Protein AF-A0A835FZR9-F1 (afdb_monomer)

Mean predicted aligned error: 12.21 Å

Structure (mmCIF, N/CA/C/O backbone):
data_AF-A0A835FZR9-F1
#
_entry.id   AF-A0A835FZR9-F1
#
loop_
_atom_site.group_PDB
_atom_site.id
_atom_site.type_symbol
_atom_site.label_atom_id
_atom_site.label_alt_id
_atom_site.label_comp_id
_atom_site.label_asym_id
_atom_site.label_entity_id
_atom_site.label_seq_id
_atom_site.pdbx_PDB_ins_code
_atom_site.Cartn_x
_atom_site.Cartn_y
_atom_site.Cartn_z
_atom_site.occupancy
_atom_site.B_iso_or_equiv
_atom_site.auth_seq_id
_atom_site.auth_comp_id
_atom_site.auth_asym_id
_atom_site.auth_atom_id
_atom_site.pdbx_PDB_model_num
ATOM 1 N N . GLU A 1 1 ? -40.455 -9.863 50.971 1.00 43.28 1 GLU A N 1
ATOM 2 C CA . GLU A 1 1 ? -39.171 -9.291 50.513 1.00 43.28 1 GLU A CA 1
ATOM 3 C C . GLU A 1 1 ? -38.476 -8.637 51.700 1.00 43.28 1 GLU A C 1
ATOM 5 O O . GLU A 1 1 ? -39.155 -7.994 52.492 1.00 43.28 1 GLU A O 1
ATOM 10 N N . LYS A 1 2 ? -37.173 -8.867 51.909 1.00 41.56 2 LYS A N 1
ATOM 11 C CA . LYS A 1 2 ? -36.420 -8.178 52.970 1.00 41.56 2 LYS A CA 1
ATOM 12 C C . LYS A 1 2 ? -35.818 -6.900 52.378 1.00 41.56 2 LYS A C 1
ATOM 14 O O . LYS A 1 2 ? -34.985 -6.995 51.486 1.00 41.56 2 LYS A O 1
ATOM 19 N N . ASN A 1 3 ? -36.228 -5.738 52.888 1.00 50.19 3 ASN A N 1
ATOM 20 C CA . ASN A 1 3 ? -35.616 -4.441 52.587 1.00 50.19 3 ASN A CA 1
ATOM 21 C C . ASN A 1 3 ? -34.215 -4.380 53.209 1.00 50.19 3 ASN A C 1
ATOM 23 O O . ASN A 1 3 ? -34.061 -3.998 54.367 1.00 50.19 3 ASN A O 1
ATOM 27 N N . ILE A 1 4 ? -33.205 -4.806 52.452 1.00 60.81 4 ILE A N 1
ATOM 28 C CA . ILE A 1 4 ? -31.798 -4.667 52.829 1.00 60.81 4 ILE A CA 1
ATOM 29 C C . ILE A 1 4 ? -31.284 -3.354 52.232 1.00 60.81 4 ILE A C 1
ATOM 31 O O . ILE A 1 4 ? -31.225 -3.201 51.016 1.00 60.81 4 ILE A O 1
ATOM 35 N N . THR A 1 5 ? -30.921 -2.407 53.093 1.00 52.09 5 THR A N 1
ATOM 36 C CA . THR A 1 5 ? -30.259 -1.143 52.737 1.00 52.09 5 THR A CA 1
ATOM 37 C C . THR A 1 5 ? -28.752 -1.254 52.986 1.00 52.09 5 THR A C 1
ATOM 39 O O . THR A 1 5 ? -28.348 -1.879 53.964 1.00 52.09 5 THR A O 1
ATOM 42 N N . GLY A 1 6 ? -27.918 -0.637 52.141 1.00 56.38 6 GLY A N 1
ATOM 43 C CA . GLY A 1 6 ? -26.455 -0.602 52.320 1.00 56.38 6 GLY A CA 1
ATOM 44 C C . GLY A 1 6 ? -25.643 -1.577 51.456 1.00 56.38 6 GLY A C 1
ATOM 45 O O . GLY A 1 6 ? -24.446 -1.725 51.684 1.00 56.38 6 GLY A O 1
ATOM 46 N N . ILE A 1 7 ? -26.260 -2.227 50.463 1.00 64.19 7 ILE A N 1
ATOM 47 C CA . ILE A 1 7 ? -25.536 -2.947 49.405 1.00 64.19 7 ILE A CA 1
ATOM 48 C C . ILE A 1 7 ? -25.274 -1.957 48.268 1.00 64.19 7 ILE A C 1
ATOM 50 O O . ILE A 1 7 ? -26.217 -1.432 47.679 1.00 64.19 7 ILE A O 1
ATOM 54 N N . TYR A 1 8 ? -24.001 -1.713 47.966 1.00 59.12 8 TYR A N 1
ATOM 55 C CA . TYR A 1 8 ? -23.572 -0.868 46.856 1.00 59.12 8 TYR A CA 1
ATOM 56 C C . TYR A 1 8 ? -22.859 -1.731 45.817 1.00 59.12 8 TYR A C 1
ATOM 58 O O . TYR A 1 8 ? -22.013 -2.551 46.169 1.00 59.12 8 TYR A O 1
ATOM 66 N N . PHE A 1 9 ? -23.191 -1.534 44.544 1.00 67.69 9 PHE A N 1
ATOM 67 C CA . PHE A 1 9 ? -22.476 -2.138 43.426 1.00 67.69 9 PHE A CA 1
ATOM 68 C C . PHE A 1 9 ? -21.541 -1.088 42.835 1.00 67.69 9 PHE A C 1
ATOM 70 O O . PHE A 1 9 ? -21.977 0.019 42.518 1.00 67.69 9 PHE A O 1
ATOM 77 N N . LYS A 1 10 ? -20.258 -1.429 42.702 1.00 68.62 10 LYS A N 1
ATOM 78 C CA . LYS A 1 10 ? -19.328 -0.668 41.871 1.00 68.62 10 LYS A CA 1
ATOM 79 C C . LYS A 1 10 ? -19.337 -1.322 40.496 1.00 68.62 10 LYS A C 1
ATOM 81 O O . LYS A 1 10 ? -18.949 -2.478 40.365 1.00 68.62 10 LYS A O 1
ATOM 86 N N . GLU A 1 11 ? -19.841 -0.604 39.506 1.00 69.12 11 GLU A N 1
ATOM 87 C CA . GLU A 1 11 ? -19.817 -1.057 38.121 1.00 69.12 11 GLU A CA 1
ATOM 88 C C . GLU A 1 11 ? -18.418 -0.808 37.547 1.00 69.12 11 GLU A C 1
ATOM 90 O O . GLU A 1 11 ? -17.897 0.305 37.635 1.00 69.12 11 GLU A O 1
ATOM 95 N N . GLU A 1 12 ? -17.795 -1.843 36.988 1.00 68.62 12 GLU A N 1
ATOM 96 C CA . GLU A 1 12 ? -16.515 -1.735 36.289 1.00 68.62 12 GLU A CA 1
ATOM 97 C C . GLU A 1 12 ? -16.727 -2.109 34.825 1.00 68.62 12 GLU A C 1
ATOM 99 O O . GLU A 1 12 ? -17.191 -3.204 34.505 1.00 68.62 12 GLU A O 1
ATOM 104 N N . LYS A 1 13 ? -16.412 -1.176 33.923 1.00 74.00 13 LYS A N 1
ATOM 105 C CA . LYS A 1 13 ? -16.543 -1.384 32.481 1.00 74.00 13 LYS A CA 1
ATOM 106 C C . LYS A 1 13 ? -15.252 -1.985 31.930 1.00 74.00 13 LYS A C 1
ATOM 108 O O . LYS A 1 13 ? -14.198 -1.341 31.955 1.00 74.00 13 LYS A O 1
ATOM 113 N N . LYS A 1 14 ? -15.346 -3.204 31.396 1.00 79.50 14 LYS A N 1
ATOM 114 C CA . LYS A 1 14 ? -14.266 -3.866 30.653 1.00 79.50 14 LYS A CA 1
ATOM 115 C C . LYS A 1 14 ? -14.599 -3.866 29.159 1.00 79.50 14 LYS A C 1
ATOM 117 O O . LYS A 1 14 ? -15.700 -4.260 28.778 1.00 79.50 14 LYS A O 1
ATOM 122 N N . ARG A 1 15 ? -13.647 -3.439 28.325 1.00 88.69 15 ARG A N 1
ATOM 123 C CA . ARG A 1 15 ? -13.689 -3.653 26.874 1.00 88.69 15 ARG A CA 1
ATOM 124 C C . ARG A 1 15 ? -13.313 -5.111 26.604 1.00 88.69 15 ARG A C 1
ATOM 126 O O . ARG A 1 15 ? -12.278 -5.560 27.091 1.00 88.69 15 ARG A O 1
ATOM 133 N N . ASN A 1 16 ? -14.177 -5.840 25.904 1.00 87.81 16 ASN A N 1
ATOM 134 C CA . ASN A 1 16 ? -13.970 -7.253 25.591 1.00 87.81 16 ASN A CA 1
ATOM 135 C C . ASN A 1 16 ? -13.741 -7.411 24.092 1.00 87.81 16 ASN A C 1
ATOM 137 O O . ASN A 1 16 ? -14.541 -6.904 23.304 1.00 87.81 16 ASN A O 1
ATOM 141 N N . TYR A 1 17 ? -12.713 -8.169 23.723 1.00 90.62 17 TYR A N 1
ATOM 142 C CA . TYR A 1 17 ? -12.450 -8.555 22.339 1.00 90.62 17 TYR A CA 1
ATOM 143 C C . TYR A 1 17 ? -12.762 -10.044 22.207 1.00 90.62 17 TYR A C 1
ATOM 145 O O . TYR A 1 17 ? -12.132 -10.884 22.844 1.00 90.62 17 TYR A O 1
ATOM 153 N N . LEU A 1 18 ? -13.796 -10.381 21.433 1.00 84.25 18 LEU A N 1
ATOM 154 C CA . LEU A 1 18 ? -14.337 -11.748 21.385 1.00 84.25 18 LEU A CA 1
ATOM 155 C C . LEU A 1 18 ? -13.437 -12.736 20.628 1.00 84.25 18 LEU A C 1
ATOM 157 O O . LEU A 1 18 ? -13.655 -13.944 20.704 1.00 84.25 18 LEU A O 1
ATOM 161 N N . THR A 1 19 ? -12.445 -12.229 19.901 1.00 76.31 19 THR A N 1
ATOM 162 C CA . THR A 1 19 ? -11.561 -12.990 19.021 1.00 76.31 19 THR A CA 1
ATOM 163 C C . THR A 1 19 ? -10.111 -12.829 19.473 1.00 76.31 19 THR A C 1
ATOM 165 O O . THR A 1 19 ? -9.617 -11.707 19.591 1.00 76.31 19 THR A O 1
ATOM 168 N N . SER A 1 20 ? -9.429 -13.948 19.721 1.00 70.31 20 SER A N 1
ATOM 169 C CA . SER A 1 20 ? -7.976 -13.988 19.932 1.00 70.31 20 SER A CA 1
ATOM 170 C C . SER A 1 20 ? -7.240 -13.785 18.601 1.00 70.31 20 SER A C 1
ATOM 172 O O . SER A 1 20 ? -7.685 -14.331 17.594 1.00 70.31 20 SER A O 1
ATOM 174 N N . ASN A 1 21 ? -6.148 -13.015 18.613 1.00 75.88 21 ASN A N 1
ATOM 175 C CA . ASN A 1 21 ? -5.275 -12.656 17.484 1.00 75.88 21 ASN A CA 1
ATOM 176 C C . ASN A 1 21 ? -6.026 -12.375 16.169 1.00 75.88 21 ASN A C 1
ATOM 178 O O . ASN A 1 21 ? -5.980 -13.163 15.228 1.00 75.88 21 ASN A O 1
ATOM 182 N N . PHE A 1 22 ? -6.742 -11.251 16.116 1.00 92.00 22 PHE A N 1
ATOM 183 C CA . PHE A 1 22 ? -7.552 -10.854 14.966 1.00 92.00 22 PHE A CA 1
ATOM 184 C C . PHE A 1 22 ? -7.350 -9.367 14.693 1.00 92.00 22 PHE A C 1
ATOM 186 O O . PHE A 1 22 ? -7.788 -8.538 15.490 1.00 92.00 22 PHE A O 1
ATOM 193 N N . ALA A 1 23 ? -6.693 -9.030 13.581 1.00 95.00 23 ALA A N 1
ATOM 194 C CA . ALA A 1 23 ? -6.508 -7.660 13.105 1.00 95.00 23 ALA A CA 1
ATOM 195 C C . ALA A 1 23 ? -6.010 -6.698 14.208 1.00 95.00 23 ALA A C 1
ATOM 197 O O . ALA A 1 23 ? -6.459 -5.557 14.303 1.00 95.00 23 ALA A O 1
ATOM 198 N N . SER A 1 24 ? -5.103 -7.160 15.076 1.00 94.88 24 SER A N 1
ATOM 199 C CA . SER A 1 24 ? -4.824 -6.513 16.367 1.00 94.88 24 SER A CA 1
ATOM 200 C C . SER A 1 24 ? -4.348 -5.065 16.253 1.00 94.88 24 SER A C 1
ATOM 202 O O . SER A 1 24 ? -4.807 -4.214 17.006 1.00 94.88 24 SER A O 1
ATOM 204 N N . TYR A 1 25 ? -3.485 -4.758 15.282 1.00 94.44 25 TYR A N 1
ATOM 205 C CA . TYR A 1 25 ? -3.019 -3.386 15.025 1.00 94.44 25 TYR A CA 1
ATOM 206 C C . TYR A 1 25 ? -4.066 -2.510 14.338 1.00 94.44 25 TYR A C 1
ATOM 208 O O . TYR A 1 25 ? -4.068 -1.295 14.511 1.00 94.44 25 TYR A O 1
ATOM 216 N N . PHE A 1 26 ? -4.954 -3.125 13.557 1.00 95.69 26 PHE A N 1
ATOM 217 C CA . PHE A 1 26 ? -6.036 -2.423 12.882 1.00 95.69 26 PHE A CA 1
ATOM 218 C C . PHE A 1 26 ? -7.129 -2.028 13.877 1.00 95.69 26 PHE A C 1
ATOM 220 O O . PHE A 1 26 ? -7.520 -0.868 13.921 1.00 95.69 26 PHE A O 1
ATOM 227 N N . ILE A 1 27 ? -7.592 -2.963 14.712 1.00 95.75 27 ILE A N 1
ATOM 228 C CA . ILE A 1 27 ? -8.600 -2.687 15.745 1.00 95.75 27 ILE A CA 1
ATOM 229 C C . ILE A 1 27 ? -7.986 -1.839 16.861 1.00 95.75 27 ILE A C 1
ATOM 231 O O . ILE A 1 27 ? -8.560 -0.830 17.259 1.00 95.75 27 ILE A O 1
ATOM 235 N N . GLY A 1 28 ? -6.806 -2.236 17.334 1.00 94.06 28 GLY A N 1
ATOM 236 C CA . GLY A 1 28 ? -6.168 -1.666 18.507 1.00 94.06 28 GLY A CA 1
ATOM 237 C C . GLY A 1 28 ? -6.854 -2.053 19.812 1.00 94.06 28 GLY A C 1
ATOM 238 O O . GLY A 1 28 ? -7.712 -2.935 19.860 1.00 94.06 28 GLY A O 1
ATOM 239 N N . PHE A 1 29 ? -6.431 -1.424 20.907 1.00 92.94 29 PHE A N 1
ATOM 240 C CA . PHE A 1 29 ? -6.982 -1.702 22.228 1.00 92.94 29 PHE A CA 1
ATOM 241 C C . PHE A 1 29 ? -7.213 -0.431 23.040 1.00 92.94 29 PHE A C 1
ATOM 243 O O . PHE A 1 29 ? -6.655 0.623 22.747 1.00 92.94 29 PHE A O 1
ATOM 250 N N . THR A 1 30 ? -7.993 -0.552 24.115 1.00 92.81 30 THR A N 1
ATOM 251 C CA . THR A 1 30 ? -8.257 0.536 25.064 1.00 92.81 30 THR A CA 1
ATOM 252 C C . THR A 1 30 ? -7.506 0.345 26.381 1.00 92.81 30 THR A C 1
ATOM 254 O O . THR A 1 30 ? -7.235 -0.782 26.813 1.00 92.81 30 THR A O 1
ATOM 257 N N . GLN A 1 31 ? -7.209 1.434 27.081 1.00 89.69 31 GLN A N 1
ATOM 258 C CA . GLN A 1 31 ? -6.696 1.442 28.449 1.00 89.69 31 GLN A CA 1
ATOM 259 C C . GLN A 1 31 ? -7.510 2.409 29.314 1.00 89.69 31 GLN A C 1
ATOM 261 O O . GLN A 1 31 ? -8.075 3.372 28.810 1.00 89.69 31 GLN A O 1
ATOM 266 N N . GLN A 1 32 ? -7.610 2.135 30.618 1.00 87.56 32 GLN A N 1
ATOM 267 C CA . GLN A 1 32 ? -8.251 3.080 31.531 1.00 87.56 32 GLN A CA 1
ATOM 268 C C . GLN A 1 32 ? -7.321 4.259 31.823 1.00 87.56 32 GLN A C 1
ATOM 270 O O . GLN A 1 32 ? -6.154 4.048 32.153 1.00 87.56 32 GLN A O 1
ATOM 275 N N . ASP A 1 33 ? -7.856 5.474 31.733 1.00 82.50 33 ASP A N 1
ATOM 276 C CA . ASP A 1 33 ? -7.204 6.685 32.225 1.00 82.50 33 ASP A CA 1
ATOM 277 C C . ASP A 1 33 ? -7.231 6.761 33.768 1.00 82.50 33 ASP A C 1
ATOM 279 O O . ASP A 1 33 ? -7.890 5.965 34.446 1.00 82.50 33 ASP A O 1
ATOM 283 N N . ASP A 1 34 ? -6.560 7.764 34.343 1.00 80.75 34 ASP A N 1
ATOM 284 C CA . ASP A 1 34 ? -6.524 8.004 35.799 1.00 80.75 34 ASP A CA 1
ATOM 285 C C . ASP A 1 34 ? -7.914 8.230 36.428 1.00 80.75 34 ASP A C 1
ATOM 287 O O . ASP A 1 34 ? -8.080 8.166 37.649 1.00 80.75 34 ASP A O 1
ATOM 291 N N . LYS A 1 35 ? -8.926 8.528 35.606 1.00 78.94 35 LYS A N 1
ATOM 292 C CA . LYS A 1 35 ? -10.318 8.754 36.012 1.00 78.94 35 LYS A CA 1
ATOM 293 C C . LYS A 1 35 ? -11.183 7.500 35.822 1.00 78.94 35 LYS A C 1
ATOM 295 O O . LYS A 1 35 ? -12.368 7.540 36.153 1.00 78.94 35 LYS A O 1
ATOM 300 N N . GLY A 1 36 ? -10.609 6.401 35.329 1.00 78.25 36 GLY A N 1
ATOM 301 C CA . GLY A 1 36 ? -11.282 5.131 35.071 1.00 78.25 36 GLY A CA 1
ATOM 302 C C . GLY A 1 36 ? -12.069 5.071 33.756 1.00 78.25 36 GLY A C 1
ATOM 303 O O . GLY A 1 36 ? -12.825 4.117 33.564 1.00 78.25 36 GLY A O 1
ATOM 304 N N . ASN A 1 37 ? -11.930 6.050 32.854 1.00 82.69 37 ASN A N 1
ATOM 305 C CA . ASN A 1 37 ? -12.548 5.992 31.524 1.00 82.69 37 ASN A CA 1
ATOM 306 C C . ASN A 1 37 ? -11.685 5.153 30.583 1.00 82.69 37 ASN A C 1
ATOM 308 O O . ASN A 1 37 ? -10.465 5.275 30.597 1.00 82.69 37 ASN A O 1
ATOM 312 N N . GLN A 1 38 ? -12.312 4.335 29.739 1.00 88.00 38 GLN A N 1
ATOM 313 C CA . GLN A 1 38 ? -11.613 3.647 28.652 1.00 88.00 38 GLN A CA 1
ATOM 314 C C . GLN A 1 38 ? -11.219 4.670 27.580 1.00 88.00 38 GLN A C 1
ATOM 316 O O . GLN A 1 38 ? -12.067 5.450 27.157 1.00 88.00 38 GLN A O 1
ATOM 321 N N . GLN A 1 39 ? -9.959 4.645 27.162 1.00 91.88 39 GLN A N 1
ATOM 322 C CA . GLN A 1 39 ? -9.404 5.448 26.076 1.00 91.88 39 GLN A CA 1
ATOM 323 C C . GLN A 1 39 ? -8.719 4.517 25.082 1.00 91.88 39 GLN A C 1
ATOM 325 O O . GLN A 1 39 ? -7.990 3.612 25.499 1.00 91.88 39 GLN A O 1
ATOM 330 N N . GLY A 1 40 ? -8.955 4.714 23.791 1.00 93.62 40 GLY A N 1
ATOM 331 C CA . GLY A 1 40 ? -8.228 4.033 22.729 1.00 93.62 40 GLY A CA 1
ATOM 332 C C . GLY A 1 40 ? -6.739 4.362 22.748 1.00 93.62 40 GLY A C 1
ATOM 333 O O . GLY A 1 40 ? -6.354 5.497 23.011 1.00 93.62 40 GLY A O 1
ATOM 334 N N . VAL A 1 41 ? -5.907 3.350 22.510 1.00 92.44 41 VAL A N 1
ATOM 335 C CA . VAL A 1 41 ? -4.438 3.463 22.535 1.00 92.44 41 VAL A CA 1
ATOM 336 C C . VAL A 1 41 ? -3.834 3.373 21.139 1.00 92.44 41 VAL A C 1
ATOM 338 O O . VAL A 1 41 ? -2.794 3.969 20.899 1.00 92.44 41 VAL A O 1
ATOM 341 N N . MET A 1 42 ? -4.458 2.615 20.235 1.00 92.69 42 MET A N 1
ATOM 342 C CA . MET A 1 42 ? -4.040 2.522 18.836 1.00 92.69 42 MET A CA 1
ATOM 343 C C . MET A 1 42 ? -5.207 2.090 17.942 1.00 92.69 42 MET A C 1
ATOM 345 O O . MET A 1 42 ? -6.269 1.720 18.451 1.00 92.69 42 MET A O 1
ATOM 349 N N . GLY A 1 43 ? -4.985 2.066 16.626 1.00 94.88 43 GLY A N 1
ATOM 350 C CA . GLY A 1 43 ? -5.926 1.513 15.649 1.00 94.88 43 GLY A CA 1
ATOM 351 C C . GLY A 1 43 ? -7.268 2.247 15.631 1.00 94.88 43 GLY A C 1
ATOM 352 O O . GLY A 1 43 ? -7.339 3.442 15.915 1.00 94.88 43 GLY A O 1
ATOM 353 N N . ILE A 1 44 ? -8.342 1.525 15.304 1.00 96.56 44 ILE A N 1
ATOM 354 C CA . ILE A 1 44 ? -9.717 2.046 15.322 1.00 96.56 44 ILE A CA 1
ATOM 355 C C . ILE A 1 44 ? -10.095 2.590 16.705 1.00 96.56 44 ILE A C 1
ATOM 357 O O . ILE A 1 44 ? -10.738 3.634 16.781 1.00 96.56 44 ILE A O 1
ATOM 361 N N . GLU A 1 45 ? -9.700 1.910 17.788 1.00 95.94 45 GLU A N 1
ATOM 362 C CA . GLU A 1 45 ? -10.030 2.349 19.150 1.00 95.94 45 GLU A CA 1
ATOM 363 C C . GLU A 1 45 ? -9.495 3.761 19.434 1.00 95.94 45 GLU A C 1
ATOM 365 O O . GLU A 1 45 ? -10.204 4.562 20.035 1.00 95.94 45 GLU A O 1
ATOM 370 N N . GLU A 1 46 ? -8.270 4.087 19.002 1.00 96.06 46 GLU A N 1
ATOM 371 C CA . GLU A 1 46 ? -7.706 5.440 19.139 1.00 96.06 46 GLU A CA 1
ATOM 372 C C . GLU A 1 46 ? -8.317 6.415 18.133 1.00 96.06 46 GLU A C 1
ATOM 374 O O . GLU A 1 46 ? -8.801 7.480 18.518 1.00 96.06 46 GLU A O 1
ATOM 379 N N . ALA A 1 47 ? -8.313 6.051 16.851 1.00 96.50 47 ALA A N 1
ATOM 380 C CA . ALA A 1 47 ? -8.696 6.955 15.775 1.00 96.50 47 ALA A CA 1
ATOM 381 C C . ALA A 1 47 ? -10.156 7.425 15.870 1.00 96.50 47 ALA A C 1
ATOM 383 O O . ALA A 1 47 ? -10.462 8.560 15.512 1.00 96.50 47 ALA A O 1
ATOM 384 N N . PHE A 1 48 ? -11.039 6.575 16.399 1.00 96.31 48 PHE A N 1
ATOM 385 C CA . PHE A 1 48 ? -12.465 6.855 16.556 1.00 96.31 48 PHE A CA 1
ATOM 386 C C . PHE A 1 48 ? -12.888 6.951 18.028 1.00 96.31 48 PHE A C 1
ATOM 388 O O . PHE A 1 48 ? -14.060 6.766 18.360 1.00 96.31 48 PHE A O 1
ATOM 395 N N . ASN A 1 49 ? -11.954 7.239 18.939 1.00 95.56 49 ASN A N 1
ATOM 396 C CA . ASN A 1 49 ? -12.235 7.300 20.374 1.00 95.56 49 ASN A CA 1
ATOM 397 C C . ASN A 1 49 ? -13.363 8.292 20.719 1.00 95.56 49 ASN A C 1
ATOM 399 O O . ASN A 1 49 ? -14.193 8.013 21.586 1.00 95.56 49 ASN A O 1
ATOM 403 N N . ASP A 1 50 ? -13.427 9.433 20.029 1.00 93.19 50 ASP A N 1
ATOM 404 C CA . ASP A 1 50 ? -14.466 10.449 20.244 1.00 93.19 50 ASP A CA 1
ATOM 405 C C . ASP A 1 50 ? -15.864 9.946 19.852 1.00 93.19 50 ASP A C 1
ATOM 407 O O . ASP A 1 50 ? -16.837 10.215 20.562 1.00 93.19 50 ASP A O 1
ATOM 411 N N . ASP A 1 51 ? -15.958 9.155 18.782 1.00 93.69 51 ASP A N 1
ATOM 412 C CA . ASP A 1 51 ? -17.214 8.553 18.334 1.00 93.69 51 ASP A CA 1
ATOM 413 C C . ASP A 1 51 ? -17.617 7.391 19.258 1.00 93.69 51 ASP A C 1
ATOM 415 O O . ASP A 1 51 ? -18.766 7.295 19.690 1.00 93.69 51 ASP A O 1
ATOM 419 N N . LEU A 1 52 ? -16.657 6.542 19.645 1.00 95.00 52 LEU A N 1
ATOM 420 C CA . LEU A 1 52 ? -16.874 5.339 20.460 1.00 95.00 52 LEU A CA 1
ATOM 421 C C . LEU A 1 52 ? -17.166 5.630 21.944 1.00 95.00 52 LEU A C 1
ATOM 423 O O . LEU A 1 52 ? -17.872 4.862 22.605 1.00 95.00 52 LEU A O 1
ATOM 427 N N . SER A 1 53 ? -16.611 6.706 22.507 1.00 91.12 53 SER A N 1
ATOM 428 C CA . SER A 1 53 ? -16.677 6.987 23.952 1.00 91.12 53 SER A CA 1
ATOM 429 C C . SER A 1 53 ? -18.008 7.598 24.407 1.00 91.12 53 SER A C 1
ATOM 431 O O . SER A 1 53 ? -18.407 7.430 25.567 1.00 91.12 53 SER A O 1
ATOM 433 N N . GLY A 1 54 ? -18.728 8.272 23.506 1.00 89.12 54 GLY A N 1
ATOM 434 C CA . GLY A 1 54 ? -19.973 8.966 23.823 1.00 89.12 54 GLY A CA 1
ATOM 435 C C . GLY A 1 54 ? -19.776 10.137 24.793 1.00 89.12 54 GLY A C 1
ATOM 436 O O . GLY A 1 54 ? -18.720 10.760 24.875 1.00 89.12 54 GLY A O 1
ATOM 437 N N . LYS A 1 55 ? -20.824 10.488 25.549 1.00 88.06 55 LYS A N 1
ATOM 438 C CA . LYS A 1 55 ? -20.779 11.587 26.531 1.00 88.06 55 LYS A CA 1
ATOM 439 C C . LYS A 1 55 ? -21.200 11.105 27.906 1.00 88.06 55 LYS A C 1
ATOM 441 O O . LYS A 1 55 ? -22.333 10.667 28.110 1.00 88.06 55 LYS A O 1
ATOM 446 N N . ASN A 1 56 ? -20.305 11.263 28.877 1.00 85.50 56 ASN A N 1
ATOM 447 C CA . ASN A 1 56 ? -20.588 10.936 30.268 1.00 85.50 56 ASN A CA 1
ATOM 448 C C . ASN A 1 56 ? -21.767 11.757 30.813 1.00 85.50 56 ASN A C 1
ATOM 450 O O . ASN A 1 56 ? -21.847 12.975 30.647 1.00 85.50 56 ASN A O 1
ATOM 454 N N . GLY A 1 57 ? -22.669 11.068 31.510 1.00 83.88 57 GLY A N 1
ATOM 455 C CA . GLY A 1 57 ? -23.703 11.701 32.318 1.00 83.88 57 GLY A CA 1
ATOM 456 C C . GLY A 1 57 ? -23.129 12.248 33.623 1.00 83.88 57 GLY A C 1
ATOM 457 O O . GLY A 1 57 ? -21.982 11.989 33.985 1.00 83.88 57 GLY A O 1
ATOM 458 N N . SER A 1 58 ? -23.938 12.982 34.375 1.00 83.19 58 SER A N 1
ATOM 459 C CA . SER A 1 58 ? -23.578 13.420 35.721 1.00 83.19 58 SER A CA 1
ATOM 460 C C . SER A 1 58 ? -24.775 13.315 36.648 1.00 83.19 58 SER A C 1
ATOM 462 O O . SER A 1 58 ? -25.914 13.518 36.238 1.00 83.19 58 SER A O 1
ATOM 464 N N . ARG A 1 59 ? -24.527 12.992 37.916 1.00 81.50 59 ARG A N 1
ATOM 465 C CA . ARG A 1 59 ? -25.547 13.013 38.961 1.00 81.50 59 ARG A CA 1
ATOM 466 C C . ARG A 1 59 ? -24.947 13.670 40.189 1.00 81.50 59 ARG A C 1
ATOM 468 O O . ARG A 1 59 ? -23.976 13.169 40.743 1.00 81.50 59 ARG A O 1
ATOM 475 N N . SER A 1 60 ? -25.501 14.803 40.594 1.00 82.31 60 SER A N 1
ATOM 476 C CA . SER A 1 60 ? -25.109 15.502 41.818 1.00 82.31 60 SER A CA 1
ATOM 477 C C . SER A 1 60 ? -26.308 15.641 42.742 1.00 82.31 60 SER A C 1
ATOM 479 O O . SER A 1 60 ? -27.447 15.731 42.288 1.00 82.31 60 SER A O 1
ATOM 481 N N . TYR A 1 61 ? -26.058 15.605 44.044 1.00 80.75 61 TYR A N 1
ATOM 482 C CA . TYR A 1 61 ? -27.076 15.739 45.075 1.00 80.75 61 TYR A CA 1
ATOM 483 C C . TYR A 1 61 ? -26.463 16.372 46.324 1.00 80.75 61 TYR A C 1
ATOM 485 O O . TYR A 1 61 ? -25.278 16.196 46.604 1.00 80.75 61 TYR A O 1
ATOM 493 N N . GLU A 1 62 ? -27.263 17.127 47.070 1.00 78.88 62 GLU A N 1
ATOM 494 C CA . GLU A 1 62 ? -26.856 17.667 48.368 1.00 78.88 62 GLU A CA 1
ATOM 495 C C . GLU A 1 62 ? -27.082 16.601 49.444 1.00 78.88 62 GLU A C 1
ATOM 497 O O . GLU A 1 62 ? -28.074 15.873 49.408 1.00 78.88 62 GLU A O 1
ATOM 502 N N . ILE A 1 63 ? -26.177 16.519 50.416 1.00 77.31 63 ILE A N 1
ATOM 503 C CA . ILE A 1 63 ? -26.300 15.639 51.584 1.00 77.31 63 ILE A CA 1
ATOM 504 C C . ILE A 1 63 ? -26.615 16.479 52.825 1.00 77.31 63 ILE A C 1
ATOM 506 O O . ILE A 1 63 ? -25.981 17.503 53.069 1.00 77.31 63 ILE A O 1
ATOM 510 N N . ASN A 1 64 ? -27.630 16.069 53.589 1.00 64.25 64 ASN A N 1
ATOM 511 C CA . ASN A 1 64 ? -28.207 16.859 54.683 1.00 64.25 64 ASN A CA 1
ATOM 512 C C . ASN A 1 64 ? -27.378 16.835 55.980 1.00 64.25 64 ASN A C 1
ATOM 514 O O . ASN A 1 64 ? -27.558 17.711 56.824 1.00 64.25 64 ASN A O 1
ATOM 518 N N . SER A 1 65 ? -26.511 15.840 56.193 1.00 61.69 65 SER A N 1
ATOM 519 C CA . SER A 1 65 ? -25.697 15.734 57.415 1.00 61.69 65 SER A CA 1
ATOM 520 C C . SER A 1 65 ? -24.561 14.713 57.282 1.00 61.69 65 SER A C 1
ATOM 522 O O . SER A 1 65 ? -24.497 13.971 56.301 1.00 61.69 65 SER A O 1
ATOM 524 N N . SER A 1 66 ? -23.711 14.624 58.314 1.00 61.25 66 SER A N 1
ATOM 525 C CA . SER A 1 66 ? -22.614 13.654 58.495 1.00 61.25 66 SER A CA 1
ATOM 526 C C . SER A 1 66 ? -23.007 12.176 58.318 1.00 61.25 66 SER A C 1
ATOM 528 O O . SER A 1 66 ? -22.127 11.322 58.269 1.00 61.25 66 SER A O 1
ATOM 530 N N . LEU A 1 67 ? -24.310 11.872 58.258 1.00 59.25 67 LEU A N 1
ATOM 531 C CA . LEU A 1 67 ? -24.886 10.535 58.079 1.00 59.25 67 LEU A CA 1
ATOM 532 C C . LEU A 1 67 ? -25.126 10.152 56.603 1.00 59.25 67 LEU A C 1
ATOM 534 O O . LEU A 1 67 ? -25.434 8.997 56.331 1.00 59.25 67 LEU A O 1
ATOM 538 N N . GLY A 1 68 ? -24.953 11.079 55.650 1.00 64.69 68 GLY A N 1
ATOM 539 C CA . GLY A 1 68 ? -24.977 10.779 54.209 1.00 64.69 68 GLY A CA 1
ATOM 540 C C . GLY A 1 68 ? -26.352 10.799 53.524 1.00 64.69 68 GLY A C 1
ATOM 541 O O . GLY A 1 68 ? -26.433 10.468 52.343 1.00 64.69 68 GLY A O 1
ATOM 542 N N . ASP A 1 69 ? -27.421 11.213 54.212 1.00 74.00 69 ASP A N 1
ATOM 543 C CA . ASP A 1 69 ? -28.770 11.261 53.627 1.00 74.00 69 ASP A CA 1
ATOM 544 C C . ASP A 1 69 ? -28.900 12.333 52.534 1.00 74.00 69 ASP A C 1
ATOM 546 O O . ASP A 1 69 ? -28.586 13.509 52.749 1.00 74.00 69 ASP A O 1
ATOM 550 N N . ILE A 1 70 ? -29.428 11.936 51.372 1.00 73.81 70 ILE A N 1
ATOM 551 C CA . ILE A 1 70 ? -29.675 12.822 50.226 1.00 73.81 70 ILE A CA 1
ATOM 552 C C . ILE A 1 70 ? -30.806 13.806 50.550 1.00 73.81 70 ILE A C 1
ATOM 554 O O . ILE A 1 70 ? -31.911 13.407 50.920 1.00 73.81 70 ILE A O 1
ATOM 558 N N . LYS A 1 71 ? -30.566 15.106 50.351 1.00 76.69 71 LYS A N 1
ATOM 559 C CA . LYS A 1 71 ? -31.574 16.156 50.502 1.00 76.69 71 LYS A CA 1
ATOM 560 C C . LYS A 1 71 ? -32.659 16.008 49.428 1.00 76.69 71 LYS A C 1
ATOM 562 O O . LYS A 1 71 ? -32.338 16.076 48.234 1.00 76.69 71 LYS A O 1
ATOM 567 N N . PRO A 1 72 ? -33.940 15.861 49.808 1.00 73.00 72 PRO A N 1
ATOM 568 C CA . PRO A 1 72 ? -35.034 15.759 48.849 1.00 73.00 72 PRO A CA 1
ATOM 569 C C . PRO A 1 72 ? -35.058 16.952 47.881 1.00 73.00 72 PRO A C 1
ATOM 571 O O . PRO A 1 72 ? -34.958 18.102 48.303 1.00 73.00 72 PRO A O 1
ATOM 574 N N . GLY A 1 73 ? -35.167 16.675 46.578 1.00 75.94 73 GLY A N 1
ATOM 575 C CA . GLY A 1 73 ? -35.210 17.697 45.522 1.00 75.94 73 GLY A CA 1
ATOM 576 C C . GLY A 1 73 ? -33.857 18.294 45.109 1.00 75.94 73 GLY A C 1
ATOM 577 O O . GLY A 1 73 ? -33.830 19.143 44.225 1.00 75.94 73 GLY A O 1
ATOM 578 N N . SER A 1 74 ? -32.739 17.856 45.700 1.00 79.50 74 SER A N 1
ATOM 579 C CA . SER A 1 74 ? -31.391 18.348 45.351 1.00 79.50 74 SER A CA 1
ATOM 580 C C . SER A 1 74 ? -30.724 17.613 44.183 1.00 79.50 74 SER A C 1
ATOM 582 O O . SER A 1 74 ? -29.658 18.026 43.730 1.00 79.50 74 SER A O 1
ATOM 584 N N . VAL A 1 75 ? -31.332 16.524 43.700 1.00 8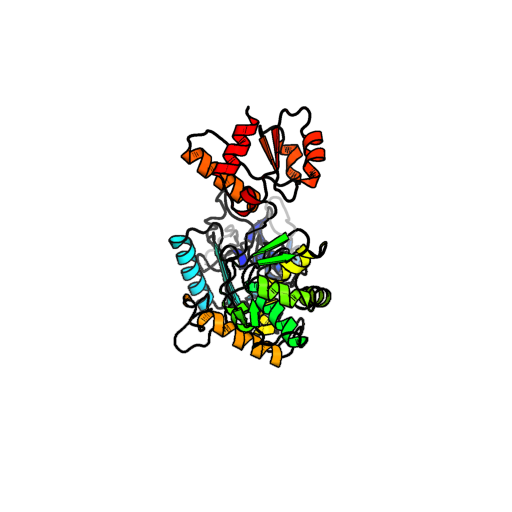1.19 75 VAL A N 1
ATOM 585 C CA . VAL A 1 75 ? -30.763 15.697 42.633 1.00 81.19 75 VAL A CA 1
ATOM 586 C C . VAL A 1 75 ? -30.783 16.474 41.319 1.00 81.19 75 VAL A C 1
ATOM 588 O O . VAL A 1 75 ? -31.848 16.785 40.788 1.00 81.19 75 VAL A O 1
ATOM 591 N N . LYS A 1 76 ? -29.599 16.754 40.779 1.00 83.62 76 LYS A N 1
ATOM 592 C CA . LYS A 1 76 ? -29.397 17.226 39.408 1.00 83.62 76 LYS A CA 1
ATOM 593 C C . LYS A 1 76 ? -28.764 16.105 38.609 1.00 83.62 76 LYS A C 1
ATOM 595 O O . LYS A 1 76 ? -27.740 15.563 39.021 1.00 83.62 76 LYS A O 1
ATOM 600 N N . GLU A 1 77 ? -29.368 15.774 37.478 1.00 88.06 77 GLU A N 1
ATOM 601 C CA . GLU A 1 77 ? -28.946 14.643 36.664 1.00 88.06 77 GLU A CA 1
ATOM 602 C C . GLU A 1 77 ? -28.898 15.020 35.183 1.00 88.06 77 GLU A C 1
ATOM 604 O O . GLU A 1 77 ? -29.866 15.544 34.633 1.00 88.06 77 GLU A O 1
ATOM 609 N N . THR A 1 78 ? -27.770 14.722 34.550 1.00 88.31 78 THR A N 1
ATOM 610 C CA . THR A 1 78 ? -27.571 14.736 33.104 1.00 88.31 78 THR A CA 1
ATOM 611 C C . THR A 1 78 ? -27.399 13.290 32.666 1.00 88.31 78 THR A C 1
ATOM 613 O O . THR A 1 78 ? -26.497 12.604 33.147 1.00 88.31 78 THR A O 1
ATOM 616 N N . LYS A 1 79 ? -28.262 12.810 31.768 1.00 87.56 79 LYS A N 1
ATOM 617 C CA . LYS A 1 79 ? -28.173 11.434 31.270 1.00 87.56 79 LYS A CA 1
ATOM 618 C C . LYS A 1 79 ? -26.919 11.252 30.403 1.00 87.56 79 LYS A C 1
ATOM 620 O O . LYS A 1 79 ? -26.597 12.170 29.647 1.00 87.56 79 LYS A O 1
ATOM 625 N N . PRO A 1 80 ? -26.234 10.099 30.492 1.00 88.12 80 PRO A N 1
ATOM 626 C CA . PRO A 1 80 ? -25.175 9.767 29.549 1.00 88.12 80 PRO A CA 1
ATOM 627 C C . PRO A 1 80 ? -25.743 9.589 28.136 1.00 88.12 80 PRO A C 1
ATOM 629 O O . PRO A 1 80 ? -26.905 9.214 27.969 1.00 88.12 80 PRO A O 1
ATOM 632 N N . VAL A 1 81 ? -24.904 9.841 27.137 1.00 90.81 81 VAL A N 1
ATOM 633 C CA . VAL A 1 81 ? -25.152 9.519 25.728 1.00 90.81 81 VAL A CA 1
ATOM 634 C C . VAL A 1 81 ? -24.152 8.438 25.343 1.00 90.81 81 VAL A C 1
ATOM 636 O O . VAL A 1 81 ? -22.958 8.608 25.584 1.00 90.81 81 VAL A O 1
ATOM 639 N N . ASN A 1 82 ? -24.634 7.326 24.795 1.00 91.56 82 ASN A N 1
ATOM 640 C CA . ASN A 1 82 ? -23.756 6.251 24.335 1.00 91.56 82 ASN A CA 1
ATOM 641 C C . ASN A 1 82 ? -22.917 6.724 23.138 1.00 91.56 82 ASN A C 1
ATOM 643 O O . ASN A 1 82 ? -23.325 7.646 22.431 1.00 91.56 82 ASN A O 1
ATOM 647 N N . GLY A 1 83 ? -21.757 6.100 22.936 1.00 93.38 83 GLY A N 1
ATOM 648 C CA . GLY A 1 83 ? -20.996 6.263 21.701 1.00 93.38 83 GLY A CA 1
ATOM 649 C C . GLY A 1 83 ? -21.717 5.655 20.500 1.00 93.38 83 GLY A C 1
ATOM 650 O O . GLY A 1 83 ? -22.763 5.012 20.645 1.00 93.38 83 GLY A O 1
ATOM 651 N N . GLU A 1 84 ? -21.156 5.886 19.324 1.00 96.06 84 GLU A N 1
ATOM 652 C CA . GLU A 1 84 ? -21.589 5.267 18.078 1.00 96.06 84 GLU A CA 1
ATOM 653 C C . GLU A 1 84 ? -21.048 3.839 17.961 1.00 96.06 84 GLU A C 1
ATOM 655 O O . GLU A 1 84 ? -19.948 3.527 18.425 1.00 96.06 84 GLU A O 1
ATOM 660 N N . ASP A 1 85 ? -21.814 2.973 17.303 1.00 97.31 85 ASP A N 1
ATOM 661 C CA . ASP A 1 85 ? -21.313 1.680 16.858 1.00 97.31 85 ASP A CA 1
ATOM 662 C C . ASP A 1 85 ? -20.623 1.850 15.504 1.00 97.31 85 ASP A C 1
ATOM 664 O O . ASP A 1 85 ? -21.200 2.388 14.554 1.00 97.31 85 ASP A O 1
ATOM 668 N N . ILE A 1 86 ? -19.402 1.334 15.398 1.00 97.25 86 ILE A N 1
ATOM 669 C CA . ILE A 1 86 ? -18.607 1.366 14.173 1.00 97.25 86 ILE A CA 1
ATOM 670 C C . ILE A 1 86 ? -18.584 -0.023 13.549 1.00 97.25 86 ILE A C 1
ATOM 672 O O . ILE A 1 86 ? -18.139 -0.992 14.165 1.00 97.25 86 ILE A O 1
ATOM 676 N N . TYR A 1 87 ? -19.032 -0.110 12.300 1.00 97.81 87 TYR A N 1
ATOM 677 C CA . TYR A 1 87 ? -18.939 -1.316 11.491 1.00 97.81 87 TYR A CA 1
ATOM 678 C C . TYR A 1 87 ? -17.767 -1.147 10.539 1.00 97.81 87 TYR A C 1
ATOM 680 O O . TYR A 1 87 ? -17.776 -0.271 9.672 1.00 97.81 87 TYR A O 1
ATOM 688 N N . THR A 1 88 ? -16.746 -1.983 10.697 1.00 97.75 88 THR A N 1
ATOM 689 C CA . THR A 1 88 ? -15.588 -1.961 9.804 1.00 97.75 88 THR A CA 1
ATOM 690 C C . THR A 1 88 ? -15.927 -2.623 8.466 1.00 97.75 88 THR A C 1
ATOM 692 O O . THR A 1 88 ? -17.017 -3.171 8.273 1.00 97.75 88 THR A O 1
ATOM 695 N N . THR A 1 89 ? -15.011 -2.547 7.509 1.00 98.38 89 THR A N 1
ATOM 696 C CA . THR A 1 89 ? -15.103 -3.263 6.229 1.00 98.38 89 THR A CA 1
ATOM 697 C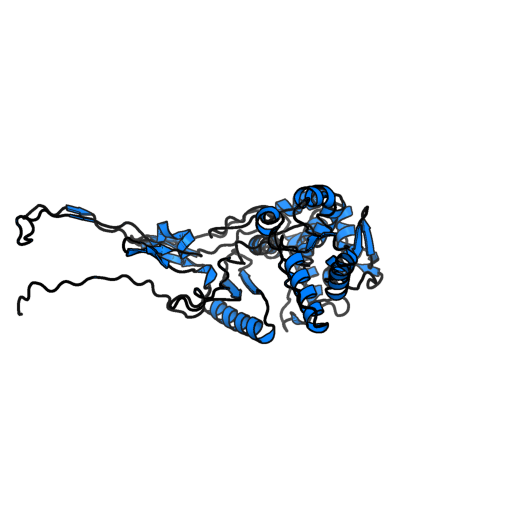 C . THR A 1 89 ? -14.568 -4.694 6.293 1.00 98.38 89 THR A C 1
ATOM 699 O O . THR A 1 89 ? -14.673 -5.415 5.302 1.00 98.38 89 THR A O 1
ATOM 702 N N . LEU A 1 90 ? -13.989 -5.112 7.428 1.00 97.94 90 LEU A N 1
ATOM 703 C CA . LEU A 1 90 ? -13.383 -6.434 7.562 1.00 97.94 90 LEU A CA 1
ATOM 704 C C . LEU A 1 90 ? -14.434 -7.538 7.413 1.00 97.94 90 LEU A C 1
ATOM 706 O O . LEU A 1 90 ? -15.436 -7.563 8.130 1.00 97.94 90 LEU A O 1
ATOM 710 N N . ASP A 1 91 ? -14.153 -8.508 6.549 1.00 97.88 91 ASP A N 1
ATOM 711 C CA . ASP A 1 91 ? -14.864 -9.779 6.532 1.00 97.88 91 ASP A CA 1
ATOM 712 C C . ASP A 1 91 ? -14.190 -10.717 7.534 1.00 97.88 91 ASP A C 1
ATOM 714 O O . ASP A 1 91 ? -13.017 -11.070 7.396 1.00 97.88 91 ASP A O 1
ATOM 718 N N . SER A 1 92 ? -14.927 -11.136 8.563 1.00 95.19 92 SER A N 1
ATOM 719 C CA . SER A 1 92 ? -14.345 -11.947 9.633 1.00 95.19 92 SER A CA 1
ATOM 720 C C . SER A 1 92 ? -13.798 -13.289 9.144 1.00 95.19 92 SER A C 1
ATOM 722 O O . SER A 1 92 ? -12.779 -13.735 9.664 1.00 95.19 92 SER A O 1
ATOM 724 N N . ASN A 1 93 ? -14.414 -13.926 8.143 1.00 95.56 93 ASN A N 1
ATOM 725 C CA . ASN A 1 93 ? -13.933 -15.212 7.633 1.00 95.56 93 ASN A CA 1
ATOM 726 C C . ASN A 1 93 ? -12.619 -15.039 6.866 1.00 95.56 93 ASN A C 1
ATOM 728 O O . ASN A 1 93 ? -11.679 -15.805 7.079 1.00 95.56 93 ASN A O 1
ATOM 732 N N . LEU A 1 94 ? -12.544 -14.020 6.002 1.00 97.56 94 LEU A N 1
ATOM 733 C CA . LEU A 1 94 ? -11.317 -13.704 5.267 1.00 97.56 94 LEU A CA 1
ATOM 734 C C . LEU A 1 94 ? -10.198 -13.272 6.214 1.00 97.56 94 LEU A C 1
ATOM 736 O O . LEU A 1 94 ? -9.060 -13.701 6.039 1.00 97.56 94 LEU A O 1
ATOM 740 N N . GLN A 1 95 ? -10.518 -12.483 7.240 1.00 97.38 95 GLN A N 1
ATOM 741 C CA . GLN A 1 95 ? -9.545 -12.062 8.240 1.00 97.38 95 GLN A CA 1
ATOM 742 C C . GLN A 1 95 ? -8.993 -13.250 9.032 1.00 97.38 95 GLN A C 1
ATOM 744 O O . GLN A 1 95 ? -7.778 -13.370 9.144 1.00 97.38 95 GLN A O 1
ATOM 749 N N . PHE A 1 96 ? -9.837 -14.155 9.542 1.00 95.06 96 PHE A N 1
ATOM 750 C CA . PHE A 1 96 ? -9.349 -15.346 10.251 1.00 95.06 96 PHE A CA 1
ATOM 751 C C . PHE A 1 96 ? -8.431 -16.198 9.379 1.00 95.06 96 PHE A C 1
ATOM 753 O O . PHE A 1 96 ? -7.386 -16.655 9.842 1.00 95.06 96 PHE A O 1
ATOM 760 N N . TYR A 1 97 ? -8.797 -16.378 8.109 1.00 95.62 97 TYR A N 1
ATOM 761 C CA . TYR A 1 97 ? -7.961 -17.119 7.176 1.00 95.62 97 TYR A CA 1
ATOM 762 C C . TYR A 1 97 ? -6.625 -16.409 6.915 1.00 95.62 97 TYR A C 1
ATOM 764 O O . TYR A 1 97 ? -5.577 -17.052 6.884 1.00 95.62 97 TYR A O 1
ATOM 772 N N . LEU A 1 98 ? -6.633 -15.077 6.797 1.00 96.69 98 LEU A N 1
ATOM 773 C CA . LEU A 1 98 ? -5.413 -14.288 6.657 1.00 96.69 98 LEU A CA 1
ATOM 774 C C . LEU A 1 98 ? -4.491 -14.429 7.876 1.00 96.69 98 LEU A C 1
ATOM 776 O O . LEU A 1 98 ? -3.284 -14.575 7.699 1.00 96.69 98 LEU A O 1
ATOM 780 N N . GLU A 1 99 ? -5.032 -14.418 9.097 1.00 96.06 99 GLU A N 1
ATOM 781 C CA . GLU A 1 99 ? -4.234 -14.608 10.315 1.00 96.06 99 GLU A CA 1
ATOM 782 C C . GLU A 1 99 ? -3.541 -15.979 10.340 1.00 96.06 99 GLU A C 1
ATOM 784 O O . GLU A 1 99 ? -2.351 -16.052 10.647 1.00 96.06 99 GLU A O 1
ATOM 789 N N . GLU A 1 100 ? -4.235 -17.051 9.943 1.00 94.19 100 GLU A N 1
ATOM 790 C CA . GLU A 1 100 ? -3.657 -18.402 9.858 1.00 94.19 100 GLU A CA 1
ATOM 791 C C . GLU A 1 100 ? -2.503 -18.475 8.840 1.00 94.19 100 GLU A C 1
ATOM 793 O O . GLU A 1 100 ? -1.449 -19.076 9.101 1.00 94.19 100 GLU A O 1
ATOM 798 N N . LEU A 1 101 ? -2.672 -17.828 7.682 1.00 94.12 101 LEU A N 1
ATOM 799 C CA . LEU A 1 101 ? -1.625 -17.729 6.665 1.00 94.12 101 LEU A CA 1
ATOM 800 C C . LEU A 1 101 ? -0.426 -16.921 7.176 1.00 94.12 101 LEU A C 1
ATOM 802 O O . LEU A 1 101 ? 0.718 -17.340 6.996 1.00 94.12 101 LEU A O 1
ATOM 806 N N . MET A 1 102 ? -0.668 -15.800 7.857 1.00 95.06 102 MET A N 1
ATOM 807 C CA . MET A 1 102 ? 0.387 -14.953 8.420 1.00 95.06 102 MET A CA 1
ATOM 808 C C . MET A 1 102 ? 1.145 -15.637 9.561 1.00 95.06 102 MET A C 1
ATOM 810 O O . MET A 1 102 ? 2.362 -15.476 9.659 1.00 95.06 102 MET A O 1
ATOM 814 N N . ASP A 1 103 ? 0.479 -16.454 10.380 1.00 93.50 103 ASP A N 1
ATOM 815 C CA . ASP A 1 103 ? 1.137 -17.291 11.390 1.00 93.50 103 ASP A CA 1
ATOM 816 C C . ASP A 1 103 ? 2.019 -18.366 10.754 1.00 93.50 103 ASP A C 1
ATOM 818 O O . ASP A 1 103 ? 3.130 -18.626 11.221 1.00 93.50 103 ASP A O 1
ATOM 822 N N . THR A 1 104 ? 1.558 -18.962 9.653 1.00 91.25 104 THR A N 1
ATOM 823 C CA . THR A 1 104 ? 2.358 -19.904 8.863 1.00 91.25 104 THR A CA 1
ATOM 824 C C . THR A 1 104 ? 3.594 -19.225 8.279 1.00 91.25 104 THR A C 1
ATOM 826 O O . THR A 1 104 ? 4.697 -19.745 8.434 1.00 91.25 104 THR A O 1
ATOM 829 N N . VAL A 1 105 ? 3.448 -18.026 7.705 1.00 87.00 105 VAL A N 1
ATOM 830 C CA . VAL A 1 105 ? 4.581 -17.236 7.201 1.00 87.00 105 VAL A CA 1
ATOM 831 C C . VAL A 1 105 ? 5.560 -16.893 8.327 1.00 87.00 105 VAL A C 1
ATOM 833 O O . VAL A 1 105 ? 6.767 -17.094 8.176 1.00 87.00 105 VAL A O 1
ATOM 836 N N . ALA A 1 106 ? 5.056 -16.418 9.469 1.00 88.62 106 ALA A N 1
ATOM 837 C CA . ALA A 1 106 ? 5.885 -16.063 10.615 1.00 88.62 106 ALA A CA 1
ATOM 838 C C . ALA A 1 106 ? 6.688 -17.262 11.135 1.00 88.62 106 ALA A C 1
ATOM 840 O O . ALA A 1 106 ? 7.884 -17.146 11.399 1.00 88.62 106 ALA A O 1
ATOM 841 N N . ARG A 1 107 ? 6.049 -18.430 11.238 1.00 90.88 107 ARG A N 1
ATOM 842 C CA . ARG A 1 107 ? 6.682 -19.668 11.699 1.00 90.88 107 ARG A CA 1
ATOM 843 C C . ARG A 1 107 ? 7.727 -20.187 10.713 1.00 90.88 107 ARG A C 1
ATOM 845 O O . ARG A 1 107 ? 8.831 -20.530 11.131 1.00 90.88 107 ARG A O 1
ATOM 852 N N . ASP A 1 108 ? 7.384 -20.260 9.432 1.00 86.56 108 ASP A N 1
ATOM 853 C CA . ASP A 1 108 ? 8.182 -20.994 8.447 1.00 86.56 108 ASP A CA 1
ATOM 854 C C . ASP A 1 108 ? 9.353 -20.158 7.910 1.00 86.56 108 ASP A C 1
ATOM 856 O O . ASP A 1 108 ? 10.406 -20.708 7.584 1.00 86.56 108 ASP A O 1
ATOM 860 N N . TYR A 1 109 ? 9.202 -18.829 7.871 1.00 79.25 109 TYR A N 1
ATOM 861 C CA . TYR A 1 109 ? 10.223 -17.918 7.345 1.00 79.25 109 TYR A CA 1
ATOM 862 C C . TYR A 1 109 ? 10.878 -17.036 8.410 1.00 79.25 109 TYR A C 1
ATOM 864 O O . TYR A 1 109 ? 11.949 -16.494 8.145 1.00 79.25 109 TYR A O 1
ATOM 872 N N . SER A 1 110 ? 10.285 -16.907 9.606 1.00 84.44 110 SER A N 1
ATOM 873 C CA . SER A 1 110 ? 10.780 -16.029 10.683 1.00 84.44 110 SER A CA 1
ATOM 874 C C . SER A 1 110 ? 11.169 -14.620 10.190 1.00 84.44 110 SER A C 1
ATOM 876 O O . SER A 1 110 ? 12.301 -14.184 10.429 1.00 84.44 110 SER A O 1
ATOM 878 N N . PRO A 1 111 ? 10.280 -13.914 9.459 1.00 83.25 111 PRO A N 1
ATOM 879 C CA . PRO A 1 111 ? 10.566 -12.563 9.000 1.00 83.25 111 PRO A CA 1
ATOM 880 C C . PRO A 1 111 ? 10.706 -11.611 10.196 1.00 83.25 111 PRO A C 1
ATOM 882 O O . PRO A 1 111 ? 10.085 -11.823 11.237 1.00 83.25 111 PRO A O 1
ATOM 885 N N . GLU A 1 112 ? 11.492 -10.544 10.036 1.00 83.62 112 GLU A N 1
ATOM 886 C CA . GLU A 1 112 ? 11.551 -9.468 11.038 1.00 83.62 112 GLU A CA 1
ATOM 887 C C . GLU A 1 112 ? 10.189 -8.774 11.158 1.00 83.62 112 GLU A C 1
ATOM 889 O O . GLU A 1 112 ? 9.646 -8.649 12.254 1.00 83.62 112 GLU A O 1
ATOM 894 N N . TYR A 1 113 ? 9.608 -8.430 10.006 1.00 86.25 113 TYR A N 1
ATOM 895 C CA . TYR A 1 113 ? 8.245 -7.940 9.877 1.00 86.25 113 TYR A CA 1
ATOM 896 C C . TYR A 1 113 ? 7.574 -8.568 8.658 1.00 86.25 113 TYR A C 1
ATOM 898 O O . TYR A 1 113 ? 8.224 -8.840 7.646 1.00 86.25 113 TYR A O 1
ATOM 906 N N . ALA A 1 114 ? 6.265 -8.777 8.734 1.00 88.38 114 ALA A N 1
ATOM 907 C CA . ALA A 1 114 ? 5.451 -9.144 7.580 1.00 88.38 114 ALA A CA 1
ATOM 908 C C . ALA A 1 114 ? 4.116 -8.409 7.637 1.00 88.38 114 ALA A C 1
ATOM 910 O O . ALA A 1 114 ? 3.566 -8.216 8.717 1.00 88.38 114 ALA A O 1
ATOM 911 N N . THR A 1 115 ? 3.571 -8.045 6.483 1.00 93.75 115 THR A N 1
ATOM 912 C CA . THR A 1 115 ? 2.232 -7.465 6.364 1.00 93.75 115 THR A CA 1
ATOM 913 C C . THR A 1 115 ? 1.514 -8.067 5.167 1.00 93.75 115 THR A C 1
ATOM 915 O O . THR A 1 115 ? 2.140 -8.406 4.162 1.00 93.75 115 THR A O 1
ATOM 918 N N . ALA A 1 116 ? 0.203 -8.225 5.288 1.00 96.06 116 ALA A N 1
ATOM 919 C CA . ALA A 1 116 ? -0.661 -8.644 4.201 1.00 96.06 116 ALA A CA 1
ATOM 920 C C . ALA A 1 116 ? -2.003 -7.929 4.334 1.00 96.06 116 ALA A C 1
ATOM 922 O O . ALA A 1 116 ? -2.553 -7.822 5.428 1.00 96.06 116 ALA A O 1
ATOM 923 N N . THR A 1 117 ? -2.520 -7.420 3.218 1.00 98.06 117 THR A N 1
ATOM 924 C CA . THR A 1 117 ? -3.787 -6.685 3.172 1.00 98.06 117 THR A CA 1
ATOM 925 C C . THR A 1 117 ? -4.547 -7.053 1.905 1.00 98.06 117 THR A C 1
ATOM 927 O O . THR A 1 117 ? -3.979 -7.070 0.814 1.00 98.06 117 THR A O 1
ATOM 930 N N . LEU A 1 118 ? -5.834 -7.349 2.059 1.00 98.44 118 LEU A N 1
ATOM 931 C CA . LEU A 1 118 ? -6.775 -7.635 0.988 1.00 98.44 118 LEU A CA 1
ATOM 932 C C . LEU A 1 118 ? -7.755 -6.470 0.865 1.00 98.44 118 LEU A C 1
ATOM 934 O O . LEU A 1 118 ? -8.520 -6.192 1.790 1.00 98.44 118 LEU A O 1
ATOM 938 N N . MET A 1 119 ? -7.754 -5.830 -0.301 1.00 98.56 119 MET A N 1
ATOM 939 C CA . MET A 1 119 ? -8.674 -4.750 -0.639 1.00 98.56 119 MET A CA 1
ATOM 940 C C . MET A 1 119 ? -9.618 -5.183 -1.760 1.00 98.56 119 MET A C 1
ATOM 942 O O . MET A 1 119 ? -9.192 -5.762 -2.761 1.00 98.56 119 MET A O 1
ATOM 946 N N . GLU A 1 120 ? -10.904 -4.880 -1.615 1.00 98.38 120 GLU A N 1
ATOM 947 C CA . GLU A 1 120 ? -11.888 -5.075 -2.670 1.00 98.38 120 GLU A CA 1
ATOM 948 C C . GLU A 1 120 ? -11.673 -4.053 -3.795 1.00 98.38 120 GLU A C 1
ATOM 950 O O . GLU A 1 120 ? -11.837 -2.847 -3.612 1.00 98.38 120 GLU A O 1
ATOM 955 N N . ALA A 1 121 ? -11.352 -4.546 -4.994 1.00 96.06 121 ALA A N 1
ATOM 956 C CA . ALA A 1 121 ? -10.966 -3.710 -6.131 1.00 96.06 121 ALA A CA 1
ATOM 957 C C . ALA A 1 121 ? -12.022 -2.674 -6.554 1.00 96.06 121 ALA A C 1
ATOM 959 O O . ALA A 1 121 ? -11.661 -1.630 -7.081 1.00 96.06 121 ALA A O 1
ATOM 960 N N . LYS A 1 122 ? -13.317 -2.950 -6.346 1.00 96.06 122 LYS A N 1
ATOM 961 C CA . LYS A 1 122 ? -14.419 -2.094 -6.827 1.00 96.06 122 LYS A CA 1
ATOM 962 C C . LYS A 1 122 ? -14.865 -1.022 -5.838 1.00 96.06 122 LYS A C 1
ATOM 964 O O . LYS A 1 122 ? -15.550 -0.088 -6.244 1.00 96.06 122 LYS A O 1
ATOM 969 N N . THR A 1 123 ? -14.533 -1.178 -4.561 1.00 97.75 123 THR A N 1
ATOM 970 C CA . THR A 1 123 ? -15.039 -0.316 -3.480 1.00 97.75 123 THR A CA 1
ATOM 971 C C . THR A 1 123 ? -13.926 0.339 -2.672 1.00 97.75 123 THR A C 1
ATOM 973 O O . THR A 1 123 ? -14.178 1.344 -2.020 1.00 97.75 123 THR A O 1
ATOM 976 N N . GLY A 1 124 ? -12.703 -0.201 -2.719 1.00 98.00 124 GLY A N 1
ATOM 977 C CA . GLY A 1 124 ? -11.601 0.234 -1.863 1.00 98.00 124 GLY A CA 1
ATOM 978 C C . GLY A 1 124 ? -11.699 -0.319 -0.438 1.00 98.00 124 GLY A C 1
ATOM 979 O O . GLY A 1 124 ? -10.839 -0.030 0.387 1.00 98.00 124 GLY A O 1
ATOM 980 N N . ASN A 1 125 ? -12.711 -1.136 -0.130 1.00 98.56 125 ASN A N 1
ATOM 981 C CA . ASN A 1 125 ? -12.905 -1.696 1.203 1.00 98.56 125 ASN A CA 1
ATOM 982 C C . ASN A 1 125 ? -11.767 -2.650 1.580 1.00 98.56 125 ASN A C 1
ATOM 984 O O . ASN A 1 125 ? -11.463 -3.589 0.841 1.00 98.56 125 ASN A O 1
ATOM 988 N N . ILE A 1 126 ? -11.175 -2.456 2.757 1.00 98.56 126 ILE A N 1
ATOM 989 C CA . ILE A 1 126 ? -10.220 -3.400 3.337 1.00 98.56 126 ILE A CA 1
ATOM 990 C C . ILE A 1 126 ? -10.999 -4.569 3.934 1.00 98.56 126 ILE A C 1
ATOM 992 O O . ILE A 1 126 ? -11.672 -4.418 4.951 1.00 98.56 126 ILE A O 1
ATOM 996 N N . LEU A 1 127 ? -10.917 -5.733 3.292 1.00 98.62 127 LEU A N 1
ATOM 997 C CA . LEU A 1 127 ? -11.634 -6.941 3.708 1.00 98.62 127 LEU A CA 1
ATOM 998 C C . LEU A 1 127 ? -10.853 -7.748 4.746 1.00 98.62 127 LEU A C 1
ATOM 1000 O O . LEU A 1 127 ? -11.454 -8.418 5.580 1.00 98.62 127 LEU A O 1
ATOM 1004 N N . ALA A 1 128 ? -9.523 -7.698 4.682 1.00 98.50 128 ALA A N 1
ATOM 1005 C CA . ALA A 1 128 ? -8.644 -8.315 5.664 1.00 98.50 128 ALA A CA 1
ATOM 1006 C C . ALA A 1 128 ? -7.296 -7.583 5.705 1.00 98.50 128 ALA A C 1
ATOM 1008 O O . ALA A 1 128 ? -6.782 -7.178 4.664 1.00 98.50 128 ALA A O 1
ATOM 1009 N N . THR A 1 129 ? -6.698 -7.421 6.880 1.00 97.94 129 THR A N 1
ATOM 1010 C CA . THR A 1 129 ? -5.350 -6.866 7.046 1.00 97.94 129 THR A CA 1
ATOM 1011 C C . THR A 1 129 ? -4.677 -7.428 8.288 1.00 97.94 129 THR A C 1
ATOM 1013 O O . THR A 1 129 ? -5.311 -7.615 9.326 1.00 97.94 129 THR A O 1
ATOM 1016 N N . SER A 1 130 ? -3.391 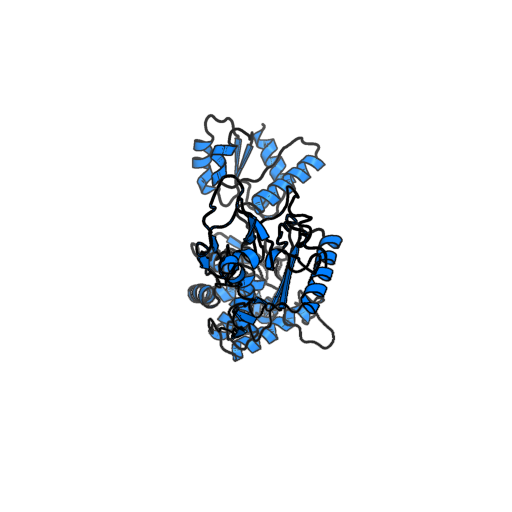-7.744 8.192 1.00 96.50 130 SER A N 1
ATOM 1017 C CA . SER A 1 130 ? -2.634 -8.300 9.305 1.00 96.50 130 SER A CA 1
ATOM 1018 C C . SER A 1 130 ? -1.153 -7.953 9.197 1.00 96.50 130 SER A C 1
ATOM 1020 O O . SER A 1 130 ? -0.623 -7.722 8.106 1.00 96.50 130 SER A O 1
ATOM 1022 N N . GLN A 1 131 ? -0.477 -7.940 10.346 1.00 94.44 131 GLN A N 1
ATOM 1023 C CA . GLN A 1 131 ? 0.969 -7.796 10.427 1.00 94.44 131 GLN A CA 1
ATOM 1024 C C . GLN A 1 131 ? 1.590 -8.773 11.428 1.00 94.44 131 GLN A C 1
ATOM 1026 O O . GLN A 1 131 ? 0.919 -9.291 12.324 1.00 94.44 131 GLN A O 1
ATOM 1031 N N . ARG A 1 132 ? 2.890 -9.033 11.281 1.00 91.75 132 ARG A N 1
ATOM 1032 C CA . ARG A 1 132 ? 3.704 -9.818 12.213 1.00 91.75 132 ARG A CA 1
ATOM 1033 C C . ARG A 1 132 ? 4.987 -9.054 12.569 1.00 91.75 132 ARG A C 1
ATOM 1035 O O . ARG A 1 132 ? 5.543 -8.427 11.667 1.00 91.75 132 ARG A O 1
ATOM 1042 N N . PRO A 1 133 ? 5.460 -9.129 13.831 1.00 91.31 133 PRO A N 1
ATOM 1043 C CA . PRO A 1 133 ? 4.820 -9.798 14.975 1.00 91.31 133 PRO A CA 1
ATOM 1044 C C . PRO A 1 133 ? 3.485 -9.141 15.390 1.00 91.31 133 PRO A C 1
ATOM 1046 O O . PRO A 1 133 ? 3.282 -7.945 15.188 1.00 91.31 133 PRO A O 1
ATOM 1049 N N . SER A 1 134 ? 2.562 -9.948 15.930 1.00 91.44 134 SER A N 1
ATOM 1050 C CA . SER A 1 134 ? 1.223 -9.525 16.388 1.00 91.44 134 SER A CA 1
ATOM 1051 C C . SER A 1 134 ? 1.085 -9.636 17.914 1.00 91.44 134 SER A C 1
ATOM 1053 O O . SER A 1 134 ? 2.007 -10.086 18.595 1.00 91.44 134 SER A O 1
ATOM 1055 N N . PHE A 1 135 ? -0.064 -9.232 18.453 1.00 91.06 135 PHE A N 1
ATOM 1056 C CA . PHE A 1 135 ? -0.425 -9.365 19.864 1.00 91.06 135 PHE A CA 1
ATOM 1057 C C . PHE A 1 135 ? -1.888 -9.791 20.028 1.00 91.06 135 PHE A C 1
ATOM 1059 O O . PHE A 1 135 ? -2.696 -9.678 19.109 1.00 91.06 135 PHE A O 1
ATOM 1066 N N . GLU A 1 136 ? -2.244 -10.267 21.215 1.00 90.69 136 GLU A N 1
ATOM 1067 C CA . GLU A 1 136 ? -3.608 -10.672 21.563 1.00 90.69 136 GLU A CA 1
ATOM 1068 C C . GLU A 1 136 ? -4.415 -9.483 22.096 1.00 90.69 136 GLU A C 1
ATOM 1070 O O . GLU A 1 136 ? -4.048 -8.919 23.124 1.00 90.69 136 GLU A O 1
ATOM 1075 N N . LEU A 1 137 ? -5.540 -9.125 21.468 1.00 89.12 137 LEU A N 1
ATOM 1076 C CA . LEU A 1 137 ? -6.323 -7.938 21.851 1.00 89.12 137 LEU A CA 1
ATOM 1077 C C . LEU A 1 137 ? -6.919 -8.019 23.271 1.00 89.12 137 LEU A C 1
ATOM 1079 O O . LEU A 1 137 ? -6.729 -7.102 24.070 1.00 89.12 137 LEU A O 1
ATOM 1083 N N . ASP A 1 138 ? -7.617 -9.112 23.619 1.00 87.31 138 ASP A N 1
ATOM 1084 C CA . ASP A 1 138 ? -8.336 -9.195 24.909 1.00 87.31 138 ASP A CA 1
ATOM 1085 C C . ASP A 1 138 ? -7.398 -9.314 26.112 1.00 87.31 138 ASP A C 1
ATOM 1087 O O . ASP A 1 138 ? -7.619 -8.701 27.158 1.00 87.31 138 ASP A O 1
ATOM 1091 N N . THR A 1 139 ? -6.332 -10.103 25.962 1.00 87.75 139 THR A N 1
ATOM 1092 C CA . THR A 1 139 ? -5.365 -10.349 27.041 1.00 87.75 139 THR A CA 1
ATOM 1093 C C . THR A 1 139 ? -4.210 -9.354 27.038 1.00 87.75 139 THR A C 1
ATOM 1095 O O . THR A 1 139 ? -3.482 -9.275 28.029 1.00 87.75 139 THR A O 1
ATOM 1098 N N . LYS A 1 140 ? -4.028 -8.609 25.938 1.00 87.62 140 LYS A N 1
ATOM 1099 C CA . LYS A 1 140 ? -2.857 -7.761 25.661 1.00 87.62 140 LYS A CA 1
ATOM 1100 C C . LYS A 1 140 ? -1.538 -8.532 25.718 1.00 87.62 140 LYS A C 1
ATOM 1102 O O . LYS A 1 140 ? -0.472 -7.951 25.924 1.00 87.62 140 LYS A O 1
ATOM 1107 N N . ASN A 1 141 ? -1.596 -9.856 25.564 1.00 87.44 141 ASN A N 1
ATOM 1108 C CA . ASN A 1 141 ? -0.401 -10.680 25.520 1.00 87.44 141 ASN A CA 1
ATOM 1109 C C . ASN A 1 141 ? 0.421 -10.308 24.279 1.00 87.44 141 ASN A C 1
ATOM 1111 O O . ASN A 1 141 ? -0.129 -10.192 23.188 1.00 87.44 141 ASN A O 1
ATOM 1115 N N . GLY A 1 142 ? 1.724 -10.099 24.458 1.00 85.81 142 GLY A N 1
ATOM 1116 C CA . GLY A 1 142 ? 2.623 -9.549 23.437 1.00 85.81 142 GLY A CA 1
ATOM 1117 C C . GLY A 1 142 ? 2.897 -8.048 23.581 1.00 85.81 142 GLY A C 1
ATOM 1118 O O . GLY A 1 142 ? 4.008 -7.628 23.291 1.00 85.81 142 GLY A O 1
ATOM 1119 N N . VAL A 1 143 ? 1.967 -7.249 24.127 1.00 86.75 143 VAL A N 1
ATOM 1120 C CA . VAL A 1 143 ? 2.162 -5.786 24.293 1.00 86.75 143 VAL A CA 1
ATOM 1121 C C . VAL A 1 143 ? 3.248 -5.459 25.325 1.00 86.75 143 VAL A C 1
ATOM 1123 O O . VAL A 1 143 ? 3.960 -4.469 25.202 1.00 86.75 143 VAL A O 1
ATOM 1126 N N . ASN A 1 144 ? 3.410 -6.310 26.342 1.00 82.62 144 ASN A N 1
ATOM 1127 C CA . ASN A 1 144 ? 4.445 -6.145 27.369 1.00 82.62 144 ASN A CA 1
ATOM 1128 C C . ASN A 1 144 ? 5.831 -6.660 26.932 1.00 82.62 144 ASN A C 1
ATOM 1130 O O . ASN A 1 144 ? 6.755 -6.657 27.749 1.00 82.62 144 ASN A O 1
ATOM 1134 N N . ASP A 1 145 ? 5.985 -7.159 25.700 1.00 81.88 145 ASP A N 1
ATOM 1135 C CA . ASP A 1 145 ? 7.300 -7.544 25.183 1.00 81.88 145 ASP A CA 1
ATOM 1136 C C . ASP A 1 145 ? 8.174 -6.284 25.036 1.00 81.88 145 ASP A C 1
ATOM 1138 O O . ASP A 1 145 ? 7.735 -5.308 24.427 1.00 81.88 145 ASP A O 1
ATOM 1142 N N . PRO A 1 146 ? 9.415 -6.261 25.555 1.00 75.38 146 PRO A N 1
ATOM 1143 C CA . PRO A 1 146 ? 10.329 -5.137 25.347 1.00 75.38 146 PRO A CA 1
ATOM 1144 C C . PRO A 1 146 ? 10.602 -4.803 23.871 1.00 75.38 146 PRO A C 1
ATOM 1146 O O . PRO A 1 146 ? 11.023 -3.689 23.575 1.00 75.38 146 PRO A O 1
ATOM 1149 N N . ASN A 1 147 ? 10.386 -5.757 22.961 1.00 74.94 147 ASN A N 1
ATOM 1150 C CA . ASN A 1 147 ? 10.524 -5.598 21.513 1.00 74.94 147 ASN A CA 1
ATOM 1151 C C . ASN A 1 147 ? 9.170 -5.431 20.808 1.00 74.94 147 ASN A C 1
ATOM 1153 O O . ASN A 1 147 ? 9.094 -5.598 19.590 1.00 74.94 147 ASN A O 1
ATOM 1157 N N . PHE A 1 148 ? 8.097 -5.151 21.553 1.00 77.19 148 PHE A N 1
ATOM 1158 C CA . PHE A 1 148 ? 6.792 -4.874 20.973 1.00 77.19 148 PHE A CA 1
ATOM 1159 C C . PHE A 1 148 ? 6.899 -3.715 19.978 1.00 77.19 148 PHE A C 1
ATOM 1161 O O . PHE A 1 148 ? 7.395 -2.631 20.304 1.00 77.19 148 PHE A O 1
ATOM 1168 N N . ASN A 1 149 ? 6.442 -3.952 18.751 1.00 81.62 149 ASN A N 1
ATOM 1169 C CA . ASN A 1 149 ? 6.388 -2.909 17.747 1.00 81.62 149 ASN A CA 1
ATOM 1170 C C . ASN A 1 149 ? 5.136 -2.069 17.995 1.00 81.62 149 ASN A C 1
ATOM 1172 O O . ASN A 1 149 ? 4.031 -2.569 17.873 1.00 81.62 149 ASN A O 1
ATOM 1176 N N . TRP A 1 150 ? 5.289 -0.795 18.336 1.00 86.00 150 TRP A N 1
ATOM 1177 C CA . TRP A 1 150 ? 4.134 0.096 18.482 1.00 86.00 150 TRP A CA 1
ATOM 1178 C C . TRP A 1 150 ? 3.582 0.579 17.139 1.00 86.00 150 TRP A C 1
ATOM 1180 O O . TRP A 1 150 ? 2.453 1.056 17.098 1.00 86.00 150 TRP A O 1
ATOM 1190 N N . ARG A 1 151 ? 4.351 0.426 16.054 1.00 86.56 151 ARG A N 1
ATOM 1191 C CA . ARG A 1 151 ? 3.986 0.928 14.731 1.00 86.56 151 ARG A CA 1
ATOM 1192 C C . ARG A 1 151 ? 2.999 0.005 14.030 1.00 86.56 151 ARG A C 1
ATOM 1194 O O . ARG A 1 151 ? 3.202 -1.213 13.941 1.00 86.56 151 ARG A O 1
ATOM 1201 N N . ASN A 1 152 ? 1.963 0.604 13.461 1.00 88.25 152 ASN A N 1
ATOM 1202 C CA . ASN A 1 152 ? 1.091 -0.028 12.487 1.00 88.25 152 ASN A CA 1
ATOM 1203 C C . ASN A 1 152 ? 1.734 0.045 11.091 1.00 88.25 152 ASN A C 1
ATOM 1205 O O . ASN A 1 152 ? 1.694 1.077 10.428 1.00 88.25 152 ASN A O 1
ATOM 1209 N N . ILE A 1 153 ? 2.292 -1.072 10.620 1.00 90.12 153 ILE A N 1
ATOM 1210 C CA . ILE A 1 153 ? 3.061 -1.171 9.365 1.00 90.12 153 ILE A CA 1
ATOM 1211 C C . ILE A 1 153 ? 2.214 -0.795 8.138 1.00 90.12 153 ILE A C 1
ATOM 1213 O O . ILE A 1 153 ? 2.737 -0.330 7.125 1.00 90.12 153 ILE A O 1
ATOM 1217 N N . LEU A 1 154 ? 0.894 -0.994 8.193 1.00 90.38 154 LEU A N 1
ATOM 1218 C CA . LEU A 1 154 ? 0.012 -0.605 7.092 1.00 90.38 154 LEU A CA 1
ATOM 1219 C C . LEU A 1 154 ? -0.004 0.922 6.897 1.00 90.38 154 LEU A C 1
ATOM 1221 O O . LEU A 1 154 ? -0.095 1.383 5.760 1.00 90.38 154 LEU A O 1
ATOM 1225 N N . VAL A 1 155 ? 0.074 1.676 7.996 1.00 88.38 155 VAL A N 1
ATOM 1226 C CA . VAL A 1 155 ? -0.242 3.110 8.060 1.00 88.38 155 VAL A CA 1
ATOM 1227 C C . VAL A 1 155 ? 1.009 3.974 8.240 1.00 88.38 155 VAL A C 1
ATOM 1229 O O . VAL A 1 155 ? 1.154 4.993 7.567 1.00 88.38 155 VAL A O 1
ATOM 1232 N N . GLU A 1 156 ? 1.907 3.573 9.137 1.00 85.62 156 GLU A N 1
ATOM 1233 C CA . GLU A 1 156 ? 3.028 4.390 9.617 1.00 85.62 156 GLU A CA 1
ATOM 1234 C C . GLU A 1 156 ? 4.341 4.118 8.873 1.00 85.62 156 GLU A C 1
ATOM 1236 O O . GLU A 1 156 ? 5.174 5.017 8.743 1.00 85.62 156 GLU A O 1
ATOM 1241 N N . ASP A 1 157 ? 4.544 2.894 8.378 1.00 86.94 157 ASP A N 1
ATOM 1242 C CA . ASP A 1 157 ? 5.815 2.513 7.765 1.00 86.94 157 ASP A CA 1
ATOM 1243 C C . ASP A 1 157 ? 5.856 2.894 6.277 1.00 86.94 157 ASP A C 1
ATOM 1245 O O . ASP A 1 157 ? 4.916 2.676 5.503 1.00 86.94 157 ASP A O 1
ATOM 1249 N N . VAL A 1 158 ? 7.005 3.436 5.871 1.00 87.62 158 VAL A N 1
ATOM 1250 C CA . VAL A 1 158 ? 7.338 3.715 4.474 1.00 87.62 158 VAL A CA 1
ATOM 1251 C C . VAL A 1 158 ? 8.431 2.770 4.004 1.00 87.62 158 VAL A C 1
ATOM 1253 O O . VAL A 1 158 ? 9.360 2.449 4.742 1.00 87.62 158 VAL A O 1
ATOM 1256 N N . PHE A 1 159 ? 8.351 2.349 2.751 1.00 85.81 159 PHE A N 1
ATOM 1257 C CA . PHE A 1 159 ? 9.341 1.477 2.136 1.00 85.81 159 PHE A CA 1
ATOM 1258 C C . PHE A 1 159 ? 9.530 1.840 0.668 1.00 85.81 159 PHE A C 1
ATOM 1260 O O . PHE A 1 159 ? 8.669 2.464 0.047 1.00 85.81 159 PHE A O 1
ATOM 1267 N N . GLU A 1 160 ? 10.657 1.440 0.090 1.00 89.44 160 GLU A N 1
ATOM 1268 C CA . GLU A 1 160 ? 10.814 1.492 -1.358 1.00 89.44 160 GLU A CA 1
ATOM 1269 C C . GLU A 1 160 ? 9.987 0.361 -1.989 1.00 89.44 160 GLU A C 1
ATOM 1271 O O . GLU A 1 160 ? 10.210 -0.801 -1.661 1.00 89.44 160 GLU A O 1
ATOM 1276 N N . PRO A 1 161 ? 9.029 0.627 -2.891 1.00 93.94 161 PRO A N 1
ATOM 1277 C CA . PRO A 1 161 ? 8.144 -0.417 -3.419 1.00 93.94 161 PRO A CA 1
ATOM 1278 C C . PRO A 1 161 ? 8.848 -1.383 -4.382 1.00 93.94 161 PRO A C 1
ATOM 1280 O O . PRO A 1 161 ? 8.319 -2.451 -4.732 1.00 93.94 161 PRO A O 1
ATOM 1283 N N . GLY A 1 162 ? 10.036 -1.002 -4.857 1.00 94.06 162 GLY A N 1
ATOM 1284 C CA . GLY A 1 162 ? 10.791 -1.737 -5.851 1.00 94.06 162 GLY A CA 1
ATOM 1285 C C . GLY A 1 162 ? 9.950 -2.027 -7.094 1.00 94.06 162 GLY A C 1
ATOM 1286 O O . GLY A 1 162 ? 9.114 -1.240 -7.544 1.00 94.06 162 GLY A O 1
ATOM 1287 N N . SER A 1 163 ? 10.138 -3.220 -7.652 1.00 95.62 163 SER A N 1
ATOM 1288 C CA . SER A 1 163 ? 9.545 -3.584 -8.942 1.00 95.62 163 SER A CA 1
ATOM 1289 C C . SER A 1 163 ? 8.011 -3.602 -8.993 1.00 95.62 163 SER A C 1
ATOM 1291 O O . SER A 1 163 ? 7.469 -3.684 -10.094 1.00 95.62 163 SER A O 1
ATOM 1293 N N . THR A 1 164 ? 7.305 -3.497 -7.863 1.00 96.06 164 THR A N 1
ATOM 1294 C CA . THR A 1 164 ? 5.846 -3.307 -7.876 1.00 96.06 164 THR A CA 1
ATOM 1295 C C . THR A 1 164 ? 5.440 -1.942 -8.447 1.00 96.06 164 THR A C 1
ATOM 1297 O O . THR A 1 164 ? 4.350 -1.829 -8.994 1.00 96.06 164 THR A O 1
ATOM 1300 N N . MET A 1 165 ? 6.323 -0.935 -8.438 1.00 98.06 165 MET A N 1
ATOM 1301 C CA . MET A 1 165 ? 6.085 0.378 -9.061 1.00 98.06 165 MET A CA 1
ATOM 1302 C C . MET A 1 165 ? 6.010 0.323 -10.596 1.00 98.06 165 MET A C 1
ATOM 1304 O O . MET A 1 165 ? 5.382 1.166 -11.233 1.00 98.06 165 MET A O 1
ATOM 1308 N N . LYS A 1 166 ? 6.619 -0.696 -11.217 1.00 98.44 166 LYS A N 1
ATOM 1309 C CA . LYS A 1 166 ? 6.713 -0.819 -12.684 1.00 98.44 166 LYS A CA 1
ATOM 1310 C C . LYS A 1 166 ? 5.346 -0.876 -13.362 1.00 98.44 166 LYS A C 1
ATOM 1312 O O . LYS A 1 166 ? 5.213 -0.424 -14.494 1.00 98.44 166 LYS A O 1
ATOM 1317 N N . SER A 1 167 ? 4.336 -1.402 -12.669 1.00 98.31 167 SER A N 1
ATOM 1318 C CA . SER A 1 167 ? 2.953 -1.440 -13.150 1.00 98.31 167 SER A CA 1
ATOM 1319 C C . SER A 1 167 ? 2.420 -0.029 -13.424 1.00 98.31 167 SER A C 1
ATOM 1321 O O . SER A 1 167 ? 1.827 0.203 -14.474 1.00 98.31 167 SER A O 1
ATOM 1323 N N . MET A 1 168 ? 2.707 0.928 -12.535 1.00 98.75 168 MET A N 1
ATOM 1324 C CA . MET A 1 168 ? 2.289 2.326 -12.674 1.00 98.75 168 MET A CA 1
ATOM 1325 C C . MET A 1 168 ? 3.046 3.008 -13.813 1.00 98.75 168 MET A C 1
ATOM 1327 O O . MET A 1 168 ? 2.424 3.682 -14.626 1.00 98.75 168 MET A O 1
ATOM 1331 N N . LEU A 1 169 ? 4.355 2.761 -13.953 1.00 98.75 169 LEU A N 1
ATOM 1332 C CA . LEU A 1 169 ? 5.137 3.294 -15.075 1.00 98.75 169 LEU A CA 1
ATOM 1333 C C . LEU A 1 169 ? 4.607 2.810 -16.431 1.00 98.75 169 LEU A C 1
ATOM 1335 O O . LEU A 1 169 ? 4.473 3.601 -17.363 1.00 98.75 169 LEU A O 1
ATOM 1339 N N . ILE A 1 170 ? 4.317 1.512 -16.551 1.00 98.56 170 ILE A N 1
ATOM 1340 C CA . ILE A 1 170 ? 3.781 0.924 -17.784 1.00 98.56 170 ILE A CA 1
ATOM 1341 C C . ILE A 1 170 ? 2.400 1.495 -18.095 1.00 98.56 170 ILE A C 1
ATOM 1343 O O . ILE A 1 170 ? 2.139 1.836 -19.246 1.00 98.56 170 ILE A O 1
ATOM 1347 N N . ALA A 1 171 ? 1.549 1.653 -17.079 1.00 98.75 171 ALA A N 1
ATOM 1348 C CA . ALA A 1 171 ? 0.244 2.280 -17.232 1.00 98.75 171 ALA A CA 1
ATOM 1349 C C . ALA A 1 171 ? 0.376 3.716 -17.766 1.00 98.75 171 ALA A C 1
ATOM 1351 O O . ALA A 1 171 ? -0.250 4.063 -18.762 1.00 98.75 171 ALA A O 1
ATOM 1352 N N . SER A 1 172 ? 1.263 4.520 -17.176 1.00 98.81 172 SER A N 1
ATOM 1353 C CA . SER A 1 172 ? 1.557 5.882 -17.634 1.00 98.81 172 SER A CA 1
ATOM 1354 C C . SER A 1 172 ? 2.098 5.925 -19.063 1.00 98.81 172 SER A C 1
ATOM 1356 O O . SER A 1 172 ? 1.669 6.747 -19.866 1.00 98.81 172 SER A O 1
ATOM 1358 N N . ALA A 1 173 ? 3.025 5.029 -19.412 1.00 98.62 173 ALA A N 1
ATOM 1359 C CA . ALA A 1 173 ? 3.618 4.994 -20.746 1.00 98.62 173 ALA A CA 1
ATOM 1360 C C . ALA A 1 173 ? 2.606 4.556 -21.814 1.00 98.62 173 ALA A C 1
ATOM 1362 O O . ALA A 1 173 ? 2.666 5.040 -22.942 1.00 98.62 173 ALA A O 1
ATOM 1363 N N . LEU A 1 174 ? 1.680 3.656 -21.473 1.00 98.38 174 LEU A N 1
ATOM 1364 C CA . LEU A 1 174 ? 0.562 3.278 -22.335 1.00 98.38 174 LEU A CA 1
ATOM 1365 C C . LEU A 1 174 ? -0.417 4.440 -22.539 1.00 98.38 174 LEU A C 1
ATOM 1367 O O . LEU A 1 174 ? -0.757 4.732 -23.684 1.00 98.38 174 LEU A O 1
ATOM 1371 N N . GLU A 1 175 ? -0.821 5.113 -21.457 1.00 98.69 175 GLU A N 1
ATOM 1372 C CA . GLU A 1 175 ? -1.753 6.249 -21.503 1.00 98.69 175 GLU A CA 1
ATOM 1373 C C . GLU A 1 175 ? -1.209 7.380 -22.392 1.00 98.69 175 GLU A C 1
ATOM 1375 O O . GLU A 1 175 ? -1.920 7.918 -23.238 1.00 98.69 175 GLU A O 1
ATOM 1380 N N . GLU A 1 176 ? 0.090 7.665 -22.282 1.00 98.50 176 GLU A N 1
ATOM 1381 C CA . GLU A 1 176 ? 0.779 8.699 -23.064 1.00 98.50 176 GLU A CA 1
ATOM 1382 C C . GLU A 1 176 ? 1.273 8.217 -24.443 1.00 98.50 176 GLU A C 1
ATOM 1384 O O . GLU A 1 176 ? 2.039 8.917 -25.110 1.00 98.50 176 GLU A O 1
ATOM 1389 N N . GLN A 1 177 ? 0.876 7.015 -24.883 1.00 97.62 177 GLN A N 1
ATOM 1390 C CA . GLN A 1 177 ? 1.255 6.424 -26.179 1.00 97.62 177 GLN A CA 1
ATOM 1391 C C . GLN A 1 177 ? 2.781 6.337 -26.402 1.00 97.62 177 GLN A C 1
ATOM 1393 O O . GLN A 1 177 ? 3.280 6.459 -27.522 1.00 97.62 177 GLN A O 1
ATOM 1398 N N . LYS A 1 178 ? 3.543 6.124 -25.325 1.00 97.94 178 LYS A N 1
ATOM 1399 C CA . LYS A 1 178 ? 5.017 6.017 -25.307 1.00 97.94 178 LYS A CA 1
ATOM 1400 C C . LYS A 1 178 ? 5.536 4.592 -25.111 1.00 97.94 178 LYS A C 1
ATOM 1402 O O . LYS A 1 178 ? 6.750 4.380 -25.016 1.00 97.94 178 LYS A O 1
ATOM 1407 N N . PHE A 1 179 ? 4.625 3.627 -25.071 1.00 97.44 179 PHE A N 1
ATOM 1408 C CA . PHE A 1 179 ? 4.895 2.205 -24.923 1.00 97.44 179 PHE A CA 1
ATOM 1409 C C . PHE A 1 179 ? 4.413 1.426 -26.152 1.00 97.44 179 PHE A C 1
ATOM 1411 O O . PHE A 1 179 ? 3.250 1.536 -26.537 1.00 97.44 179 PHE A O 1
ATOM 1418 N N . ASP A 1 180 ? 5.291 0.597 -26.715 1.00 96.44 180 ASP A N 1
ATOM 1419 C CA . ASP A 1 180 ? 4.954 -0.431 -27.703 1.00 96.44 180 ASP A CA 1
ATOM 1420 C C . ASP A 1 180 ? 5.307 -1.803 -27.108 1.00 96.44 180 ASP A C 1
ATOM 1422 O O . ASP A 1 180 ? 6.451 -2.070 -26.734 1.00 96.44 180 ASP A O 1
ATOM 1426 N N . GLU A 1 181 ? 4.307 -2.680 -26.998 1.00 95.81 181 GLU A N 1
ATOM 1427 C CA . GLU A 1 181 ? 4.433 -4.000 -26.371 1.00 95.81 181 GLU A CA 1
ATOM 1428 C C . GLU A 1 181 ? 5.375 -4.955 -27.119 1.00 95.81 181 GLU A C 1
ATOM 1430 O O . GLU A 1 181 ? 5.891 -5.898 -26.510 1.00 95.81 181 GLU A O 1
ATOM 1435 N N . ASN A 1 182 ? 5.600 -4.712 -28.416 1.00 96.75 182 ASN A N 1
ATOM 1436 C CA . ASN A 1 182 ? 6.410 -5.544 -29.305 1.00 96.75 182 ASN A CA 1
ATOM 1437 C C . ASN A 1 182 ? 7.799 -4.949 -29.566 1.00 96.75 182 ASN A C 1
ATOM 1439 O O . ASN A 1 182 ? 8.663 -5.625 -30.130 1.00 96.75 182 ASN A O 1
ATOM 1443 N N . GLU A 1 183 ? 8.029 -3.701 -29.158 1.00 97.88 183 GLU A N 1
ATOM 1444 C CA . GLU A 1 183 ? 9.320 -3.047 -29.312 1.00 97.88 183 GLU A CA 1
ATOM 1445 C C . GLU A 1 183 ? 10.379 -3.761 -28.464 1.00 97.88 183 GLU A C 1
ATOM 1447 O O . GLU A 1 183 ? 10.203 -3.995 -27.265 1.00 97.88 183 GLU A O 1
ATOM 1452 N N . LEU A 1 184 ? 11.489 -4.113 -29.115 1.00 98.00 184 LEU A N 1
ATOM 1453 C CA . LEU A 1 184 ? 12.617 -4.787 -28.489 1.00 98.00 184 LEU A CA 1
ATOM 1454 C C . LEU A 1 184 ? 13.558 -3.789 -27.819 1.00 98.00 184 LEU A C 1
ATOM 1456 O O . LEU A 1 184 ? 13.934 -2.777 -28.407 1.00 98.00 184 LEU A O 1
ATOM 1460 N N . PHE A 1 185 ? 14.047 -4.159 -26.641 1.00 97.75 185 PHE A N 1
ATOM 1461 C CA . PHE A 1 185 ? 15.181 -3.515 -25.997 1.00 97.75 185 PHE A CA 1
ATOM 1462 C C . PHE A 1 185 ? 16.215 -4.554 -25.556 1.00 97.75 185 PHE A C 1
ATOM 1464 O O . PHE A 1 185 ? 15.929 -5.746 -25.395 1.00 97.75 185 PHE A O 1
ATOM 1471 N N . ARG A 1 186 ? 17.447 -4.087 -25.343 1.00 97.50 186 ARG A N 1
ATOM 1472 C CA . ARG A 1 186 ? 18.542 -4.905 -24.822 1.00 97.50 186 ARG A CA 1
ATOM 1473 C C . ARG A 1 186 ? 18.574 -4.825 -23.296 1.00 97.50 186 ARG A C 1
ATOM 1475 O O . ARG A 1 186 ? 18.875 -3.770 -22.744 1.00 97.50 186 ARG A O 1
ATOM 1482 N N . SER A 1 187 ? 18.304 -5.942 -22.626 1.00 96.88 187 SER A N 1
ATOM 1483 C CA . SER A 1 187 ? 18.467 -6.073 -21.169 1.00 96.88 187 SER A CA 1
ATOM 1484 C C . SER A 1 187 ? 19.945 -6.147 -20.750 1.00 96.88 187 SER A C 1
ATOM 1486 O O . SER A 1 187 ? 20.830 -6.391 -21.577 1.00 96.88 187 SER A O 1
ATOM 1488 N N . GLY A 1 188 ? 20.225 -5.960 -19.460 1.00 97.00 188 GLY A N 1
ATOM 1489 C CA . GLY A 1 188 ? 21.565 -6.012 -18.879 1.00 97.00 188 GLY A CA 1
ATOM 1490 C C . GLY A 1 188 ? 21.817 -4.843 -17.942 1.00 97.00 188 GLY A C 1
ATOM 1491 O O . GLY A 1 188 ? 21.373 -4.852 -16.795 1.00 97.00 188 GLY A O 1
ATOM 1492 N N . SER A 1 189 ? 22.527 -3.826 -18.425 1.00 96.50 189 SER A N 1
ATOM 1493 C CA . SER A 1 189 ? 22.834 -2.626 -17.646 1.00 96.50 189 SER A CA 1
ATOM 1494 C C . SER A 1 189 ? 22.717 -1.357 -18.476 1.00 96.50 189 SER A C 1
ATOM 1496 O O . SER A 1 189 ? 23.033 -1.378 -19.665 1.00 96.50 189 SER A O 1
ATOM 1498 N N . ILE A 1 190 ? 22.370 -0.250 -17.829 1.00 96.62 190 ILE A N 1
ATOM 1499 C CA . ILE A 1 190 ? 22.313 1.087 -18.418 1.00 96.62 190 ILE A CA 1
ATOM 1500 C C . ILE A 1 190 ? 23.069 2.080 -17.530 1.00 96.62 190 ILE A C 1
ATOM 1502 O O . ILE A 1 190 ? 23.027 1.982 -16.305 1.00 96.62 190 ILE A O 1
ATOM 1506 N N . GLN A 1 191 ? 23.801 3.005 -18.151 1.00 96.19 191 GLN A N 1
ATOM 1507 C CA . GLN A 1 191 ? 24.479 4.099 -17.456 1.00 96.19 191 GLN A CA 1
ATOM 1508 C C . GLN A 1 191 ? 23.578 5.335 -17.494 1.00 96.19 191 GLN A C 1
ATOM 1510 O O . GLN A 1 191 ? 23.183 5.758 -18.580 1.00 96.19 191 GLN A O 1
ATOM 1515 N N . ILE A 1 192 ? 23.286 5.904 -16.327 1.00 93.88 192 ILE A N 1
ATOM 1516 C CA . ILE A 1 192 ? 22.567 7.167 -16.154 1.00 93.88 192 ILE A CA 1
ATOM 1517 C C . ILE A 1 192 ? 23.487 8.082 -15.359 1.00 93.88 192 ILE A C 1
ATOM 1519 O O . ILE A 1 192 ? 23.761 7.802 -14.198 1.00 93.88 192 ILE A O 1
ATOM 1523 N N . ASP A 1 193 ? 24.003 9.129 -15.999 1.00 92.69 193 ASP A N 1
ATOM 1524 C CA . ASP A 1 193 ? 25.002 10.032 -15.421 1.00 92.69 193 ASP A CA 1
ATOM 1525 C C . ASP A 1 193 ? 26.142 9.262 -14.720 1.00 92.69 193 ASP A C 1
ATOM 1527 O O . ASP A 1 193 ? 26.886 8.528 -15.378 1.00 92.69 193 ASP A O 1
ATOM 1531 N N . ASP A 1 194 ? 26.283 9.387 -13.403 1.00 86.25 194 ASP A N 1
ATOM 1532 C CA . ASP A 1 194 ? 27.299 8.730 -12.578 1.00 86.25 194 ASP A CA 1
ATOM 1533 C C . ASP A 1 194 ? 26.883 7.345 -12.041 1.00 86.25 194 ASP A C 1
ATOM 1535 O O . ASP A 1 194 ? 27.721 6.610 -11.513 1.00 86.25 194 ASP A O 1
ATOM 1539 N N . ALA A 1 195 ? 25.633 6.924 -12.249 1.00 86.19 195 ALA A N 1
ATOM 1540 C CA . ALA A 1 195 ? 25.090 5.666 -11.748 1.00 86.19 195 ALA A CA 1
ATOM 1541 C C . ALA A 1 195 ? 24.924 4.593 -12.838 1.00 86.19 195 ALA A C 1
ATOM 1543 O O . ALA A 1 195 ? 24.364 4.812 -13.915 1.00 86.19 195 ALA A O 1
ATOM 1544 N N . LYS A 1 196 ? 25.364 3.369 -12.526 1.00 92.69 196 LYS A N 1
ATOM 1545 C CA . LYS A 1 196 ? 25.113 2.184 -13.354 1.00 92.69 196 LYS A CA 1
ATOM 1546 C C . LYS A 1 196 ? 23.942 1.387 -12.787 1.00 92.69 196 LYS A C 1
ATOM 1548 O O . LYS A 1 196 ? 24.070 0.770 -11.731 1.00 92.69 196 LYS A O 1
ATOM 1553 N N . ILE A 1 197 ? 22.842 1.331 -13.530 1.00 90.50 197 ILE A N 1
ATOM 1554 C CA . ILE A 1 197 ? 21.639 0.577 -13.170 1.00 90.50 197 ILE A CA 1
ATOM 1555 C C . ILE A 1 197 ? 21.690 -0.787 -13.855 1.00 90.50 197 ILE A C 1
ATOM 1557 O O . ILE A 1 197 ? 21.920 -0.886 -15.062 1.00 90.50 197 ILE A O 1
ATOM 1561 N N . ASN A 1 198 ? 21.482 -1.850 -13.081 1.00 92.00 198 ASN A N 1
ATOM 1562 C CA . ASN A 1 198 ? 21.540 -3.227 -13.559 1.00 92.00 198 ASN A CA 1
ATOM 1563 C C . ASN A 1 198 ? 20.177 -3.907 -13.432 1.00 92.00 198 ASN A C 1
ATOM 1565 O O . ASN A 1 198 ? 19.415 -3.653 -12.497 1.00 92.00 198 ASN A O 1
ATOM 1569 N N . ASP A 1 199 ? 19.916 -4.844 -14.334 1.00 92.75 199 ASP A N 1
ATOM 1570 C CA . ASP A 1 199 ? 18.927 -5.885 -14.101 1.00 92.75 199 ASP A CA 1
ATOM 1571 C C . ASP A 1 199 ? 19.381 -6.830 -12.974 1.00 92.75 199 ASP A C 1
ATOM 1573 O O . ASP A 1 199 ? 20.579 -6.982 -12.702 1.00 92.75 199 ASP A O 1
ATOM 1577 N N . TRP A 1 200 ? 18.410 -7.494 -12.338 1.00 85.38 200 TRP A N 1
ATOM 1578 C CA . TRP A 1 200 ? 18.581 -8.283 -11.109 1.00 85.38 200 TRP A CA 1
ATOM 1579 C C . TRP A 1 200 ? 19.662 -9.377 -11.196 1.00 85.38 200 TRP A C 1
ATOM 1581 O O . TRP A 1 200 ? 20.236 -9.763 -10.182 1.00 85.38 200 TRP A O 1
ATOM 1591 N N . ASN A 1 201 ? 19.996 -9.859 -12.397 1.00 86.88 201 ASN A N 1
ATOM 1592 C CA . ASN A 1 201 ? 21.020 -10.881 -12.623 1.00 86.88 201 ASN A CA 1
ATOM 1593 C C . ASN A 1 201 ? 22.438 -10.295 -12.761 1.00 86.88 201 ASN A C 1
ATOM 1595 O O . ASN A 1 201 ? 23.200 -10.666 -13.657 1.00 86.88 201 ASN A O 1
ATOM 1599 N N . SER A 1 202 ? 22.784 -9.351 -11.881 1.00 87.19 202 SER A N 1
ATOM 1600 C CA . SER A 1 202 ? 24.075 -8.645 -11.879 1.00 87.19 202 SER A CA 1
ATOM 1601 C C . SER A 1 202 ? 24.405 -7.976 -13.222 1.00 87.19 202 SER A C 1
ATOM 1603 O O . SER A 1 202 ? 25.565 -7.914 -13.631 1.00 87.19 202 SER A O 1
ATOM 1605 N N . GLY A 1 203 ? 23.378 -7.504 -13.931 1.00 87.25 203 GLY A N 1
ATOM 1606 C CA . GLY A 1 203 ? 23.520 -6.820 -15.214 1.00 87.25 203 GLY A CA 1
ATOM 1607 C C . GLY A 1 203 ? 23.889 -7.712 -16.403 1.00 87.25 203 GLY A C 1
ATOM 1608 O O . GLY A 1 203 ? 24.210 -7.185 -17.466 1.00 87.25 203 GLY A O 1
ATOM 1609 N N . GLN A 1 204 ? 23.837 -9.044 -16.265 1.00 91.88 204 GLN A N 1
ATOM 1610 C CA . GLN A 1 204 ? 24.053 -9.962 -17.394 1.00 91.88 204 GLN A CA 1
ATOM 1611 C C . GLN A 1 204 ? 22.947 -9.834 -18.456 1.00 91.88 204 GLN A C 1
ATOM 1613 O O . GLN A 1 204 ? 23.205 -10.029 -19.644 1.00 91.88 204 GLN A O 1
ATOM 1618 N N . GLY A 1 205 ? 21.724 -9.495 -18.029 1.00 93.12 205 GLY A N 1
ATOM 1619 C CA . GLY A 1 205 ? 20.541 -9.426 -18.886 1.00 93.12 205 GLY A CA 1
ATOM 1620 C C . GLY A 1 205 ? 20.053 -10.810 -19.323 1.00 93.12 205 GLY A C 1
ATOM 1621 O O . GLY A 1 205 ? 20.650 -11.834 -18.998 1.00 93.12 205 GLY A O 1
ATOM 1622 N N . ALA A 1 206 ? 18.950 -10.852 -20.060 1.00 94.00 206 ALA A N 1
ATOM 1623 C CA . ALA A 1 206 ? 18.435 -12.045 -20.738 1.00 94.00 206 ALA A CA 1
ATOM 1624 C C . ALA A 1 206 ? 18.421 -11.892 -22.272 1.00 94.00 206 ALA A C 1
ATOM 1626 O O . ALA A 1 206 ? 17.747 -12.639 -22.980 1.00 94.00 206 ALA A O 1
ATOM 1627 N N . GLY A 1 207 ? 19.203 -10.942 -22.786 1.00 94.00 207 GLY A N 1
ATOM 1628 C CA . GLY A 1 207 ? 19.303 -10.639 -24.204 1.00 94.00 207 GLY A CA 1
ATOM 1629 C C . GLY A 1 207 ? 18.279 -9.606 -24.671 1.00 94.00 207 GLY A C 1
ATOM 1630 O O . GLY A 1 207 ? 17.921 -8.699 -23.915 1.00 94.00 207 GLY A O 1
ATOM 1631 N N . ASP A 1 208 ? 17.847 -9.737 -25.921 1.00 96.56 208 ASP A N 1
ATOM 1632 C CA . ASP A 1 208 ? 16.806 -8.884 -26.490 1.00 96.56 208 ASP A CA 1
ATOM 1633 C C . ASP A 1 208 ? 15.443 -9.414 -26.038 1.00 96.56 208 ASP A C 1
ATOM 1635 O O . ASP A 1 208 ? 15.190 -10.622 -26.083 1.00 96.56 208 ASP A O 1
ATOM 1639 N N . MET A 1 209 ? 14.581 -8.516 -25.577 1.00 96.88 209 MET A N 1
ATOM 1640 C CA . MET A 1 209 ? 13.219 -8.831 -25.150 1.00 96.88 209 MET A CA 1
ATOM 1641 C C . MET A 1 209 ? 12.303 -7.650 -25.443 1.00 96.88 209 MET A C 1
ATOM 1643 O O . MET A 1 209 ? 12.780 -6.525 -25.597 1.00 96.88 209 MET A O 1
ATOM 1647 N N . THR A 1 210 ? 10.998 -7.891 -25.519 1.00 98.25 210 THR A N 1
ATOM 1648 C CA . THR A 1 210 ? 10.041 -6.792 -25.683 1.00 98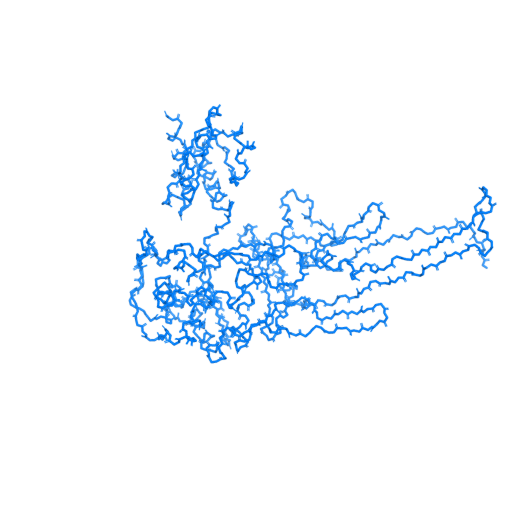.25 210 THR A CA 1
ATOM 1649 C C . THR A 1 210 ? 9.835 -6.036 -24.371 1.00 98.25 210 THR A C 1
ATOM 1651 O O . THR A 1 210 ? 10.069 -6.592 -23.296 1.00 9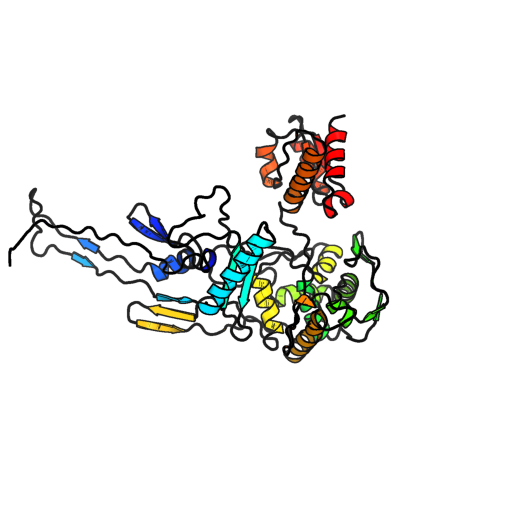8.25 210 THR A O 1
ATOM 1654 N N . PHE A 1 211 ? 9.351 -4.791 -24.404 1.00 97.44 211 PHE A N 1
ATOM 1655 C CA . PHE A 1 211 ? 9.018 -4.077 -23.162 1.00 97.44 211 PHE A CA 1
ATOM 1656 C C . PHE A 1 211 ? 7.941 -4.791 -22.321 1.00 97.44 211 PHE A C 1
ATOM 1658 O O . PHE A 1 211 ? 8.047 -4.792 -21.091 1.00 97.44 211 PHE A O 1
ATOM 1665 N N . ARG A 1 212 ? 6.973 -5.480 -22.951 1.00 97.56 212 ARG A N 1
ATOM 1666 C CA . ARG A 1 212 ? 5.991 -6.342 -22.258 1.00 97.56 212 ARG A CA 1
ATOM 1667 C C . ARG A 1 212 ? 6.677 -7.501 -21.523 1.00 97.56 212 ARG A C 1
ATOM 1669 O O . ARG A 1 212 ? 6.452 -7.696 -20.330 1.00 97.56 212 ARG A O 1
ATOM 1676 N N . GLN A 1 213 ? 7.610 -8.192 -22.183 1.00 97.62 213 GLN A N 1
ATOM 1677 C CA . GLN A 1 213 ? 8.449 -9.213 -21.536 1.00 97.62 213 GLN A CA 1
ATOM 1678 C C . GLN A 1 213 ? 9.333 -8.616 -20.434 1.00 97.62 213 GLN A C 1
ATOM 1680 O O . GLN A 1 213 ? 9.571 -9.259 -19.415 1.00 97.62 213 GLN A O 1
ATOM 1685 N N . GLY A 1 214 ? 9.787 -7.372 -20.602 1.00 97.19 214 GLY A N 1
ATOM 1686 C CA . GLY A 1 214 ? 10.532 -6.620 -19.598 1.00 97.19 214 GLY A CA 1
ATOM 1687 C C . GLY A 1 214 ? 9.751 -6.411 -18.298 1.00 97.19 214 GLY A C 1
ATOM 1688 O O . GLY A 1 214 ? 10.349 -6.501 -17.225 1.00 97.19 214 GLY A O 1
ATOM 1689 N N . LEU A 1 215 ? 8.431 -6.198 -18.366 1.00 97.19 215 LEU A N 1
ATOM 1690 C CA . LEU A 1 215 ? 7.565 -6.148 -17.182 1.00 97.19 215 LEU A CA 1
ATOM 1691 C C . LEU A 1 215 ? 7.493 -7.518 -16.489 1.00 97.19 215 LEU A C 1
ATOM 1693 O O . LEU A 1 215 ? 7.719 -7.595 -15.277 1.00 97.19 215 LEU A O 1
ATOM 1697 N N . ALA A 1 216 ? 7.250 -8.588 -17.256 1.00 96.69 216 ALA A N 1
ATOM 1698 C CA . ALA A 1 216 ? 7.167 -9.961 -16.749 1.00 96.69 216 ALA A CA 1
ATOM 1699 C C . ALA A 1 216 ? 8.476 -10.416 -16.079 1.00 96.69 216 ALA A C 1
ATOM 1701 O O . ALA A 1 216 ? 8.478 -10.888 -14.941 1.00 96.69 216 ALA A O 1
ATOM 1702 N N . TRP A 1 217 ? 9.605 -10.172 -16.752 1.00 96.38 217 TRP A N 1
ATOM 1703 C CA . TRP A 1 217 ? 10.953 -10.503 -16.284 1.00 96.38 217 TRP A CA 1
ATOM 1704 C C . TRP A 1 217 ? 11.499 -9.530 -15.238 1.00 96.38 217 TRP A C 1
ATOM 1706 O O . TRP A 1 217 ? 12.539 -9.785 -14.625 1.00 96.38 217 TRP A O 1
ATOM 1716 N N . SER A 1 218 ? 10.784 -8.427 -15.010 1.00 95.50 218 SER A N 1
ATOM 1717 C CA . SER A 1 218 ? 11.157 -7.364 -14.089 1.00 95.50 218 SER A CA 1
ATOM 1718 C C . SER A 1 218 ? 12.509 -6.716 -14.425 1.00 95.50 218 SER A C 1
ATOM 1720 O O . SER A 1 218 ? 13.311 -6.453 -13.528 1.00 95.50 218 SER A O 1
ATOM 1722 N N . SER A 1 219 ? 12.768 -6.405 -15.699 1.00 97.50 219 SER A N 1
ATOM 1723 C CA . SER A 1 219 ? 13.956 -5.632 -16.101 1.00 97.50 219 SER A CA 1
ATOM 1724 C C . SER A 1 219 ? 13.905 -4.231 -15.486 1.00 97.50 219 SER A C 1
ATOM 1726 O O . SER A 1 219 ? 12.864 -3.585 -15.520 1.00 97.50 219 SER A O 1
ATOM 1728 N N . ASN A 1 220 ? 14.991 -3.761 -14.879 1.00 97.06 220 ASN A N 1
ATOM 1729 C CA . ASN A 1 220 ? 15.157 -2.361 -14.480 1.00 97.06 220 ASN A CA 1
ATOM 1730 C C . ASN A 1 220 ? 15.557 -1.520 -15.695 1.00 97.06 220 ASN A C 1
ATOM 1732 O O . ASN A 1 220 ? 15.038 -0.424 -15.879 1.00 97.06 220 ASN A O 1
ATOM 1736 N N . VAL A 1 221 ? 16.410 -2.067 -16.567 1.00 98.00 221 VAL A N 1
ATOM 1737 C CA . VAL A 1 221 ? 16.892 -1.386 -17.776 1.00 98.00 221 VAL A CA 1
ATOM 1738 C C . VAL A 1 221 ? 15.742 -0.986 -18.696 1.00 98.00 221 VAL A C 1
ATOM 1740 O O . VAL A 1 221 ? 15.690 0.163 -19.128 1.00 98.00 221 VAL A O 1
ATOM 1743 N N . GLY A 1 222 ? 14.795 -1.893 -18.959 1.00 97.88 222 GLY A N 1
ATOM 1744 C CA . GLY A 1 222 ? 13.625 -1.576 -19.781 1.00 97.88 222 GLY A CA 1
ATOM 1745 C C . GLY A 1 222 ? 12.774 -0.454 -19.179 1.00 97.88 222 GLY A C 1
ATOM 1746 O O . GLY A 1 222 ? 12.329 0.442 -19.888 1.00 97.88 222 GLY A O 1
ATOM 1747 N N . MET A 1 223 ? 12.600 -0.441 -17.857 1.00 98.12 223 MET A N 1
ATOM 1748 C CA . MET A 1 223 ? 11.793 0.586 -17.186 1.00 98.12 223 MET A CA 1
ATOM 1749 C C . MET A 1 223 ? 12.480 1.949 -17.207 1.00 98.12 223 MET A C 1
ATOM 1751 O O . MET A 1 223 ? 11.838 2.948 -17.504 1.00 98.12 223 MET A O 1
ATOM 1755 N N . VAL A 1 224 ? 13.796 1.997 -16.986 1.00 98.12 224 VAL A N 1
ATOM 1756 C CA . VAL A 1 224 ? 14.569 3.242 -17.107 1.00 98.12 224 VAL A CA 1
ATOM 1757 C C . VAL A 1 224 ? 14.506 3.786 -18.535 1.00 98.12 224 VAL A C 1
ATOM 1759 O O . VAL A 1 224 ? 14.273 4.976 -18.721 1.00 98.12 224 VAL A O 1
ATOM 1762 N N . GLN A 1 225 ? 14.633 2.932 -19.556 1.00 98.19 225 GLN A N 1
ATOM 1763 C CA . GLN A 1 225 ? 14.501 3.371 -20.951 1.00 98.19 225 GLN A CA 1
ATOM 1764 C C . GLN A 1 225 ? 13.108 3.935 -21.262 1.00 98.19 225 GLN A C 1
ATOM 1766 O O . GLN A 1 225 ? 13.008 4.909 -22.007 1.00 98.19 225 GLN A O 1
ATOM 1771 N N . LEU A 1 226 ? 12.038 3.365 -20.694 1.00 97.50 226 LEU A N 1
ATOM 1772 C CA . LEU A 1 226 ? 10.688 3.928 -20.815 1.00 97.50 226 LEU A CA 1
ATOM 1773 C C . LEU A 1 226 ? 10.565 5.261 -20.074 1.00 97.50 226 LEU A C 1
ATOM 1775 O O . LEU A 1 226 ? 10.050 6.222 -20.642 1.00 97.50 226 LEU A O 1
ATOM 1779 N N . GLN A 1 227 ? 11.084 5.353 -18.849 1.00 97.88 227 GLN A N 1
ATOM 1780 C CA . GLN A 1 227 ? 11.080 6.590 -18.070 1.00 97.88 227 GLN A CA 1
ATOM 1781 C C . GLN A 1 227 ? 11.820 7.721 -18.799 1.00 97.88 227 GLN A C 1
ATOM 1783 O O . GLN A 1 227 ? 11.302 8.834 -18.858 1.00 97.88 227 GLN A O 1
ATOM 1788 N N . GLN A 1 228 ? 12.950 7.442 -19.457 1.00 97.06 228 GLN A N 1
ATOM 1789 C CA . GLN A 1 228 ? 13.694 8.432 -20.248 1.00 97.06 228 GLN A CA 1
ATOM 1790 C C . GLN A 1 228 ? 12.896 9.015 -21.429 1.00 97.06 228 GLN A C 1
ATOM 1792 O O . GLN A 1 228 ? 13.222 10.099 -21.911 1.00 97.06 228 GLN A O 1
ATOM 1797 N N . ARG A 1 229 ? 11.828 8.348 -21.893 1.00 96.69 229 ARG A N 1
ATOM 1798 C CA . ARG A 1 229 ? 10.920 8.891 -22.925 1.00 96.69 229 ARG A CA 1
ATOM 1799 C C . ARG A 1 229 ? 9.967 9.946 -22.371 1.00 96.69 229 ARG A C 1
ATOM 1801 O O . ARG A 1 229 ? 9.374 10.704 -23.146 1.00 96.69 229 ARG A O 1
ATOM 1808 N N . MET A 1 230 ? 9.760 9.954 -21.058 1.00 97.19 230 MET A N 1
ATOM 1809 C CA . MET A 1 230 ? 8.757 10.760 -20.369 1.00 97.19 230 MET A CA 1
ATOM 1810 C C . MET A 1 230 ? 9.208 11.171 -18.952 1.00 97.19 230 MET A C 1
ATOM 1812 O O . MET A 1 230 ? 8.468 10.940 -18.003 1.00 97.19 230 MET A O 1
ATOM 1816 N N . PRO A 1 231 ? 10.397 11.776 -18.769 1.00 95.00 231 PRO A N 1
ATOM 1817 C CA . PRO A 1 231 ? 10.980 11.950 -17.439 1.00 95.00 231 PRO A CA 1
ATOM 1818 C C . PRO A 1 231 ? 10.148 12.861 -16.529 1.00 95.00 231 PRO A C 1
ATOM 1820 O O . PRO A 1 231 ? 9.812 12.466 -15.415 1.00 95.00 231 PRO A O 1
ATOM 1823 N N . GLU A 1 232 ? 9.758 14.038 -17.028 1.00 94.94 232 GLU A N 1
ATOM 1824 C CA . GLU A 1 232 ? 8.920 14.999 -16.296 1.00 94.94 232 GLU A CA 1
ATOM 1825 C C . GLU A 1 232 ? 7.505 14.446 -16.081 1.00 94.94 232 GLU A C 1
ATOM 1827 O O . GLU A 1 232 ? 7.009 14.417 -14.957 1.00 94.94 232 GLU A O 1
ATOM 1832 N N . LEU A 1 233 ? 6.895 13.901 -17.141 1.00 97.56 233 LEU A N 1
ATOM 1833 C CA . LEU A 1 233 ? 5.569 13.281 -17.072 1.00 97.56 233 LEU A CA 1
ATOM 1834 C C . LEU A 1 233 ? 5.527 12.123 -16.070 1.00 97.56 233 LEU A C 1
ATOM 1836 O O . LEU A 1 233 ? 4.544 11.979 -15.355 1.00 97.56 233 LEU A O 1
ATOM 1840 N N . TRP A 1 234 ? 6.575 11.304 -15.971 1.00 98.12 234 TRP A N 1
ATOM 1841 C CA . TRP A 1 234 ? 6.618 10.215 -14.998 1.00 98.12 234 TRP A CA 1
ATOM 1842 C C . TRP A 1 234 ? 6.536 10.735 -13.557 1.00 98.12 234 TRP A C 1
ATOM 1844 O O . TRP A 1 234 ? 5.782 10.190 -12.753 1.00 98.12 234 TRP A O 1
ATOM 1854 N N . GLN A 1 235 ? 7.236 11.827 -13.244 1.00 97.25 235 GLN A N 1
ATOM 1855 C CA . GLN A 1 235 ? 7.142 12.467 -11.929 1.00 97.25 235 GLN A CA 1
ATOM 1856 C C . GLN A 1 235 ? 5.729 13.009 -11.664 1.00 97.25 235 GLN A C 1
ATOM 1858 O O . GLN A 1 235 ? 5.203 12.839 -10.566 1.00 97.25 235 GLN A O 1
ATOM 1863 N N . GLU A 1 236 ? 5.071 13.583 -12.675 1.00 98.06 236 GLU A N 1
ATOM 1864 C CA . GLU A 1 236 ? 3.661 13.979 -12.564 1.00 98.06 236 GLU A CA 1
ATOM 1865 C C . GLU A 1 236 ? 2.743 12.773 -12.327 1.00 98.06 236 GLU A C 1
ATOM 1867 O O . GLU A 1 236 ? 1.820 12.848 -11.518 1.00 98.06 236 GLU A O 1
ATOM 1872 N N . TYR A 1 237 ? 2.991 11.647 -12.998 1.00 98.69 237 TYR A N 1
ATOM 1873 C CA . TYR A 1 237 ? 2.196 10.434 -12.834 1.00 98.69 237 TYR A CA 1
ATOM 1874 C C . TYR A 1 237 ? 2.341 9.811 -11.450 1.00 98.69 237 TYR A C 1
ATOM 1876 O O . TYR A 1 237 ? 1.335 9.367 -10.901 1.00 98.69 237 TYR A O 1
ATOM 1884 N N . LEU A 1 238 ? 3.535 9.831 -10.849 1.00 98.69 238 LEU A N 1
ATOM 1885 C CA . LEU A 1 238 ? 3.710 9.414 -9.455 1.00 98.69 238 LEU A CA 1
ATOM 1886 C C . LEU A 1 238 ? 2.754 10.184 -8.529 1.00 98.69 238 LEU A C 1
ATOM 1888 O O . LEU A 1 238 ? 2.051 9.585 -7.716 1.00 98.69 238 LEU A O 1
ATOM 1892 N N . VAL A 1 239 ? 2.647 11.501 -8.723 1.00 98.25 239 VAL A N 1
ATOM 1893 C CA . VAL A 1 239 ? 1.710 12.348 -7.973 1.00 98.25 239 VAL A CA 1
ATOM 1894 C C . VAL A 1 239 ? 0.250 12.049 -8.344 1.00 98.25 239 VAL A C 1
ATOM 1896 O O . VAL A 1 239 ? -0.588 11.964 -7.449 1.00 98.25 239 VAL A O 1
ATOM 1899 N N . LYS A 1 240 ? -0.075 11.831 -9.630 1.00 98.44 240 LYS A N 1
ATOM 1900 C CA . LYS A 1 240 ? -1.436 11.456 -10.083 1.00 98.44 240 LYS A CA 1
ATOM 1901 C C . LYS A 1 240 ? -1.913 10.121 -9.499 1.00 98.44 240 LYS A C 1
ATOM 1903 O O . LYS A 1 240 ? -3.108 9.965 -9.273 1.00 98.44 240 LYS A O 1
ATOM 1908 N N . PHE A 1 241 ? -1.002 9.181 -9.246 1.00 98.75 241 PHE A N 1
ATOM 1909 C CA . PHE A 1 241 ? -1.284 7.922 -8.546 1.00 98.75 241 PHE A CA 1
ATOM 1910 C C . PHE A 1 241 ? -1.342 8.072 -7.013 1.00 98.75 241 PHE A C 1
ATOM 1912 O O . PHE A 1 241 ? -1.607 7.102 -6.306 1.00 98.75 241 PHE A O 1
ATOM 1919 N N . GLY A 1 242 ? -1.135 9.281 -6.483 1.00 97.81 242 GLY A N 1
ATOM 1920 C CA . GLY A 1 242 ? -1.262 9.590 -5.059 1.00 97.81 242 GLY A CA 1
ATOM 1921 C C . GLY A 1 242 ? -0.003 9.345 -4.225 1.00 97.81 242 GLY A C 1
ATOM 1922 O O . GLY A 1 242 ? -0.080 9.411 -3.000 1.00 97.81 242 GLY A O 1
ATOM 1923 N N . PHE A 1 243 ? 1.156 9.085 -4.839 1.00 98.44 243 PHE A N 1
ATOM 1924 C CA . PHE A 1 243 ? 2.410 8.960 -4.093 1.00 98.44 243 PHE A CA 1
ATOM 1925 C C . PHE A 1 243 ? 2.871 10.314 -3.537 1.00 98.44 243 PHE A C 1
ATOM 1927 O O . PHE A 1 243 ? 2.610 11.370 -4.120 1.00 98.44 243 PHE A O 1
ATOM 1934 N N . GLY A 1 244 ? 3.559 10.281 -2.392 1.00 95.25 244 GLY A N 1
ATOM 1935 C CA . GLY A 1 244 ? 3.995 11.485 -1.676 1.00 95.25 244 GLY A CA 1
ATOM 1936 C C . GLY A 1 244 ? 2.880 12.201 -0.898 1.00 95.25 244 GLY A C 1
ATOM 1937 O O . GLY A 1 244 ? 3.092 13.310 -0.411 1.00 95.25 244 GLY A O 1
ATOM 1938 N N . GLN A 1 245 ? 1.683 11.608 -0.804 1.00 95.19 245 GLN A N 1
ATOM 1939 C CA . GLN A 1 245 ? 0.503 12.187 -0.153 1.00 95.19 245 GLN A CA 1
ATOM 1940 C C . GLN A 1 245 ? -0.199 11.152 0.738 1.00 95.19 245 GLN A C 1
ATOM 1942 O O . GLN A 1 245 ? -0.290 9.982 0.375 1.00 95.19 245 GLN A O 1
ATOM 1947 N N . SER A 1 246 ? -0.720 11.567 1.896 1.00 95.31 246 SER A N 1
ATOM 1948 C CA . SER A 1 246 ? -1.584 10.698 2.712 1.00 95.31 246 SER A CA 1
ATOM 1949 C C . SER A 1 246 ? -2.855 10.330 1.933 1.00 95.31 246 SER A C 1
ATOM 1951 O O . SER A 1 246 ? -3.425 11.158 1.219 1.00 95.31 246 SER A O 1
ATOM 1953 N N . THR A 1 247 ? -3.305 9.083 2.080 1.00 96.56 247 THR A N 1
ATOM 1954 C CA . THR A 1 247 ? -4.575 8.591 1.524 1.00 96.56 247 THR A CA 1
ATOM 1955 C C . THR A 1 247 ? -5.783 9.038 2.357 1.00 96.56 247 THR A C 1
ATOM 1957 O O . THR A 1 247 ? -6.927 8.877 1.935 1.00 96.56 247 THR A O 1
ATOM 1960 N N . ASN A 1 248 ? -5.544 9.652 3.522 1.00 94.56 248 ASN A N 1
ATOM 1961 C CA . ASN A 1 248 ? -6.531 9.984 4.546 1.00 94.56 248 ASN A CA 1
ATOM 1962 C C . ASN A 1 248 ? -7.329 8.747 4.981 1.00 94.56 248 ASN A C 1
ATOM 1964 O O . ASN A 1 248 ? -8.562 8.787 5.049 1.00 94.56 248 ASN A O 1
ATOM 1968 N N . PHE A 1 249 ? -6.619 7.650 5.252 1.00 94.56 249 PHE A N 1
ATOM 1969 C CA . PHE A 1 249 ? -7.188 6.327 5.539 1.00 94.56 249 PHE A CA 1
ATOM 1970 C C . PHE A 1 249 ? -8.094 6.292 6.776 1.00 94.56 249 PHE A C 1
ATOM 1972 O O . PHE A 1 249 ? -8.964 5.433 6.894 1.00 94.56 249 PHE A O 1
ATOM 1979 N N . GLY A 1 250 ? -7.907 7.246 7.690 1.00 93.38 250 GLY A N 1
ATOM 1980 C CA . GLY A 1 250 ? -8.714 7.404 8.899 1.00 93.38 250 GLY A CA 1
ATOM 1981 C C . GLY A 1 250 ? -8.075 6.833 10.161 1.00 93.38 250 GLY A C 1
ATOM 1982 O O . GLY A 1 250 ? -8.623 7.044 11.232 1.00 93.38 250 GLY A O 1
ATOM 1983 N N . LEU A 1 251 ? -6.919 6.166 10.066 1.00 94.56 251 LEU A N 1
ATOM 1984 C CA . LEU A 1 251 ? -6.105 5.806 11.231 1.00 94.56 251 LEU A CA 1
ATOM 1985 C C . LEU A 1 251 ? -5.058 6.887 11.536 1.00 94.56 251 LEU A C 1
ATOM 1987 O O . LEU A 1 251 ? -4.637 7.640 10.656 1.00 94.56 251 LEU A O 1
ATOM 1991 N N . THR A 1 252 ? -4.654 6.964 12.801 1.00 90.19 252 THR A N 1
ATOM 1992 C CA . THR A 1 252 ? -3.626 7.884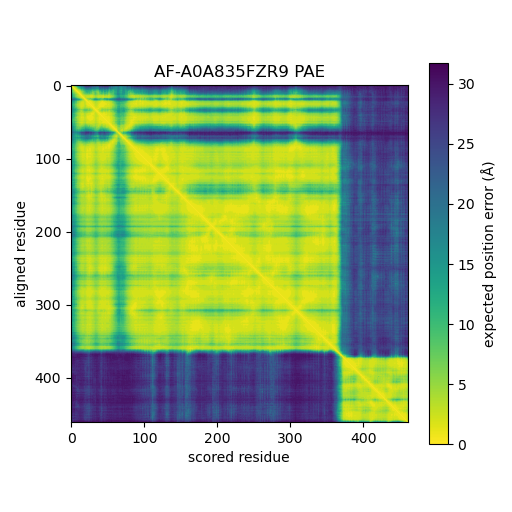 13.298 1.00 90.19 252 THR A CA 1
ATOM 1993 C C . THR A 1 252 ? -2.244 7.525 12.739 1.00 90.19 252 THR A C 1
ATOM 1995 O O . THR A 1 252 ? -1.962 6.371 12.428 1.00 90.19 252 THR A O 1
ATOM 1998 N N . GLY A 1 253 ? -1.373 8.528 12.586 1.00 88.19 253 GLY A N 1
ATOM 1999 C CA . GLY A 1 253 ? 0.035 8.307 12.224 1.00 88.19 253 GLY A CA 1
ATOM 2000 C C . GLY A 1 253 ? 0.323 8.012 10.747 1.00 88.19 253 GLY A C 1
ATOM 2001 O O . GLY A 1 253 ? 1.438 7.609 10.435 1.00 88.19 253 GLY A O 1
ATOM 2002 N N . GLU A 1 254 ? -0.630 8.221 9.830 1.00 91.75 254 GLU A N 1
ATOM 2003 C CA . GLU A 1 254 ? -0.424 7.914 8.407 1.00 91.75 254 GLU A CA 1
ATOM 2004 C C . GLU A 1 254 ? 0.772 8.664 7.802 1.00 91.75 254 GLU A C 1
ATOM 2006 O O . GLU A 1 254 ? 0.793 9.897 7.728 1.00 91.75 254 GLU A O 1
ATOM 2011 N N . ALA A 1 255 ? 1.755 7.902 7.324 1.00 90.81 255 ALA A N 1
ATOM 2012 C CA . ALA A 1 255 ? 2.902 8.445 6.620 1.00 90.81 255 ALA A CA 1
ATOM 2013 C C . ALA A 1 255 ? 2.551 8.804 5.167 1.00 90.81 255 ALA A C 1
ATOM 2015 O O . ALA A 1 255 ? 1.718 8.174 4.516 1.00 90.81 255 ALA A O 1
ATOM 2016 N N . SER A 1 256 ? 3.221 9.823 4.625 1.00 87.75 256 SER A N 1
ATOM 2017 C CA . SER A 1 256 ? 2.980 10.309 3.260 1.00 87.75 256 SER A CA 1
ATOM 2018 C C . SER A 1 256 ? 3.979 9.790 2.226 1.00 87.75 256 SER A C 1
ATOM 2020 O O . SER A 1 256 ? 3.795 10.050 1.039 1.00 87.75 256 SER A O 1
ATOM 2022 N N . GLY A 1 257 ? 5.045 9.096 2.635 1.00 89.75 257 GLY A N 1
ATOM 2023 C CA . GLY A 1 257 ? 6.153 8.761 1.734 1.00 89.75 257 GLY A CA 1
ATOM 2024 C C . GLY A 1 257 ? 6.861 9.998 1.158 1.00 89.75 257 GLY A C 1
ATOM 2025 O O . GLY A 1 257 ? 6.591 11.135 1.554 1.00 89.75 257 GLY A O 1
ATOM 2026 N N . GLU A 1 258 ? 7.775 9.777 0.215 1.00 90.75 258 GLU A N 1
ATOM 2027 C CA . GLU A 1 258 ? 8.571 10.821 -0.439 1.00 90.75 258 GLU A CA 1
ATOM 2028 C C . GLU A 1 258 ? 8.976 10.400 -1.860 1.00 90.75 258 GLU A C 1
ATOM 2030 O O . GLU A 1 258 ? 9.404 9.268 -2.085 1.00 90.75 258 GLU A O 1
ATOM 2035 N N . ILE A 1 259 ? 8.891 11.328 -2.817 1.00 92.69 259 ILE A N 1
ATOM 2036 C CA . ILE A 1 259 ? 9.362 11.144 -4.197 1.00 92.69 259 ILE A CA 1
ATOM 2037 C C . ILE A 1 259 ? 10.682 11.904 -4.363 1.00 92.69 259 ILE A C 1
ATOM 2039 O O . ILE A 1 259 ? 10.689 13.134 -4.275 1.00 92.69 259 ILE A O 1
ATOM 2043 N N . GLN A 1 260 ? 11.792 11.207 -4.633 1.00 84.38 260 GLN A N 1
ATOM 2044 C CA . GLN A 1 260 ? 13.061 11.879 -4.925 1.00 84.38 260 GLN A CA 1
ATOM 2045 C C . GLN A 1 260 ? 13.114 12.331 -6.384 1.00 84.38 260 GLN A C 1
ATOM 2047 O O . GLN A 1 260 ? 12.871 11.558 -7.310 1.00 84.38 260 GLN A O 1
ATOM 2052 N N . ASN A 1 261 ? 13.480 13.596 -6.594 1.00 89.75 261 ASN A N 1
ATOM 2053 C CA . ASN A 1 261 ? 13.559 14.198 -7.925 1.00 89.75 261 ASN A CA 1
ATOM 2054 C C . ASN A 1 261 ? 14.755 15.150 -8.110 1.00 89.75 261 ASN A C 1
ATOM 2056 O O . ASN A 1 261 ? 14.756 15.949 -9.050 1.00 89.75 261 ASN A O 1
ATOM 2060 N N . ARG A 1 262 ? 15.765 15.075 -7.228 1.00 86.69 262 ARG A N 1
ATOM 2061 C CA . ARG A 1 262 ? 16.884 16.034 -7.166 1.00 86.69 262 ARG A CA 1
ATOM 2062 C C . ARG A 1 262 ? 17.856 15.884 -8.334 1.00 86.69 262 ARG A C 1
ATOM 2064 O O . ARG A 1 262 ? 18.390 16.883 -8.812 1.00 86.69 262 ARG A O 1
ATOM 2071 N N . THR A 1 263 ? 18.090 14.655 -8.782 1.00 89.25 263 THR A N 1
ATOM 2072 C CA . THR A 1 263 ? 18.990 14.328 -9.894 1.00 89.25 263 THR A CA 1
ATOM 2073 C C . THR A 1 263 ? 18.286 13.493 -10.963 1.00 89.25 263 THR A C 1
ATOM 2075 O O . THR A 1 263 ? 17.238 12.891 -10.720 1.00 89.25 263 THR A O 1
ATOM 2078 N N . THR A 1 264 ? 18.879 13.413 -12.159 1.00 91.81 264 THR A N 1
ATOM 2079 C CA . THR A 1 264 ? 18.417 12.501 -13.220 1.00 91.81 264 THR A CA 1
ATOM 2080 C C . THR A 1 264 ? 18.415 11.048 -12.747 1.00 91.81 264 THR A C 1
ATOM 2082 O O . THR A 1 264 ? 17.526 10.281 -13.116 1.00 91.81 264 THR A O 1
ATOM 2085 N N . VAL A 1 265 ? 19.407 10.670 -11.931 1.00 90.69 265 VAL A N 1
ATOM 2086 C CA . VAL A 1 265 ? 19.532 9.323 -11.367 1.00 90.69 265 VAL A CA 1
ATOM 2087 C C . VAL A 1 265 ? 18.355 9.036 -10.448 1.00 90.69 265 VAL A C 1
ATOM 2089 O O . VAL A 1 265 ? 17.681 8.035 -10.665 1.00 90.69 265 VAL A O 1
ATOM 2092 N N . ASP A 1 266 ? 18.040 9.935 -9.510 1.00 87.88 266 ASP A N 1
ATOM 2093 C CA . ASP A 1 266 ? 16.901 9.764 -8.597 1.00 87.88 266 ASP A CA 1
ATOM 2094 C C . ASP A 1 266 ? 15.605 9.526 -9.381 1.00 87.88 266 ASP A C 1
ATOM 2096 O O . ASP A 1 266 ? 14.900 8.539 -9.163 1.00 87.88 266 ASP A O 1
ATOM 2100 N N . GLN A 1 267 ? 15.338 10.372 -10.382 1.00 92.62 267 GLN A N 1
ATOM 2101 C CA . GLN A 1 267 ? 14.143 10.248 -11.216 1.00 92.62 267 GLN A CA 1
ATOM 2102 C C . GLN A 1 267 ? 14.118 8.929 -12.001 1.00 92.62 267 GLN A C 1
ATOM 2104 O O . GLN A 1 267 ? 13.066 8.293 -12.095 1.00 92.62 267 GLN A O 1
ATOM 2109 N N . ALA A 1 268 ? 15.256 8.484 -12.540 1.00 94.12 268 ALA A N 1
ATOM 2110 C CA . ALA A 1 268 ? 15.363 7.205 -13.237 1.00 94.12 268 ALA A CA 1
ATOM 2111 C C . ALA A 1 268 ? 15.138 6.009 -12.297 1.00 94.12 268 ALA A C 1
ATOM 2113 O O . ALA A 1 268 ? 14.511 5.027 -12.697 1.00 94.12 268 ALA A O 1
ATOM 2114 N N . MET A 1 269 ? 15.601 6.089 -11.047 1.00 93.62 269 MET A N 1
ATOM 2115 C CA . MET A 1 269 ? 15.429 5.033 -10.045 1.00 93.62 269 MET A CA 1
ATOM 2116 C C . MET A 1 269 ? 13.952 4.811 -9.694 1.00 93.62 269 MET A C 1
ATOM 2118 O O . MET A 1 269 ? 13.514 3.661 -9.553 1.00 93.62 269 MET A O 1
ATOM 2122 N N . THR A 1 270 ? 13.148 5.883 -9.665 1.00 96.00 270 THR A N 1
ATOM 2123 C CA . THR A 1 270 ? 11.710 5.767 -9.356 1.00 96.00 270 THR A CA 1
ATOM 2124 C C . THR A 1 270 ? 10.954 4.891 -10.362 1.00 96.00 270 THR A C 1
ATOM 2126 O O . THR A 1 270 ? 9.962 4.260 -10.001 1.00 96.00 270 THR A O 1
ATOM 2129 N N . ALA A 1 271 ? 11.457 4.753 -11.598 1.00 96.88 271 ALA A N 1
ATOM 2130 C CA . ALA A 1 271 ? 10.882 3.908 -12.652 1.00 96.88 271 ALA A CA 1
ATOM 2131 C C . ALA A 1 271 ? 10.761 2.425 -12.254 1.00 96.88 271 ALA A C 1
ATOM 2133 O O . ALA A 1 271 ? 9.942 1.679 -12.792 1.00 96.88 271 ALA A O 1
ATOM 2134 N N . TYR A 1 272 ? 11.593 1.976 -11.318 1.00 95.25 272 TYR A N 1
ATOM 2135 C CA . TYR A 1 272 ? 11.560 0.623 -10.771 1.00 95.25 272 TYR A CA 1
ATOM 2136 C C . TYR A 1 272 ? 11.444 0.620 -9.245 1.00 95.25 272 TYR A C 1
ATOM 2138 O O . TYR A 1 272 ? 11.787 -0.380 -8.613 1.00 95.25 272 TYR A O 1
ATOM 2146 N N . GLY A 1 273 ? 10.915 1.714 -8.686 1.00 94.56 273 GLY A N 1
ATOM 2147 C CA . GLY A 1 273 ? 10.533 1.843 -7.284 1.00 94.56 273 GLY A CA 1
ATOM 2148 C C . GLY A 1 273 ? 11.696 1.959 -6.306 1.00 94.56 273 GLY A C 1
ATOM 2149 O O . GLY A 1 273 ? 11.531 1.520 -5.175 1.00 94.56 273 GLY A O 1
ATOM 2150 N N . GLN A 1 274 ? 12.839 2.501 -6.736 1.00 90.44 274 GLN A N 1
ATOM 2151 C CA . GLN A 1 274 ? 13.916 2.961 -5.847 1.00 90.44 274 GLN A CA 1
ATOM 2152 C C . GLN A 1 274 ? 14.014 4.490 -5.885 1.00 90.44 274 GLN A C 1
ATOM 2154 O O . GLN A 1 274 ? 13.570 5.099 -6.855 1.00 90.44 274 GLN A O 1
ATOM 2159 N N . GLY A 1 275 ? 14.561 5.140 -4.854 1.00 84.94 275 GLY A N 1
ATOM 2160 C CA . GLY A 1 275 ? 14.538 6.611 -4.788 1.00 84.94 275 GLY A CA 1
ATOM 2161 C C . GLY A 1 275 ? 13.118 7.171 -4.609 1.00 84.94 275 GLY A C 1
ATOM 2162 O O . GLY A 1 275 ? 12.825 8.315 -4.943 1.00 84.94 275 GLY A O 1
ATOM 2163 N N . ILE A 1 276 ? 12.207 6.344 -4.106 1.00 88.88 276 ILE A N 1
ATOM 2164 C CA . ILE A 1 276 ? 10.846 6.715 -3.732 1.00 88.88 276 ILE A CA 1
ATOM 2165 C C . ILE A 1 276 ? 10.453 5.860 -2.535 1.00 88.88 276 ILE A C 1
ATOM 2167 O O . ILE A 1 276 ? 10.614 4.643 -2.576 1.00 88.88 276 ILE A O 1
ATOM 2171 N N . SER A 1 277 ? 9.932 6.488 -1.488 1.00 91.25 277 SER A N 1
ATOM 2172 C CA . SER A 1 277 ? 9.353 5.797 -0.341 1.00 91.25 277 SER A CA 1
ATOM 2173 C C . SER A 1 277 ? 7.837 5.946 -0.374 1.00 91.25 277 SER A C 1
ATOM 2175 O O . SER A 1 277 ? 7.309 7.023 -0.658 1.00 91.25 277 SER A O 1
ATOM 2177 N N . VAL A 1 278 ? 7.126 4.851 -0.129 1.00 94.75 278 VAL A N 1
ATOM 2178 C CA . VAL A 1 278 ? 5.662 4.788 -0.183 1.00 94.75 278 VAL A CA 1
ATOM 2179 C C . VAL A 1 278 ? 5.125 4.001 1.002 1.00 94.75 278 VAL A C 1
ATOM 2181 O O . VAL A 1 278 ? 5.843 3.188 1.583 1.00 94.75 278 VAL A O 1
ATOM 2184 N N . THR A 1 279 ? 3.853 4.198 1.335 1.00 93.94 279 THR A N 1
ATOM 2185 C CA . THR A 1 279 ? 3.139 3.312 2.266 1.00 93.94 279 THR A CA 1
ATOM 2186 C C . THR A 1 279 ? 2.423 2.186 1.522 1.00 93.94 279 THR A C 1
ATOM 2188 O O . THR A 1 279 ? 2.160 2.259 0.315 1.00 93.94 279 THR A O 1
ATOM 2191 N N . ASN A 1 280 ? 2.038 1.138 2.255 1.00 94.56 280 ASN A N 1
ATOM 2192 C CA . ASN A 1 280 ? 1.200 0.065 1.712 1.00 94.56 280 ASN A CA 1
ATOM 2193 C C . ASN A 1 280 ? -0.149 0.605 1.205 1.00 94.56 280 ASN A C 1
ATOM 2195 O O . ASN A 1 280 ? -0.648 0.154 0.176 1.00 94.56 280 ASN A O 1
ATOM 2199 N N . LEU A 1 281 ? -0.706 1.612 1.883 1.00 97.38 281 LEU A N 1
ATOM 2200 C CA . LEU A 1 281 ? -1.956 2.266 1.498 1.00 97.38 281 LEU A CA 1
ATOM 2201 C C . LEU A 1 281 ? -1.852 2.997 0.160 1.00 97.38 281 LEU A C 1
ATOM 2203 O O . LEU A 1 281 ? -2.734 2.844 -0.682 1.00 97.38 281 LEU A O 1
ATOM 2207 N N . GLN A 1 282 ? -0.758 3.723 -0.081 1.00 98.31 282 GLN A N 1
ATOM 2208 C CA . GLN A 1 282 ? -0.521 4.365 -1.376 1.00 98.31 282 GLN A CA 1
ATOM 2209 C C . GLN A 1 282 ? -0.412 3.341 -2.505 1.00 98.31 282 GLN A C 1
ATOM 2211 O O . GLN A 1 282 ? -0.968 3.547 -3.581 1.00 98.31 282 GLN A O 1
ATOM 2216 N N . MET A 1 283 ? 0.256 2.211 -2.257 1.00 98.25 283 MET A N 1
ATOM 2217 C CA . MET A 1 283 ? 0.341 1.129 -3.237 1.00 98.25 283 MET A CA 1
ATOM 2218 C C . MET A 1 283 ? -1.033 0.516 -3.525 1.00 98.25 283 MET A C 1
ATOM 2220 O O . MET A 1 283 ? -1.378 0.341 -4.693 1.00 98.25 283 MET A O 1
ATOM 2224 N N . LEU A 1 284 ? -1.839 0.233 -2.495 1.00 98.31 284 LEU A N 1
ATOM 2225 C CA . LEU A 1 284 ? -3.212 -0.260 -2.657 1.00 98.31 284 LEU A CA 1
ATOM 2226 C C . LEU A 1 284 ? -4.071 0.732 -3.451 1.00 98.31 284 LEU A C 1
ATOM 2228 O O . LEU A 1 284 ? -4.718 0.337 -4.423 1.00 98.31 284 LEU A O 1
ATOM 2232 N N . GLN A 1 285 ? -4.020 2.018 -3.094 1.00 98.62 285 GLN A N 1
ATOM 2233 C CA . GLN A 1 285 ? -4.720 3.090 -3.798 1.00 98.62 285 GLN A CA 1
ATOM 2234 C C . GLN A 1 285 ? -4.297 3.145 -5.272 1.00 98.62 285 GLN A C 1
ATOM 2236 O O . GLN A 1 285 ? -5.152 3.053 -6.147 1.00 98.62 285 GLN A O 1
ATOM 2241 N N . ALA A 1 286 ? -3.000 3.191 -5.579 1.00 98.62 286 ALA A N 1
ATOM 2242 C CA . ALA A 1 286 ? -2.515 3.224 -6.959 1.00 98.62 286 ALA A CA 1
ATOM 2243 C C . ALA A 1 286 ? -2.947 1.980 -7.763 1.00 98.62 286 ALA A C 1
ATOM 2245 O O . ALA A 1 286 ? -3.421 2.100 -8.894 1.00 98.62 286 ALA A O 1
ATOM 2246 N N . TYR A 1 287 ? -2.860 0.784 -7.168 1.00 98.62 287 TYR A N 1
ATOM 2247 C CA . TYR A 1 287 ? -3.302 -0.458 -7.810 1.00 98.62 287 TYR A CA 1
ATOM 2248 C C . TYR A 1 287 ? -4.814 -0.516 -8.044 1.00 98.62 287 TYR A C 1
ATOM 2250 O O . TYR A 1 287 ? -5.244 -1.155 -9.006 1.00 98.62 287 TYR A O 1
ATOM 2258 N N . SER A 1 288 ? -5.626 0.172 -7.236 1.00 98.69 288 SER A N 1
ATOM 2259 C CA . SER A 1 288 ? -7.069 0.260 -7.486 1.00 98.69 288 SER A CA 1
ATOM 2260 C C . SER A 1 288 ? -7.382 0.924 -8.827 1.00 98.69 288 SER A C 1
ATOM 2262 O O . SER A 1 288 ? -8.292 0.470 -9.511 1.00 98.69 288 SER A O 1
ATOM 2264 N N . ALA A 1 289 ? -6.580 1.899 -9.274 1.00 98.62 289 ALA A N 1
ATOM 2265 C CA . ALA A 1 289 ? -6.761 2.509 -10.590 1.00 98.62 289 ALA A CA 1
ATOM 2266 C C . ALA A 1 289 ? -6.610 1.471 -11.714 1.00 98.62 289 ALA A C 1
ATOM 2268 O O . ALA A 1 289 ? -7.387 1.462 -12.662 1.00 98.62 289 ALA A O 1
ATOM 2269 N N . ILE A 1 290 ? -5.654 0.546 -11.587 1.00 98.56 290 ILE A N 1
ATOM 2270 C CA . ILE A 1 290 ? -5.465 -0.553 -12.545 1.00 98.56 290 ILE A CA 1
ATOM 2271 C C . ILE A 1 290 ? -6.603 -1.579 -12.420 1.00 98.56 290 ILE A C 1
ATOM 2273 O O . ILE A 1 290 ? -7.141 -2.037 -13.422 1.00 98.56 290 ILE A O 1
ATOM 2277 N N . ALA A 1 291 ? -7.000 -1.934 -11.197 1.00 98.06 291 ALA A N 1
ATOM 2278 C CA . ALA A 1 291 ? -7.994 -2.978 -10.950 1.00 98.06 291 ALA A CA 1
ATOM 2279 C C . ALA A 1 291 ? -9.456 -2.534 -11.176 1.00 98.06 291 ALA A C 1
ATOM 2281 O O . ALA A 1 291 ? -10.338 -3.386 -11.297 1.00 98.06 291 ALA A O 1
ATOM 2282 N N . ASN A 1 292 ? -9.721 -1.225 -11.234 1.00 98.12 292 ASN A N 1
ATOM 2283 C CA . ASN A 1 292 ? -11.061 -0.634 -11.272 1.00 98.12 292 ASN A CA 1
ATOM 2284 C C . ASN A 1 292 ? -11.287 0.273 -12.496 1.00 98.12 292 ASN A C 1
ATOM 2286 O O . ASN A 1 292 ? -11.905 1.339 -12.408 1.00 98.12 292 ASN A O 1
ATOM 2290 N N . GLY A 1 293 ? -10.763 -0.139 -13.654 1.00 98.00 293 GLY A N 1
ATOM 2291 C CA . GLY A 1 293 ? -11.033 0.526 -14.934 1.00 98.00 293 GLY A CA 1
ATOM 2292 C C . GLY A 1 293 ? -10.560 1.982 -14.988 1.00 98.00 293 GLY A C 1
ATOM 2293 O O . GLY A 1 293 ? -11.240 2.831 -15.557 1.00 98.00 293 GLY A O 1
ATOM 2294 N N . GLY A 1 294 ? -9.426 2.285 -14.357 1.00 98.44 294 GLY A N 1
ATOM 2295 C CA . GLY A 1 294 ? -8.832 3.619 -14.290 1.00 98.44 294 GLY A CA 1
ATOM 2296 C C . GLY A 1 294 ? -9.238 4.441 -13.068 1.00 98.44 294 GLY A C 1
ATOM 2297 O O . GLY A 1 294 ? -8.567 5.422 -12.758 1.00 98.44 294 GLY A O 1
ATOM 2298 N N . ASN A 1 295 ? -10.292 4.056 -12.340 1.00 98.56 295 ASN A N 1
ATOM 2299 C CA . ASN A 1 295 ? -10.769 4.808 -11.177 1.00 98.56 295 ASN A CA 1
ATOM 2300 C C . ASN A 1 295 ? -9.970 4.452 -9.925 1.00 98.56 295 ASN A C 1
ATOM 2302 O O . ASN A 1 295 ? -10.103 3.359 -9.378 1.00 98.56 295 ASN A O 1
ATOM 2306 N N . MET A 1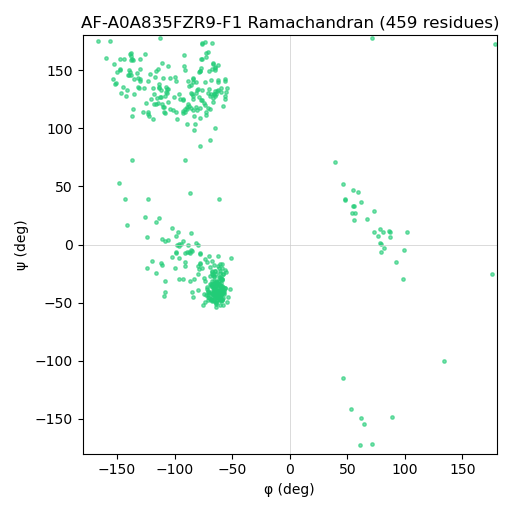 296 ? -9.170 5.400 -9.455 1.00 98.56 296 MET A N 1
ATOM 2307 C CA . MET A 1 296 ? -8.396 5.282 -8.231 1.00 98.56 296 MET A CA 1
ATOM 2308 C C . MET A 1 296 ? -9.305 5.505 -7.021 1.00 98.56 296 MET A C 1
ATOM 2310 O O . MET A 1 296 ? -9.888 6.578 -6.870 1.00 98.56 296 MET A O 1
ATOM 2314 N N . LEU A 1 297 ? -9.440 4.487 -6.180 1.00 98.56 297 LEU A N 1
ATOM 2315 C CA . LEU A 1 297 ? -10.291 4.474 -4.997 1.00 98.56 297 LEU A CA 1
ATOM 2316 C C . LEU A 1 297 ? -9.489 4.766 -3.738 1.00 98.56 297 LEU A C 1
ATOM 2318 O O . LEU A 1 297 ? -8.392 4.237 -3.559 1.00 98.56 297 LEU A O 1
ATOM 2322 N N . LYS A 1 298 ? -10.085 5.542 -2.837 1.00 98.19 298 LYS A N 1
ATOM 2323 C CA . LYS A 1 298 ? -9.590 5.679 -1.472 1.00 98.19 298 LYS A CA 1
ATOM 2324 C C . LYS A 1 298 ? -9.742 4.341 -0.737 1.00 98.19 298 LYS A C 1
ATOM 2326 O O . LYS A 1 298 ? -10.860 3.818 -0.696 1.00 98.19 298 LYS A O 1
ATOM 2331 N N . PRO A 1 299 ? -8.678 3.783 -0.131 1.00 98.00 299 PRO A N 1
ATOM 2332 C CA . PRO A 1 299 ? -8.824 2.636 0.754 1.00 98.00 299 PRO A CA 1
ATOM 2333 C C . PRO A 1 299 ? -9.751 2.980 1.932 1.00 98.00 299 PRO A C 1
ATOM 2335 O O . PRO A 1 299 ? -9.592 4.020 2.570 1.00 98.00 299 PRO A O 1
ATOM 2338 N N . ASN A 1 300 ? -10.727 2.118 2.212 1.00 97.12 300 ASN A N 1
ATOM 2339 C CA . ASN A 1 300 ? -11.790 2.361 3.187 1.00 97.12 300 ASN A CA 1
ATOM 2340 C C . ASN A 1 300 ? -11.828 1.277 4.271 1.00 97.12 300 ASN A C 1
ATOM 2342 O O . ASN A 1 300 ? -11.683 0.091 3.975 1.00 97.12 300 ASN A O 1
ATOM 2346 N N . ILE A 1 301 ? -12.073 1.694 5.516 1.00 96.94 301 ILE A N 1
ATOM 2347 C CA . ILE A 1 301 ? -12.087 0.828 6.706 1.00 96.94 301 ILE A CA 1
ATOM 2348 C C . ILE A 1 301 ? -13.422 0.792 7.437 1.00 96.94 301 ILE A C 1
ATOM 2350 O O . ILE A 1 301 ? -13.627 -0.095 8.265 1.00 96.94 301 ILE A O 1
ATOM 2354 N N . ILE A 1 302 ? -14.331 1.726 7.140 1.00 97.75 302 ILE A N 1
ATOM 2355 C CA . ILE A 1 302 ? -15.638 1.851 7.793 1.00 97.75 302 ILE A CA 1
ATOM 2356 C C . ILE A 1 302 ? -16.720 1.566 6.762 1.00 97.75 302 ILE A C 1
ATOM 2358 O O . ILE A 1 302 ? -16.802 2.255 5.751 1.00 97.75 302 ILE A O 1
ATOM 2362 N N . SER A 1 303 ? -17.568 0.571 7.005 1.00 97.62 303 SER A N 1
ATOM 2363 C CA . SER A 1 303 ? -18.727 0.290 6.152 1.00 97.62 303 SER A CA 1
ATOM 2364 C C . SER A 1 303 ? -19.936 1.141 6.545 1.00 97.62 303 SER A C 1
ATOM 2366 O O . SER A 1 303 ? -20.638 1.660 5.677 1.00 97.62 303 SER A O 1
ATOM 2368 N N . LYS A 1 304 ? -20.171 1.313 7.852 1.00 97.88 304 LYS A N 1
ATOM 2369 C CA . LYS A 1 304 ? -21.186 2.227 8.389 1.00 97.88 304 LYS A CA 1
ATOM 2370 C C . LYS A 1 304 ? -20.923 2.607 9.845 1.00 97.88 304 LYS A C 1
ATOM 2372 O O . LYS A 1 304 ? -20.273 1.860 10.577 1.00 97.88 304 LYS A O 1
ATOM 2377 N N . THR A 1 305 ? -21.520 3.711 10.283 1.00 97.69 305 THR A N 1
ATOM 2378 C CA . THR A 1 305 ? -21.684 4.038 11.708 1.00 97.69 305 THR A CA 1
ATOM 2379 C C . THR A 1 305 ? -23.158 4.029 12.099 1.00 97.69 305 THR A C 1
ATOM 2381 O O . THR A 1 305 ? -24.040 4.254 11.262 1.00 97.69 305 THR A O 1
ATOM 2384 N N . VAL A 1 306 ? -23.443 3.722 13.364 1.00 97.88 306 VAL A N 1
ATOM 2385 C CA . VAL A 1 306 ? -24.795 3.753 13.931 1.00 97.88 306 VAL A CA 1
ATOM 2386 C C . VAL A 1 306 ? -24.769 4.593 15.200 1.00 97.88 306 VAL A C 1
ATOM 2388 O O . VAL A 1 306 ? -24.139 4.223 16.188 1.00 97.88 306 VAL A O 1
ATOM 2391 N N . SER A 1 307 ? -25.455 5.732 15.180 1.00 94.94 307 SER A N 1
ATOM 2392 C CA . SER A 1 307 ? -25.524 6.628 16.334 1.00 94.94 307 SER A CA 1
ATOM 2393 C C . SER A 1 307 ? -26.364 6.037 17.468 1.00 94.94 307 SER A C 1
ATOM 2395 O O . SER A 1 307 ? -27.162 5.117 17.282 1.00 94.94 307 SER A O 1
ATOM 2397 N N . ALA A 1 308 ? -26.251 6.621 18.664 1.00 91.12 308 ALA A N 1
ATOM 2398 C CA . ALA A 1 308 ? -26.958 6.156 19.862 1.00 91.12 308 ALA A CA 1
ATOM 2399 C C . ALA A 1 308 ? -28.501 6.136 19.750 1.00 91.12 308 ALA A C 1
ATOM 2401 O O . ALA A 1 308 ? -29.163 5.455 20.534 1.00 91.12 308 ALA A O 1
ATOM 2402 N N . ASP A 1 309 ? -29.089 6.890 18.816 1.00 92.12 309 ASP A N 1
ATOM 2403 C CA . ASP A 1 309 ? -30.527 6.892 18.505 1.00 92.12 309 ASP A CA 1
ATOM 2404 C C . ASP A 1 309 ? -30.917 5.910 17.380 1.00 92.12 309 ASP A C 1
ATOM 2406 O O . ASP A 1 309 ? -32.090 5.828 17.011 1.00 92.12 309 ASP A O 1
ATOM 2410 N N . GLY A 1 310 ? -29.956 5.134 16.871 1.00 94.00 310 GLY A N 1
ATOM 2411 C CA . GLY A 1 310 ? -30.149 4.094 15.863 1.00 94.00 310 GLY A CA 1
ATOM 2412 C C . GLY A 1 310 ? -30.109 4.588 14.418 1.00 94.00 310 GLY A C 1
ATOM 2413 O O . GLY A 1 310 ? -30.499 3.842 13.519 1.00 94.00 310 GLY A O 1
ATOM 2414 N N . LYS A 1 311 ? -29.679 5.830 14.159 1.00 96.75 311 LYS A N 1
ATOM 2415 C CA . LYS A 1 311 ? -29.518 6.328 12.789 1.00 96.75 311 LYS A CA 1
ATOM 2416 C C . LYS A 1 311 ? -28.237 5.759 12.178 1.00 96.75 311 LYS A C 1
ATOM 2418 O O . LYS A 1 311 ? -27.146 5.957 12.700 1.00 96.75 311 LYS A O 1
ATOM 2423 N N . GLU A 1 312 ? -28.384 5.096 11.037 1.00 97.69 312 GLU A N 1
ATOM 2424 C CA . GLU A 1 312 ? -27.252 4.569 10.274 1.00 97.69 312 GLU A CA 1
ATOM 2425 C C . GLU A 1 312 ? -26.710 5.608 9.280 1.00 97.69 312 GLU A C 1
ATOM 2427 O O . GLU A 1 312 ? -27.481 6.310 8.615 1.00 97.69 312 GLU A O 1
ATOM 2432 N N . THR A 1 313 ? -25.385 5.661 9.144 1.00 97.12 313 THR A N 1
ATOM 2433 C CA . THR A 1 313 ? -24.671 6.397 8.093 1.00 97.12 313 THR A CA 1
ATOM 2434 C C . THR A 1 313 ? -23.784 5.414 7.337 1.00 97.12 313 THR A C 1
ATOM 2436 O O . THR A 1 313 ? -22.864 4.850 7.921 1.00 97.12 313 THR A O 1
ATOM 2439 N N . ILE A 1 314 ? -24.081 5.177 6.057 1.00 97.44 314 ILE A N 1
ATOM 2440 C CA . ILE A 1 314 ? -23.330 4.250 5.197 1.00 97.44 314 ILE A CA 1
ATOM 2441 C C . ILE A 1 314 ? -22.161 4.996 4.555 1.00 97.44 314 ILE A C 1
ATOM 2443 O O . ILE A 1 314 ? -22.336 6.115 4.068 1.00 97.44 314 ILE A O 1
ATOM 2447 N N . THR A 1 315 ? -20.990 4.366 4.537 1.00 96.12 315 THR A N 1
ATOM 2448 C CA . THR A 1 315 ? -19.823 4.865 3.811 1.00 96.12 315 THR A CA 1
ATOM 2449 C C . THR A 1 315 ? -19.863 4.354 2.375 1.00 96.12 315 THR A C 1
ATOM 2451 O O . THR A 1 315 ? -19.833 3.146 2.137 1.00 96.12 315 THR A O 1
ATOM 2454 N N . GLU A 1 316 ? -19.920 5.270 1.413 1.00 96.50 316 GLU A N 1
ATOM 2455 C CA . GLU A 1 316 ? -19.870 4.942 -0.014 1.00 96.50 316 GLU A CA 1
ATOM 2456 C C . GLU A 1 316 ? -18.420 4.949 -0.531 1.00 96.50 316 GLU A C 1
ATOM 2458 O O . GLU A 1 316 ? -17.604 5.728 -0.027 1.00 96.50 316 GLU A O 1
ATOM 2463 N N . PRO A 1 317 ? -18.082 4.137 -1.551 1.00 97.00 317 PRO A N 1
ATOM 2464 C CA . PRO A 1 317 ? -16.774 4.190 -2.201 1.00 97.00 317 PRO A CA 1
ATOM 2465 C C . PRO A 1 317 ? -16.427 5.592 -2.718 1.00 97.00 317 PRO A C 1
ATOM 2467 O O . PRO A 1 317 ? -17.234 6.237 -3.391 1.00 97.00 317 PRO A O 1
ATOM 2470 N N . GLU A 1 318 ? -15.197 6.039 -2.465 1.00 98.00 318 GLU A N 1
ATOM 2471 C CA . GLU A 1 318 ? -14.709 7.359 -2.875 1.00 98.00 318 GLU A CA 1
ATOM 2472 C C . GLU A 1 318 ? -13.668 7.229 -3.996 1.00 98.00 318 GLU A C 1
ATOM 2474 O O . GLU A 1 318 ? -12.602 6.639 -3.809 1.00 98.00 318 GLU A O 1
ATOM 2479 N N . VAL A 1 319 ? -13.965 7.800 -5.169 1.00 98.50 319 VAL A N 1
ATOM 2480 C CA . VAL A 1 319 ? -12.995 7.932 -6.269 1.00 98.50 319 VAL A CA 1
ATOM 2481 C C . VAL A 1 319 ? -12.158 9.186 -6.032 1.00 98.50 319 VAL A C 1
ATOM 2483 O O . VAL A 1 319 ? -12.675 10.299 -6.085 1.00 98.50 319 VAL A O 1
ATOM 2486 N N . VAL A 1 320 ? -10.859 9.001 -5.812 1.00 98.19 320 VAL A N 1
ATOM 2487 C CA . VAL A 1 320 ? -9.892 10.076 -5.523 1.00 98.19 320 VAL A CA 1
ATOM 2488 C C . VAL A 1 320 ? -9.083 10.504 -6.746 1.00 98.19 320 VAL A C 1
ATOM 2490 O O . VAL A 1 320 ? -8.349 11.488 -6.696 1.00 98.19 320 VAL A O 1
ATOM 2493 N N . GLY A 1 321 ? -9.225 9.801 -7.869 1.00 98.12 321 GLY A N 1
ATOM 2494 C CA . GLY A 1 321 ? -8.613 10.198 -9.131 1.00 98.12 321 GLY A CA 1
ATOM 2495 C C . GLY A 1 321 ? -8.875 9.220 -10.269 1.00 98.12 321 GLY A C 1
ATOM 2496 O O . GLY A 1 321 ? -9.393 8.123 -10.071 1.00 98.12 321 GLY A O 1
ATOM 2497 N N . THR A 1 322 ? -8.475 9.620 -11.472 1.00 98.38 322 THR A N 1
ATOM 2498 C CA . THR A 1 322 ? -8.529 8.780 -12.677 1.00 98.38 322 THR A CA 1
ATOM 2499 C C . THR A 1 322 ? -7.221 8.958 -13.451 1.00 98.38 322 THR A C 1
ATOM 2501 O O . THR A 1 322 ? -7.192 9.692 -14.440 1.00 98.38 322 THR A O 1
ATOM 2504 N N . PRO A 1 323 ? -6.095 8.397 -12.963 1.00 98.50 323 PRO A N 1
ATOM 2505 C CA . PRO A 1 323 ? -4.780 8.644 -13.554 1.00 98.50 323 PRO A CA 1
ATOM 2506 C C . PRO A 1 323 ? -4.641 8.051 -14.959 1.00 98.50 323 PRO A C 1
ATOM 2508 O O . PRO A 1 323 ? -3.836 8.549 -15.734 1.00 98.50 323 PRO A O 1
ATOM 2511 N N . ILE A 1 324 ? -5.409 7.009 -15.281 1.00 98.81 324 ILE A N 1
ATOM 2512 C CA . ILE A 1 324 ? -5.372 6.301 -16.563 1.00 98.81 324 ILE A CA 1
ATOM 2513 C C . ILE A 1 324 ? -6.790 5.989 -17.038 1.00 98.81 324 ILE A C 1
ATOM 2515 O O . ILE A 1 324 ? -7.725 5.921 -16.238 1.00 98.81 324 ILE A O 1
ATOM 2519 N N . SER A 1 325 ? -6.949 5.764 -18.337 1.00 98.81 325 SER A N 1
ATOM 2520 C CA . SER A 1 325 ? -8.207 5.314 -18.926 1.00 98.81 325 SER A CA 1
ATOM 2521 C C . SER A 1 325 ? -8.515 3.843 -18.605 1.00 98.81 325 SER A C 1
ATOM 2523 O O . SER A 1 325 ? -7.629 3.049 -18.277 1.00 98.81 325 SER A O 1
ATOM 2525 N N . SER A 1 326 ? -9.784 3.447 -18.762 1.00 98.62 326 SER A N 1
ATOM 2526 C CA . SER A 1 326 ? -10.196 2.042 -18.614 1.00 98.62 326 SER A CA 1
ATOM 2527 C C . SER A 1 326 ? -9.498 1.117 -19.615 1.00 98.62 326 SER A C 1
ATOM 2529 O O . SER A 1 326 ? -9.172 -0.010 -19.261 1.00 98.62 326 SER A O 1
ATOM 2531 N N . GLU A 1 327 ? -9.236 1.582 -20.843 1.00 98.69 327 GLU A N 1
ATOM 2532 C CA . GLU A 1 327 ? -8.524 0.785 -21.851 1.00 98.69 327 GLU A CA 1
ATOM 2533 C C . GLU A 1 327 ? -7.075 0.515 -21.421 1.00 98.69 327 GLU A C 1
ATOM 2535 O O . GLU A 1 327 ? -6.591 -0.615 -21.525 1.00 98.69 327 GLU A O 1
ATOM 2540 N N . THR A 1 328 ? -6.390 1.537 -20.901 1.00 98.75 328 THR A N 1
ATOM 2541 C CA . THR A 1 328 ? -5.040 1.392 -20.348 1.00 98.75 328 THR A CA 1
ATOM 2542 C C . THR A 1 328 ? -5.034 0.433 -19.159 1.00 98.75 328 THR A C 1
ATOM 2544 O O . THR A 1 328 ? -4.188 -0.460 -19.106 1.00 98.75 328 THR A O 1
ATOM 2547 N N . ALA A 1 329 ? -5.987 0.568 -18.233 1.00 98.69 329 ALA A N 1
ATOM 2548 C CA . ALA A 1 329 ? -6.111 -0.317 -17.075 1.00 98.69 329 ALA A CA 1
ATOM 2549 C C . ALA A 1 329 ? -6.272 -1.796 -17.486 1.00 98.69 329 ALA A C 1
ATOM 2551 O O . ALA A 1 329 ? -5.537 -2.655 -16.991 1.00 98.69 329 ALA A O 1
ATOM 2552 N N . ASP A 1 330 ? -7.148 -2.086 -18.455 1.00 98.56 330 ASP A N 1
ATOM 2553 C CA . ASP A 1 330 ? -7.377 -3.443 -18.967 1.00 98.56 330 ASP A CA 1
ATOM 2554 C C . ASP A 1 330 ? -6.122 -4.043 -19.625 1.00 98.56 330 ASP A C 1
ATOM 2556 O O . ASP A 1 330 ? -5.784 -5.206 -19.378 1.00 98.56 330 ASP A O 1
ATOM 2560 N N . LYS A 1 331 ? -5.384 -3.248 -20.414 1.00 98.44 331 LYS A N 1
ATOM 2561 C CA . LYS A 1 331 ? -4.112 -3.678 -21.024 1.00 98.44 331 LYS A CA 1
ATOM 2562 C C . LYS A 1 331 ? -3.043 -3.974 -19.977 1.00 98.44 331 LYS A C 1
ATOM 2564 O O . LYS A 1 331 ? -2.355 -4.987 -20.068 1.00 98.44 331 LYS A O 1
ATOM 2569 N N . VAL A 1 332 ? -2.914 -3.129 -18.955 1.00 98.38 332 VAL A N 1
ATOM 2570 C CA . VAL A 1 332 ? -1.946 -3.351 -17.868 1.00 98.38 332 VAL A CA 1
ATOM 2571 C C . VAL A 1 332 ? -2.285 -4.629 -17.100 1.00 98.38 332 VAL A C 1
ATOM 2573 O O . VAL A 1 332 ? -1.392 -5.440 -16.851 1.00 98.38 332 VAL A O 1
ATOM 2576 N N . LEU A 1 333 ? -3.567 -4.864 -16.792 1.00 98.06 333 LEU A N 1
ATOM 2577 C CA . LEU A 1 333 ? -4.020 -6.121 -16.192 1.00 98.06 333 LEU A CA 1
ATOM 2578 C C . LEU A 1 333 ? -3.678 -7.326 -17.070 1.00 98.06 333 LEU A C 1
ATOM 2580 O O . LEU A 1 333 ? -3.272 -8.360 -16.535 1.00 98.06 333 LEU A O 1
ATOM 2584 N N . GLU A 1 334 ? -3.829 -7.220 -18.392 1.00 98.12 334 GLU A N 1
ATOM 2585 C CA . GLU A 1 334 ? -3.416 -8.267 -19.326 1.00 98.12 334 GLU A CA 1
ATOM 2586 C C . GLU A 1 334 ? -1.912 -8.542 -19.234 1.00 98.12 334 GLU A C 1
ATOM 2588 O O . GLU A 1 334 ? -1.527 -9.687 -19.007 1.00 98.12 334 GLU A O 1
ATOM 2593 N N . TYR A 1 335 ? -1.067 -7.514 -19.329 1.00 98.25 335 TYR A N 1
ATOM 2594 C CA . TYR A 1 335 ? 0.390 -7.681 -19.304 1.00 98.25 335 TYR A CA 1
ATOM 2595 C C . TYR A 1 335 ? 0.889 -8.239 -17.966 1.00 98.25 335 TYR A C 1
ATOM 2597 O O . TYR A 1 335 ? 1.822 -9.038 -17.926 1.00 98.25 335 TYR A O 1
ATOM 2605 N N . MET A 1 336 ? 0.251 -7.874 -16.852 1.00 97.81 336 MET A N 1
ATOM 2606 C CA . MET A 1 336 ? 0.585 -8.403 -15.527 1.00 97.81 336 MET A CA 1
ATOM 2607 C C . MET A 1 336 ? 0.298 -9.908 -15.377 1.00 97.81 336 MET A C 1
ATOM 2609 O O . MET A 1 336 ? 0.845 -10.535 -14.469 1.00 97.81 336 MET A O 1
ATOM 2613 N N . LYS A 1 337 ? -0.520 -10.522 -16.246 1.00 97.50 337 LYS A N 1
ATOM 2614 C CA . LYS A 1 337 ? -0.710 -11.988 -16.253 1.00 97.50 337 LYS A CA 1
ATOM 2615 C C . LYS A 1 337 ? 0.546 -12.713 -16.724 1.00 97.50 337 LYS A C 1
ATOM 2617 O O . LYS A 1 337 ? 0.795 -13.841 -16.303 1.00 97.50 337 LYS A O 1
ATOM 2622 N N . ASP A 1 338 ? 1.375 -12.077 -17.547 1.00 97.00 338 ASP A N 1
ATOM 2623 C CA . ASP A 1 338 ? 2.603 -12.688 -18.063 1.00 97.00 338 ASP A CA 1
ATOM 2624 C C . ASP A 1 338 ? 3.601 -12.987 -16.929 1.00 97.00 338 ASP A C 1
ATOM 2626 O O . ASP A 1 338 ? 4.384 -13.928 -17.022 1.00 97.00 338 ASP A O 1
ATOM 2630 N N . VAL A 1 339 ? 3.534 -12.256 -15.807 1.00 95.38 339 VAL A N 1
ATOM 2631 C CA . VAL A 1 339 ? 4.363 -12.519 -14.615 1.00 95.38 339 VAL A CA 1
ATOM 2632 C C . VAL A 1 339 ? 4.145 -13.934 -14.071 1.00 95.38 339 VAL A C 1
ATOM 2634 O O . VAL A 1 339 ? 5.104 -14.552 -13.600 1.00 95.38 339 VAL A O 1
ATOM 2637 N N . THR A 1 340 ? 2.913 -14.444 -14.137 1.00 94.31 340 THR A N 1
ATOM 2638 C CA . THR A 1 340 ? 2.530 -15.766 -13.619 1.00 94.31 340 THR A CA 1
ATOM 2639 C C . THR A 1 340 ? 2.463 -16.831 -14.716 1.00 94.31 340 THR A C 1
ATOM 2641 O O . THR A 1 340 ? 2.574 -18.021 -14.419 1.00 94.31 340 THR A O 1
ATOM 2644 N N . THR A 1 341 ? 2.337 -16.430 -15.987 1.00 94.56 341 THR A N 1
ATOM 2645 C CA . THR A 1 341 ? 2.046 -17.349 -17.101 1.00 94.56 341 THR A CA 1
ATOM 2646 C C . THR A 1 341 ? 3.139 -17.464 -18.167 1.00 94.56 341 THR A C 1
ATOM 2648 O O . THR A 1 341 ? 3.210 -18.511 -18.810 1.00 94.56 341 THR A O 1
ATOM 2651 N N . ASP A 1 342 ? 4.019 -16.469 -18.359 1.00 94.31 342 ASP A N 1
ATOM 2652 C CA . ASP A 1 342 ? 5.050 -16.532 -19.408 1.00 94.31 342 ASP A CA 1
ATOM 2653 C C . ASP A 1 342 ? 6.151 -17.539 -19.029 1.00 94.31 342 ASP A C 1
ATOM 2655 O O . ASP A 1 342 ? 6.918 -17.279 -18.104 1.00 94.31 342 ASP A O 1
ATOM 2659 N N . PRO A 1 343 ? 6.316 -18.657 -19.757 1.00 91.75 343 PRO A N 1
ATOM 2660 C CA . PRO A 1 343 ? 7.190 -19.758 -19.348 1.00 91.75 343 PRO A CA 1
ATOM 2661 C C . PRO A 1 343 ? 8.688 -19.422 -19.357 1.00 91.75 343 PRO A C 1
ATOM 2663 O O . PRO A 1 343 ? 9.496 -20.201 -18.849 1.00 91.75 343 PRO A O 1
ATOM 2666 N N . LYS A 1 344 ? 9.089 -18.318 -19.994 1.00 93.19 344 LYS A N 1
ATOM 2667 C CA . LYS A 1 344 ? 10.491 -17.922 -20.154 1.00 93.19 344 LYS A CA 1
ATOM 2668 C C . LYS A 1 344 ? 10.839 -16.713 -19.294 1.00 93.19 344 LYS A C 1
ATOM 2670 O O . LYS A 1 344 ? 11.943 -16.644 -18.749 1.00 93.19 344 LYS A O 1
ATOM 2675 N N . PHE A 1 345 ? 9.935 -15.746 -19.228 1.00 93.56 345 PHE A N 1
ATOM 2676 C CA . PHE A 1 345 ? 10.168 -14.441 -18.630 1.00 93.56 345 PHE A CA 1
ATOM 2677 C C . PHE A 1 345 ? 9.391 -14.226 -17.335 1.00 93.56 345 PHE A C 1
ATOM 2679 O O . PHE A 1 345 ? 9.800 -13.365 -16.562 1.00 93.56 345 PHE A O 1
ATOM 2686 N N . GLY A 1 346 ? 8.355 -15.018 -17.052 1.00 91.94 346 GLY A N 1
ATOM 2687 C CA . GLY A 1 346 ? 7.598 -14.956 -15.807 1.00 91.94 346 GLY A CA 1
ATOM 2688 C C . GLY A 1 346 ? 8.480 -15.123 -14.565 1.00 91.94 346 GLY A C 1
ATOM 2689 O O . GLY A 1 346 ? 9.463 -15.871 -14.545 1.00 91.94 346 GLY A O 1
ATOM 2690 N N . LYS A 1 347 ? 8.151 -14.366 -13.514 1.00 87.31 347 LYS A N 1
ATOM 2691 C CA . LYS A 1 347 ? 8.889 -14.324 -12.236 1.00 87.31 347 LYS A CA 1
ATOM 2692 C C . LYS A 1 347 ? 8.031 -14.642 -11.017 1.00 87.31 347 LYS A C 1
ATOM 2694 O O . LYS A 1 347 ? 8.518 -14.483 -9.906 1.00 87.31 347 LYS A O 1
ATOM 2699 N N . GLY A 1 348 ? 6.784 -15.050 -11.224 1.00 86.75 348 GLY A N 1
ATOM 2700 C CA . GLY A 1 348 ? 5.836 -15.346 -10.154 1.00 86.75 348 GLY A CA 1
ATOM 2701 C C . GLY A 1 348 ? 4.942 -16.536 -10.482 1.00 86.75 348 GLY A C 1
ATOM 2702 O O . GLY A 1 348 ? 3.743 -16.486 -10.225 1.00 86.75 348 GLY A O 1
ATOM 2703 N N . HIS A 1 349 ? 5.492 -17.580 -11.104 1.00 89.06 349 HIS A N 1
ATOM 2704 C CA . HIS A 1 349 ? 4.738 -18.783 -11.475 1.00 89.06 349 HIS A CA 1
ATOM 2705 C C . HIS A 1 349 ? 4.092 -19.480 -10.272 1.00 89.06 349 HIS A C 1
ATOM 2707 O O . HIS A 1 349 ? 3.029 -20.075 -10.402 1.00 89.06 349 HIS A O 1
ATOM 2713 N N . GLU A 1 350 ? 4.703 -19.366 -9.096 1.00 87.62 350 GLU A N 1
ATOM 2714 C CA . GLU A 1 350 ? 4.197 -19.860 -7.818 1.00 87.62 350 GLU A CA 1
ATOM 2715 C C . GLU A 1 350 ? 2.878 -19.205 -7.377 1.00 87.62 350 GLU A C 1
ATOM 2717 O O . GLU A 1 350 ? 2.166 -19.772 -6.553 1.00 87.62 350 GLU A O 1
ATOM 2722 N N . TYR A 1 351 ? 2.530 -18.046 -7.944 1.00 88.56 351 TYR A N 1
ATOM 2723 C CA . TYR A 1 351 ? 1.276 -17.340 -7.677 1.00 88.56 351 TYR A CA 1
ATOM 2724 C C . TYR A 1 351 ? 0.174 -17.666 -8.696 1.00 88.56 351 TYR A C 1
ATOM 2726 O O . TYR A 1 351 ? -0.924 -17.115 -8.613 1.00 88.56 351 TYR A O 1
ATOM 2734 N N . ALA A 1 352 ? 0.443 -18.536 -9.676 1.00 90.56 352 ALA A N 1
ATOM 2735 C CA . ALA A 1 352 ? -0.573 -18.989 -10.615 1.00 90.56 352 ALA A CA 1
ATOM 2736 C C . ALA A 1 352 ? -1.586 -19.906 -9.910 1.00 90.56 352 ALA A C 1
ATOM 2738 O O . ALA A 1 352 ? -1.214 -20.834 -9.192 1.00 90.56 352 ALA A O 1
ATOM 2739 N N . ILE A 1 353 ? -2.876 -19.673 -10.156 1.00 92.19 353 ILE A N 1
ATOM 2740 C CA . ILE A 1 353 ? -3.967 -20.501 -9.633 1.00 92.19 353 ILE A CA 1
ATOM 2741 C C . ILE A 1 353 ? -4.664 -21.168 -10.815 1.00 92.19 353 ILE A C 1
ATOM 2743 O O . ILE A 1 353 ? -5.095 -20.494 -11.751 1.00 92.19 353 ILE A O 1
ATOM 2747 N N . GLU A 1 354 ? -4.777 -22.497 -10.779 1.00 90.06 354 GLU A N 1
ATOM 2748 C CA . GLU A 1 354 ? -5.411 -23.261 -11.853 1.00 90.06 354 GLU A CA 1
ATOM 2749 C C . GLU A 1 354 ? -6.847 -22.771 -12.104 1.00 90.06 354 GLU A C 1
ATOM 2751 O O . GLU A 1 354 ? -7.663 -22.663 -11.189 1.00 90.06 354 GLU A O 1
ATOM 2756 N N . GLY A 1 355 ? -7.150 -22.454 -13.365 1.00 92.00 355 GLY A N 1
ATOM 2757 C CA . GLY A 1 355 ? -8.464 -21.962 -13.784 1.00 92.00 355 GLY A CA 1
ATOM 2758 C C . GLY A 1 355 ? -8.711 -20.466 -13.561 1.00 92.00 355 GLY A C 1
ATOM 2759 O O . GLY A 1 355 ? -9.761 -19.979 -13.981 1.00 92.00 355 GLY A O 1
ATOM 2760 N N . LEU A 1 356 ? -7.770 -19.720 -12.966 1.00 93.56 356 LEU A N 1
ATOM 2761 C CA . LEU A 1 356 ? -7.875 -18.271 -12.771 1.00 93.56 356 LEU A CA 1
ATOM 2762 C C . LEU A 1 356 ? -6.777 -17.511 -13.522 1.00 93.56 356 LEU A C 1
ATOM 2764 O O . LEU A 1 356 ? -5.628 -17.934 -13.596 1.00 93.56 356 LEU A O 1
ATOM 2768 N N . ASN A 1 357 ? -7.130 -16.331 -14.035 1.00 92.00 357 ASN A N 1
ATOM 2769 C CA . ASN A 1 357 ? -6.158 -15.387 -14.580 1.00 92.00 357 ASN A CA 1
ATOM 2770 C C . ASN A 1 357 ? -5.669 -14.470 -13.456 1.00 92.00 357 ASN A C 1
ATOM 2772 O O . ASN A 1 357 ? -6.392 -13.559 -13.055 1.00 92.00 357 ASN A O 1
ATOM 2776 N N . VAL A 1 358 ? -4.456 -14.710 -12.959 1.00 95.31 358 VAL A N 1
ATOM 2777 C CA . VAL A 1 358 ? -3.853 -13.920 -11.877 1.00 95.31 358 VAL A CA 1
ATOM 2778 C C . VAL A 1 358 ? -2.909 -12.875 -12.467 1.00 95.31 358 VAL A C 1
ATOM 2780 O O . VAL A 1 358 ? -1.825 -13.206 -12.951 1.00 95.31 358 VAL A O 1
ATOM 2783 N N . SER A 1 359 ? -3.322 -11.609 -12.410 1.00 96.19 359 SER A N 1
ATOM 2784 C CA . SER A 1 359 ? -2.468 -10.455 -12.699 1.00 96.19 359 SER A CA 1
ATOM 2785 C C . SER A 1 359 ? -1.635 -10.137 -11.459 1.00 96.19 359 SER A C 1
ATOM 2787 O O . SER A 1 359 ? -2.192 -9.823 -10.410 1.00 96.19 359 SER A O 1
ATOM 2789 N N . ALA A 1 360 ? -0.310 -10.221 -11.563 1.00 94.38 360 ALA A N 1
ATOM 2790 C CA . ALA A 1 360 ? 0.581 -10.019 -10.424 1.00 94.38 360 ALA A CA 1
ATOM 2791 C C . ALA A 1 360 ? 1.799 -9.180 -10.804 1.00 94.38 360 ALA A C 1
ATOM 2793 O O . ALA A 1 360 ? 2.170 -9.076 -11.971 1.00 94.38 360 ALA A O 1
ATOM 2794 N N . LYS A 1 361 ? 2.470 -8.625 -9.793 1.00 94.94 361 LYS A N 1
ATOM 2795 C CA . LYS A 1 361 ? 3.819 -8.087 -9.939 1.00 94.94 361 LYS A CA 1
ATOM 2796 C C . LYS A 1 361 ? 4.633 -8.387 -8.692 1.00 94.94 361 LYS A C 1
ATOM 2798 O O . LYS A 1 361 ? 4.229 -8.061 -7.584 1.00 94.94 361 LYS A O 1
ATOM 2803 N N . THR A 1 362 ? 5.808 -8.976 -8.883 1.00 86.38 362 THR A N 1
ATOM 2804 C CA . THR A 1 362 ? 6.757 -9.207 -7.793 1.00 86.38 362 THR A CA 1
ATOM 2805 C C . THR A 1 362 ? 7.611 -7.968 -7.541 1.00 86.38 362 THR A C 1
ATOM 2807 O O . THR A 1 362 ? 7.989 -7.248 -8.477 1.00 86.38 362 THR A O 1
ATOM 2810 N N . GLY A 1 363 ? 7.914 -7.728 -6.269 1.00 76.62 363 GLY A N 1
ATOM 2811 C CA . GLY A 1 363 ? 8.832 -6.700 -5.803 1.00 76.62 363 GLY A CA 1
ATOM 2812 C C . GLY A 1 363 ? 9.994 -7.333 -5.057 1.00 76.62 363 GLY A C 1
ATOM 2813 O O . GLY A 1 363 ? 9.805 -8.204 -4.216 1.00 76.62 363 GLY A O 1
ATOM 2814 N N . THR A 1 364 ? 11.200 -6.876 -5.357 1.00 66.19 364 THR A N 1
ATOM 2815 C CA . THR A 1 364 ? 12.332 -6.987 -4.442 1.00 66.19 364 THR A CA 1
ATOM 2816 C C . THR A 1 364 ? 12.797 -5.563 -4.247 1.00 66.19 364 THR A C 1
ATOM 2818 O O . THR A 1 364 ? 13.202 -4.915 -5.213 1.00 66.19 364 THR A O 1
ATOM 2821 N N . ALA A 1 365 ? 12.627 -5.057 -3.038 1.00 53.09 365 ALA A N 1
ATOM 2822 C CA . ALA A 1 365 ? 13.135 -3.761 -2.656 1.00 53.09 365 ALA A CA 1
ATOM 2823 C C . ALA A 1 365 ? 14.332 -3.974 -1.744 1.00 53.09 365 ALA A C 1
ATOM 2825 O O . ALA A 1 365 ? 14.302 -4.806 -0.835 1.00 53.09 365 ALA A O 1
ATOM 2826 N N . GLU A 1 366 ? 15.396 -3.233 -2.011 1.00 44.56 366 GLU A N 1
ATOM 2827 C CA . GLU A 1 366 ? 16.419 -3.016 -1.005 1.00 44.56 366 GLU A CA 1
ATOM 2828 C C . GLU A 1 366 ? 15.775 -2.057 -0.000 1.00 44.56 366 GLU A C 1
ATOM 2830 O O . GLU A 1 366 ? 15.426 -0.937 -0.353 1.00 44.56 366 GLU A O 1
ATOM 2835 N N . PHE A 1 367 ? 15.494 -2.518 1.219 1.00 31.86 367 PHE A N 1
ATOM 2836 C CA . PHE A 1 367 ? 14.906 -1.656 2.241 1.00 31.86 367 PHE A CA 1
ATOM 2837 C C . PHE A 1 367 ? 15.903 -0.545 2.597 1.00 31.86 367 PHE A C 1
ATOM 2839 O O . PHE A 1 367 ? 16.839 -0.752 3.374 1.00 31.86 367 PHE A O 1
ATOM 2846 N N . PHE A 1 368 ? 15.690 0.643 2.036 1.00 28.95 368 PHE A N 1
ATOM 2847 C CA . PHE A 1 368 ? 16.290 1.885 2.501 1.00 28.95 368 PHE A CA 1
ATOM 2848 C C . PHE A 1 368 ? 15.349 2.532 3.519 1.00 28.95 368 PHE A C 1
ATOM 2850 O O . PHE A 1 368 ? 14.701 3.533 3.240 1.00 28.95 368 PHE A O 1
ATOM 2857 N N . GLU A 1 369 ? 15.260 1.977 4.727 1.00 29.56 369 GLU A N 1
ATOM 2858 C CA . GLU A 1 369 ? 14.886 2.837 5.853 1.00 29.56 369 GLU A CA 1
ATOM 2859 C C . GLU A 1 369 ? 16.126 3.635 6.262 1.00 29.56 369 GLU A C 1
ATOM 2861 O O . GLU A 1 369 ? 17.250 3.120 6.190 1.00 29.56 369 GLU A O 1
ATOM 2866 N N . ASN A 1 370 ? 15.910 4.849 6.771 1.00 31.98 370 ASN A N 1
ATOM 2867 C CA . ASN A 1 370 ? 16.880 5.742 7.427 1.00 31.98 370 ASN A CA 1
ATOM 2868 C C . ASN A 1 370 ? 17.499 5.151 8.725 1.00 31.98 370 ASN A C 1
ATOM 2870 O O . ASN A 1 370 ? 17.727 5.832 9.720 1.00 31.98 370 ASN A O 1
ATOM 2874 N N . GLY A 1 371 ? 17.786 3.853 8.711 1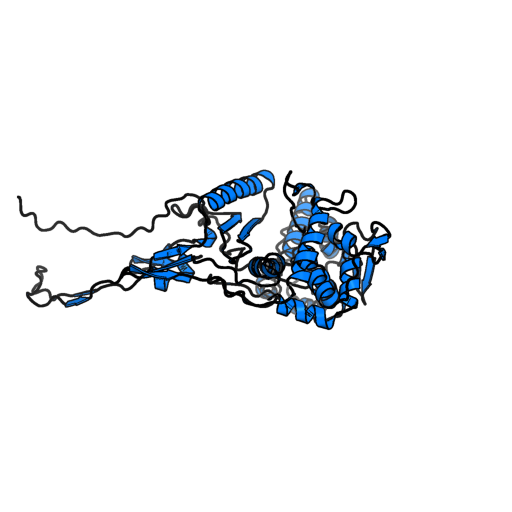.00 39.03 371 GLY A N 1
ATOM 2875 C CA . GLY A 1 371 ? 18.247 3.021 9.809 1.00 39.03 371 GLY A CA 1
ATOM 2876 C C . GLY A 1 371 ? 18.360 1.543 9.416 1.00 39.03 371 GLY A C 1
ATOM 2877 O O . GLY A 1 371 ? 19.210 0.860 9.982 1.00 39.03 371 GLY A O 1
ATOM 2878 N N . ALA A 1 372 ? 17.615 1.049 8.413 1.00 42.66 372 ALA A N 1
ATOM 2879 C CA . ALA A 1 372 ? 17.618 -0.366 8.021 1.00 42.66 372 ALA A CA 1
ATOM 2880 C C . ALA A 1 372 ? 18.893 -0.791 7.297 1.00 42.66 372 ALA A C 1
ATOM 2882 O O . ALA A 1 372 ? 19.456 -1.810 7.664 1.00 42.66 372 ALA A O 1
ATOM 2883 N N . SER A 1 373 ? 19.439 -0.023 6.347 1.00 58.53 373 SER A N 1
ATOM 2884 C CA . SER A 1 373 ? 20.702 -0.439 5.708 1.00 58.53 373 SER A CA 1
ATOM 2885 C C . SER A 1 373 ? 21.884 -0.390 6.688 1.00 58.53 373 SER A C 1
ATOM 2887 O O . SER A 1 373 ? 22.707 -1.305 6.734 1.00 58.53 373 SER A O 1
ATOM 2889 N N . SER A 1 374 ? 21.905 0.591 7.598 1.00 64.44 374 SER A N 1
ATOM 2890 C CA . SER A 1 374 ? 22.838 0.606 8.734 1.00 64.44 374 SER A CA 1
ATOM 2891 C C . SER A 1 374 ? 22.559 -0.526 9.734 1.00 64.44 374 SER A C 1
ATOM 2893 O O . SER A 1 374 ? 23.500 -1.081 10.295 1.00 64.44 374 SER A O 1
ATOM 2895 N N . GLY A 1 375 ? 21.297 -0.914 9.935 1.00 67.75 375 GLY A N 1
ATOM 2896 C CA . GLY A 1 375 ? 20.847 -2.028 10.778 1.00 67.75 375 GLY A CA 1
ATOM 2897 C C . GLY A 1 375 ? 21.240 -3.396 10.224 1.00 67.75 375 GLY A C 1
ATOM 2898 O O . GLY A 1 375 ? 21.828 -4.205 10.945 1.00 67.75 375 GLY A O 1
ATOM 2899 N N . PHE A 1 376 ? 21.010 -3.626 8.933 1.00 70.75 376 PHE A N 1
ATOM 2900 C CA . PHE A 1 376 ? 21.420 -4.804 8.180 1.00 70.75 376 PHE A CA 1
ATOM 2901 C C . PHE A 1 376 ? 22.932 -4.878 8.057 1.00 70.75 376 PHE A C 1
ATOM 2903 O O . PHE A 1 376 ? 23.504 -5.943 8.279 1.00 70.75 376 PHE A O 1
ATOM 2910 N N . MET A 1 377 ? 23.606 -3.757 7.797 1.00 86.19 377 MET A N 1
ATOM 2911 C CA . MET A 1 377 ? 25.061 -3.701 7.832 1.00 86.19 377 MET A CA 1
ATOM 2912 C C . MET A 1 377 ? 25.580 -4.010 9.240 1.00 86.19 377 MET A C 1
ATOM 2914 O O . MET A 1 377 ? 26.465 -4.846 9.401 1.00 86.19 377 MET A O 1
ATOM 2918 N N . ALA A 1 378 ? 24.980 -3.440 10.289 1.00 84.06 378 ALA A N 1
ATOM 2919 C CA . ALA A 1 378 ? 25.327 -3.757 11.671 1.00 84.06 378 ALA A CA 1
ATOM 2920 C C . ALA A 1 378 ? 25.068 -5.235 12.006 1.00 84.06 378 ALA A C 1
ATOM 2922 O O . ALA A 1 378 ? 25.845 -5.849 12.737 1.00 84.06 378 ALA A O 1
ATOM 2923 N N . ALA A 1 379 ? 23.999 -5.840 11.486 1.00 79.56 379 ALA A N 1
ATOM 2924 C CA . ALA A 1 379 ? 23.722 -7.268 11.623 1.00 79.56 379 ALA A CA 1
ATOM 2925 C C . ALA A 1 379 ? 24.747 -8.126 10.861 1.00 79.56 379 ALA A C 1
ATOM 2927 O O . ALA A 1 379 ? 25.247 -9.114 11.405 1.00 79.56 379 ALA A O 1
ATOM 2928 N N . ALA A 1 380 ? 25.121 -7.727 9.645 1.00 82.12 380 ALA A N 1
ATOM 2929 C CA . ALA A 1 380 ? 26.119 -8.398 8.824 1.00 82.12 380 ALA A CA 1
ATOM 2930 C C . ALA A 1 380 ? 27.509 -8.348 9.477 1.00 82.12 380 ALA A C 1
ATOM 2932 O O . ALA A 1 380 ? 28.177 -9.381 9.562 1.00 82.12 380 ALA A O 1
ATOM 2933 N N . ILE A 1 381 ? 27.916 -7.193 10.014 1.00 92.06 381 ILE A N 1
ATOM 2934 C CA . ILE A 1 381 ? 29.163 -7.037 10.775 1.00 92.06 381 ILE A CA 1
ATOM 2935 C C . ILE A 1 381 ? 29.111 -7.893 12.046 1.00 92.06 381 ILE A C 1
ATOM 2937 O O . ILE A 1 381 ? 30.052 -8.638 12.302 1.00 92.06 381 ILE A O 1
ATOM 2941 N N . ARG A 1 382 ? 28.005 -7.885 12.813 1.00 92.25 382 ARG A N 1
ATOM 2942 C CA . ARG A 1 382 ? 27.837 -8.761 13.996 1.00 92.25 382 ARG A CA 1
ATOM 2943 C C . ARG A 1 382 ? 27.985 -10.241 13.637 1.00 92.25 382 ARG A C 1
ATOM 2945 O O . ARG A 1 382 ? 28.652 -10.988 14.353 1.00 92.25 382 ARG A O 1
ATOM 2952 N N . LYS A 1 383 ? 27.397 -10.672 12.518 1.00 86.56 383 LYS A N 1
ATOM 2953 C CA . LYS A 1 383 ? 27.504 -12.048 12.011 1.00 86.56 383 LYS A CA 1
ATOM 2954 C C . LYS A 1 383 ? 28.944 -12.394 11.618 1.00 86.56 383 LYS A C 1
ATOM 2956 O O . LYS A 1 383 ? 29.425 -13.463 11.995 1.00 86.56 383 LYS A O 1
ATOM 2961 N N . ALA A 1 384 ? 29.635 -11.500 10.911 1.00 92.31 384 ALA A N 1
ATOM 2962 C CA . ALA A 1 384 ? 31.038 -11.670 10.534 1.00 92.31 384 ALA A CA 1
ATOM 2963 C C . ALA A 1 384 ? 31.966 -11.707 11.760 1.00 92.31 384 ALA A C 1
ATOM 2965 O O . ALA A 1 384 ? 32.824 -12.582 11.857 1.00 92.31 384 ALA A O 1
ATOM 2966 N N . ALA A 1 385 ? 31.741 -10.821 12.732 1.00 93.19 385 ALA A N 1
ATOM 2967 C CA . ALA A 1 385 ? 32.502 -10.753 13.973 1.00 93.19 385 ALA A CA 1
ATOM 2968 C C . ALA A 1 385 ? 32.324 -12.027 14.804 1.00 93.19 385 ALA A C 1
ATOM 2970 O O . ALA A 1 385 ? 33.311 -12.626 15.219 1.00 93.19 385 ALA A O 1
ATOM 2971 N N . LYS A 1 386 ? 31.086 -12.524 14.939 1.00 92.12 386 LYS A N 1
ATOM 2972 C CA . LYS A 1 386 ? 30.802 -13.812 15.591 1.00 92.12 386 LYS A CA 1
ATOM 2973 C C . LYS A 1 386 ? 31.504 -14.978 14.890 1.00 92.12 386 LYS A C 1
ATOM 2975 O O . LYS A 1 386 ? 32.067 -15.832 15.563 1.00 92.12 386 LYS A O 1
ATOM 2980 N N . LYS A 1 387 ? 31.494 -15.012 13.552 1.00 92.12 387 LYS A N 1
ATOM 2981 C CA . LYS A 1 387 ? 32.177 -16.048 12.755 1.00 92.12 387 LYS A CA 1
ATOM 2982 C C . LYS A 1 387 ? 33.701 -16.020 12.940 1.00 92.12 387 LYS A C 1
ATOM 2984 O O . LYS A 1 387 ? 34.329 -17.068 12.863 1.00 92.12 387 LYS A O 1
ATOM 2989 N N . ARG A 1 388 ? 34.282 -14.839 13.169 1.00 94.00 388 ARG A N 1
ATOM 2990 C CA . ARG A 1 388 ? 35.728 -14.623 13.358 1.00 94.00 388 ARG A CA 1
ATOM 2991 C C . ARG A 1 388 ? 36.156 -14.516 14.825 1.00 94.00 388 ARG A C 1
ATOM 2993 O O . ARG A 1 388 ? 37.304 -14.176 15.080 1.00 94.00 388 ARG A O 1
ATOM 3000 N N . GLU A 1 389 ? 35.245 -14.767 15.767 1.00 93.06 389 GLU A N 1
ATOM 3001 C CA . GLU A 1 389 ? 35.466 -14.620 17.215 1.00 93.06 389 GLU A CA 1
ATOM 3002 C C . GLU A 1 389 ? 35.980 -13.227 17.641 1.00 93.06 389 GLU A C 1
ATOM 3004 O O . GLU A 1 389 ? 36.623 -13.067 18.679 1.00 93.06 389 GLU A O 1
ATOM 3009 N N . VAL A 1 390 ? 35.654 -12.190 16.865 1.00 92.25 390 VAL A N 1
ATOM 3010 C CA . VAL A 1 390 ? 35.986 -10.797 17.185 1.00 92.25 390 VAL A CA 1
ATOM 3011 C C . VAL A 1 390 ? 34.917 -10.240 18.124 1.00 92.25 390 VAL A C 1
ATOM 3013 O O . VAL A 1 390 ? 33.721 -10.278 17.824 1.00 92.25 390 VAL A O 1
ATOM 3016 N N . LYS A 1 391 ? 35.334 -9.708 19.277 1.00 89.31 391 LYS A N 1
ATOM 3017 C CA . LYS A 1 391 ? 34.429 -9.091 20.254 1.00 89.31 391 LYS A CA 1
ATOM 3018 C C . LYS A 1 391 ? 34.132 -7.648 19.858 1.00 89.31 391 LYS A C 1
ATOM 3020 O O . LYS A 1 391 ? 34.915 -6.759 20.165 1.00 89.31 391 LYS A O 1
ATOM 3025 N N . VAL A 1 392 ? 32.991 -7.424 19.210 1.00 86.50 392 VAL A N 1
ATOM 3026 C CA . VAL A 1 392 ? 32.518 -6.081 18.838 1.00 86.50 392 VAL A CA 1
ATOM 3027 C C . VAL A 1 392 ? 31.051 -5.904 19.227 1.00 86.50 392 VAL A C 1
ATOM 3029 O O . VAL A 1 392 ? 30.263 -6.849 19.138 1.00 86.50 392 VAL A O 1
ATOM 3032 N N . THR A 1 393 ? 30.666 -4.681 19.587 1.00 87.50 393 THR A N 1
ATOM 3033 C CA . THR A 1 393 ? 29.260 -4.280 19.723 1.00 87.50 393 THR A CA 1
ATOM 3034 C C . THR A 1 393 ? 28.928 -3.341 18.575 1.00 87.50 393 THR A C 1
ATOM 3036 O O . THR A 1 393 ? 29.464 -2.241 18.512 1.00 87.50 393 THR A O 1
ATOM 3039 N N . VAL A 1 394 ? 28.046 -3.759 17.664 1.00 87.62 394 VAL A N 1
ATOM 3040 C CA . VAL A 1 394 ? 27.625 -2.923 16.527 1.00 87.62 394 VAL A CA 1
ATOM 3041 C C . VAL A 1 394 ? 26.173 -2.525 16.702 1.00 87.62 394 VAL A C 1
ATOM 3043 O O . VAL A 1 394 ? 25.309 -3.387 16.879 1.00 87.62 394 VAL A O 1
ATOM 3046 N N . LYS A 1 395 ? 25.908 -1.224 16.624 1.00 84.00 395 LYS A N 1
ATOM 3047 C CA . LYS A 1 395 ? 24.572 -0.637 16.716 1.00 84.00 395 LYS A CA 1
ATOM 3048 C C . LYS A 1 395 ? 24.381 0.331 15.549 1.00 84.00 395 LYS A C 1
ATOM 3050 O O . LYS A 1 395 ? 25.256 1.155 15.308 1.00 84.00 395 LYS A O 1
ATOM 3055 N N . ALA A 1 396 ? 23.235 0.271 14.881 1.00 83.62 396 ALA A N 1
ATOM 3056 C CA . ALA A 1 396 ? 22.826 1.313 13.942 1.00 83.62 396 ALA A CA 1
ATOM 3057 C C . ALA A 1 396 ? 22.307 2.543 14.705 1.00 83.62 396 ALA A C 1
ATOM 3059 O O . ALA A 1 396 ? 21.845 2.414 15.842 1.00 83.62 396 ALA A O 1
ATOM 3060 N N . ALA A 1 397 ? 22.431 3.724 14.109 1.00 77.44 397 ALA A N 1
ATOM 3061 C CA . ALA A 1 397 ? 21.956 5.000 14.641 1.00 77.44 397 ALA A CA 1
ATOM 3062 C C . ALA A 1 397 ? 21.542 5.902 13.475 1.00 77.44 397 ALA A C 1
ATOM 3064 O O . ALA A 1 397 ? 22.137 5.789 12.399 1.00 77.44 397 ALA A O 1
ATOM 3065 N N . SER A 1 398 ? 20.581 6.800 13.692 1.00 75.00 398 SER A N 1
ATOM 3066 C CA . SER A 1 398 ? 20.359 7.926 12.781 1.00 75.00 398 SER A CA 1
ATOM 3067 C C . SER A 1 398 ? 21.409 9.016 13.017 1.00 75.00 398 SER A C 1
ATOM 3069 O O . SER A 1 398 ? 22.006 9.103 14.092 1.00 75.00 398 SER A O 1
ATOM 3071 N N . GLU A 1 399 ? 21.613 9.886 12.028 1.00 73.94 399 GLU A N 1
ATOM 3072 C CA . GLU A 1 399 ? 22.512 11.042 12.149 1.00 73.94 399 GLU A CA 1
ATOM 3073 C C . GLU A 1 399 ? 22.121 11.959 13.323 1.00 73.94 399 GLU A C 1
ATOM 3075 O O . GLU A 1 399 ? 22.970 12.403 14.091 1.00 73.94 399 GLU A O 1
ATOM 3080 N N . SER A 1 400 ? 20.818 12.160 13.541 1.00 75.00 400 SER A N 1
ATOM 3081 C CA . SER A 1 400 ? 20.285 12.975 14.641 1.00 75.00 400 SER A CA 1
ATOM 3082 C C . SER A 1 400 ? 20.657 12.476 16.044 1.00 75.00 400 SER A C 1
ATOM 3084 O O . SER A 1 400 ? 20.537 13.227 17.007 1.00 75.00 400 SER A O 1
ATOM 3086 N N . GLN A 1 401 ? 21.109 11.226 16.174 1.00 77.38 401 GLN A N 1
ATOM 3087 C CA . GLN A 1 401 ? 21.532 10.618 17.438 1.00 77.38 401 GLN A CA 1
ATOM 3088 C C . GLN A 1 401 ? 23.050 10.681 17.657 1.00 77.38 401 GLN A C 1
ATOM 3090 O O . GLN A 1 401 ? 23.538 10.191 18.679 1.00 77.38 401 GLN A O 1
ATOM 3095 N N . LEU A 1 402 ? 23.820 11.231 16.710 1.00 77.12 402 LEU A N 1
ATOM 3096 C CA . LEU A 1 402 ? 25.283 11.212 16.769 1.00 77.12 402 LEU A CA 1
ATOM 3097 C C . LEU A 1 402 ? 25.822 11.916 18.014 1.00 77.12 402 LEU A C 1
ATOM 3099 O O . LEU A 1 402 ? 26.706 11.372 18.669 1.00 77.12 402 LEU A O 1
ATOM 3103 N N . ASP A 1 403 ? 25.263 13.065 18.392 1.00 78.50 403 ASP A N 1
ATOM 3104 C CA . ASP A 1 403 ? 25.746 13.822 19.551 1.00 78.50 403 ASP A CA 1
ATOM 3105 C C . ASP A 1 403 ? 25.558 13.084 20.878 1.00 78.50 403 ASP A C 1
ATOM 3107 O O . ASP A 1 403 ? 26.467 13.077 21.711 1.00 78.50 403 ASP A O 1
ATOM 3111 N N . GLU A 1 404 ? 24.413 12.421 21.053 1.00 79.75 404 GLU A N 1
ATOM 3112 C CA . GLU A 1 404 ? 24.113 11.621 22.244 1.00 79.75 404 GLU A CA 1
ATOM 3113 C C . GLU A 1 404 ? 25.043 10.404 22.340 1.00 79.75 404 GLU A C 1
ATOM 3115 O O . GLU A 1 404 ? 25.528 10.055 23.416 1.00 79.75 404 GLU A O 1
ATOM 3120 N N . ARG A 1 405 ? 25.337 9.777 21.197 1.00 80.62 405 ARG A N 1
ATOM 3121 C CA . ARG A 1 405 ? 26.006 8.470 21.136 1.00 80.62 405 ARG A CA 1
ATOM 3122 C C . ARG A 1 405 ? 27.509 8.539 20.921 1.00 80.62 405 ARG A C 1
ATOM 3124 O O . ARG A 1 405 ? 28.182 7.524 21.089 1.00 80.62 405 ARG A O 1
ATOM 3131 N N . ALA A 1 406 ? 28.048 9.705 20.581 1.00 80.19 406 ALA A N 1
ATOM 3132 C CA . ALA A 1 406 ? 29.468 9.885 20.293 1.00 80.19 406 ALA A CA 1
ATOM 3133 C C . ALA A 1 406 ? 30.386 9.480 21.459 1.00 80.19 406 ALA A C 1
ATOM 3135 O O . ALA A 1 406 ? 31.528 9.108 21.229 1.00 80.19 406 ALA A O 1
ATOM 3136 N N . ASN A 1 407 ? 29.889 9.518 22.699 1.00 82.38 407 ASN A N 1
ATOM 3137 C CA . ASN A 1 407 ? 30.653 9.116 23.885 1.00 82.38 407 ASN A CA 1
ATOM 3138 C C . ASN A 1 407 ? 30.594 7.602 24.175 1.00 82.38 407 ASN A C 1
ATOM 3140 O O . ASN A 1 407 ? 31.236 7.139 25.114 1.00 82.38 407 ASN A O 1
ATOM 3144 N N . GLU A 1 408 ? 29.813 6.833 23.411 1.00 84.94 408 GLU A N 1
ATOM 3145 C CA . GLU A 1 408 ? 29.574 5.399 23.636 1.00 84.94 408 GLU A CA 1
ATOM 3146 C C . GLU A 1 408 ? 30.196 4.495 22.560 1.00 84.94 408 GLU A C 1
ATOM 3148 O O . GLU A 1 408 ? 29.941 3.287 22.544 1.00 84.94 408 GLU A O 1
ATOM 3153 N N . ILE A 1 409 ? 30.955 5.065 21.621 1.00 89.12 409 ILE A N 1
ATOM 3154 C CA . ILE A 1 409 ? 31.463 4.360 20.441 1.00 89.12 409 ILE A CA 1
ATOM 3155 C C . ILE A 1 409 ? 32.955 4.621 20.234 1.00 89.12 409 ILE A C 1
ATOM 3157 O O . ILE A 1 409 ? 33.426 5.734 20.426 1.00 89.12 409 ILE A O 1
ATOM 3161 N N . ASP A 1 410 ? 33.686 3.605 19.778 1.00 89.88 410 ASP A N 1
ATOM 3162 C CA . ASP A 1 410 ? 35.095 3.740 19.373 1.00 89.88 410 ASP A CA 1
ATOM 3163 C C . ASP A 1 410 ? 35.232 4.036 17.866 1.00 89.88 410 ASP A C 1
ATOM 3165 O O . ASP A 1 410 ? 36.161 4.709 17.415 1.00 89.88 410 ASP A O 1
ATOM 3169 N N . TYR A 1 411 ? 34.272 3.543 17.077 1.00 90.81 411 TYR A N 1
ATOM 3170 C CA . TYR A 1 411 ? 34.245 3.643 15.621 1.00 90.81 411 TYR A CA 1
ATOM 3171 C C . TYR A 1 411 ? 32.875 4.119 15.144 1.00 90.81 411 TYR A C 1
ATOM 3173 O O . TYR A 1 411 ? 31.843 3.590 15.565 1.00 90.81 411 TYR A O 1
ATOM 3181 N N . LEU A 1 412 ? 32.869 5.057 14.202 1.00 90.94 412 LEU A N 1
ATOM 3182 C CA . LEU A 1 412 ? 31.675 5.509 13.499 1.00 90.94 412 LEU A CA 1
ATOM 3183 C C . LEU A 1 412 ? 31.828 5.223 12.004 1.00 90.94 412 LEU A C 1
ATOM 3185 O O . LEU A 1 412 ? 32.597 5.873 11.294 1.00 90.94 412 LEU A O 1
ATOM 3189 N N . LEU A 1 413 ? 31.073 4.240 11.523 1.00 90.62 413 LEU A N 1
ATOM 3190 C CA . LEU A 1 413 ? 30.937 3.992 10.097 1.00 90.62 413 LEU A CA 1
ATOM 3191 C C . LEU A 1 413 ? 29.727 4.750 9.564 1.00 90.62 413 LEU A C 1
ATOM 3193 O O . LEU A 1 413 ? 28.615 4.546 10.050 1.00 90.62 413 LEU A O 1
ATOM 3197 N N . ILE A 1 414 ? 29.933 5.572 8.542 1.00 88.50 414 ILE A N 1
ATOM 3198 C CA . ILE A 1 414 ? 28.847 6.283 7.870 1.00 88.50 414 ILE A CA 1
ATOM 3199 C C . ILE A 1 414 ? 28.536 5.633 6.527 1.00 88.50 414 ILE A C 1
ATOM 3201 O O . ILE A 1 414 ? 29.424 5.130 5.829 1.00 88.50 414 ILE A O 1
ATOM 3205 N N . GLY A 1 415 ? 27.252 5.615 6.176 1.00 81.56 415 GLY A N 1
ATOM 3206 C CA . GLY A 1 415 ? 26.811 5.116 4.883 1.00 81.56 415 GLY A CA 1
ATOM 3207 C C . GLY A 1 415 ? 27.384 5.957 3.732 1.00 81.56 415 GLY A C 1
ATOM 3208 O O . GLY A 1 415 ? 27.668 7.142 3.914 1.00 81.56 415 GLY A O 1
ATOM 3209 N N . PRO A 1 416 ? 27.532 5.376 2.532 1.00 77.94 416 PRO A N 1
ATOM 3210 C CA . PRO A 1 416 ? 28.058 6.069 1.353 1.00 77.94 416 PRO A CA 1
ATOM 3211 C C . PRO A 1 416 ? 27.233 7.305 0.969 1.00 77.94 416 PRO A C 1
ATOM 3213 O O . PRO A 1 416 ? 27.798 8.287 0.505 1.00 77.94 416 PRO A O 1
ATOM 3216 N N . HIS A 1 417 ? 25.925 7.301 1.241 1.00 70.44 417 HIS A N 1
ATOM 3217 C CA . HIS A 1 417 ? 25.036 8.445 1.021 1.00 70.44 417 HIS A CA 1
ATOM 3218 C C . HIS A 1 417 ? 25.364 9.659 1.912 1.00 70.44 417 HIS A C 1
ATOM 3220 O O . HIS A 1 417 ? 25.056 10.779 1.528 1.00 70.44 417 HIS A O 1
ATOM 3226 N N . LEU A 1 418 ? 26.040 9.466 3.055 1.00 78.50 418 LEU A N 1
ATOM 3227 C CA . LEU A 1 418 ? 26.503 10.544 3.943 1.00 78.50 418 LEU A CA 1
ATOM 3228 C C . LEU A 1 418 ? 27.974 10.919 3.706 1.00 78.50 418 LEU A C 1
ATOM 3230 O O . LEU A 1 418 ? 28.556 11.661 4.495 1.00 78.50 418 LEU A O 1
ATOM 3234 N N . SER A 1 419 ? 28.618 10.432 2.636 1.00 81.31 419 SER A N 1
ATOM 3235 C CA . SER A 1 419 ? 30.049 10.687 2.412 1.00 81.31 419 SER A CA 1
ATOM 3236 C C . SER A 1 419 ? 30.383 12.175 2.288 1.00 81.31 419 SER A C 1
ATOM 3238 O O . SER A 1 419 ? 31.491 12.580 2.635 1.00 81.31 419 SER A O 1
ATOM 3240 N N . TYR A 1 420 ? 29.436 12.989 1.810 1.00 76.56 420 TYR A N 1
ATOM 3241 C CA . TYR A 1 420 ? 29.598 14.439 1.700 1.00 76.56 420 TYR A CA 1
ATOM 3242 C C . TYR A 1 420 ? 29.709 15.126 3.071 1.00 76.56 420 TYR A C 1
ATOM 3244 O O . TYR A 1 420 ? 30.366 16.156 3.175 1.00 76.56 420 TYR A O 1
ATOM 3252 N N . MET A 1 421 ? 29.139 14.524 4.121 1.00 80.81 421 MET A N 1
ATOM 3253 C CA . MET A 1 421 ? 29.172 15.026 5.500 1.00 80.81 421 MET A CA 1
ATOM 3254 C C . MET A 1 421 ? 30.396 14.552 6.279 1.00 80.81 421 MET A C 1
ATOM 3256 O O . MET A 1 421 ? 30.545 14.885 7.449 1.00 80.81 421 MET A O 1
ATOM 3260 N N . LEU A 1 422 ? 31.286 13.758 5.671 1.00 84.38 422 LEU A N 1
ATOM 3261 C CA . LEU A 1 422 ? 32.398 13.141 6.394 1.00 84.38 422 LEU A CA 1
ATOM 3262 C C . LEU A 1 422 ? 33.284 14.171 7.107 1.00 84.38 422 LEU A C 1
ATOM 3264 O O . LEU A 1 422 ? 33.778 13.886 8.194 1.00 84.38 422 LEU A O 1
ATOM 3268 N N . ASN A 1 423 ? 33.509 15.339 6.501 1.00 85.44 423 ASN A N 1
ATOM 3269 C CA . ASN A 1 423 ? 34.330 16.385 7.110 1.00 85.44 423 ASN A CA 1
ATOM 3270 C C . ASN A 1 423 ? 33.633 17.011 8.322 1.00 85.44 423 ASN A C 1
ATOM 3272 O O . ASN A 1 423 ? 34.254 17.098 9.377 1.00 85.44 423 ASN A O 1
ATOM 3276 N N . ASP A 1 424 ? 32.348 17.338 8.200 1.00 84.94 424 ASP A N 1
ATOM 3277 C CA . ASP A 1 424 ? 31.545 17.907 9.288 1.00 84.94 424 ASP A CA 1
ATOM 3278 C C . ASP A 1 424 ? 31.427 16.913 10.453 1.00 84.94 424 ASP A C 1
ATOM 3280 O O . ASP A 1 424 ? 31.621 17.266 11.613 1.00 84.94 424 ASP A O 1
ATOM 3284 N N . ILE A 1 425 ? 31.210 15.629 10.149 1.00 86.44 425 ILE A N 1
ATOM 3285 C CA . ILE A 1 425 ? 31.169 14.552 11.145 1.00 86.44 425 ILE A CA 1
ATOM 3286 C C . ILE A 1 425 ? 32.541 14.372 11.804 1.00 86.44 425 ILE A C 1
ATOM 3288 O O . ILE A 1 425 ? 32.621 14.179 13.014 1.00 86.44 425 ILE A O 1
ATOM 3292 N N . LYS A 1 426 ? 33.642 14.448 11.046 1.00 86.38 426 LYS A N 1
ATOM 3293 C CA . LYS A 1 426 ? 34.997 14.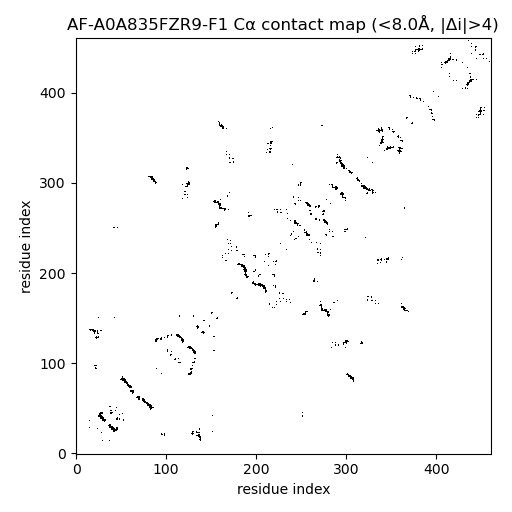398 11.617 1.00 86.38 426 LYS A CA 1
ATOM 3294 C C . LYS A 1 426 ? 35.260 15.560 12.563 1.00 86.38 426 LYS A C 1
ATOM 3296 O O . LYS A 1 426 ? 35.856 15.332 13.607 1.00 86.38 426 LYS A O 1
ATOM 3301 N N . GLU A 1 427 ? 34.808 16.759 12.217 1.00 86.00 427 GLU A N 1
ATOM 3302 C CA . GLU A 1 427 ? 34.920 17.942 13.071 1.00 86.00 427 GLU A CA 1
ATOM 3303 C C . GLU A 1 427 ? 34.067 17.796 14.342 1.00 86.00 427 GLU A C 1
ATOM 3305 O O . GLU A 1 427 ? 34.551 18.052 15.440 1.00 86.00 427 GLU A O 1
ATOM 3310 N N . GLN A 1 428 ? 32.839 17.278 14.233 1.00 83.69 428 GLN A N 1
ATOM 3311 C CA . GLN A 1 428 ? 31.972 16.984 15.386 1.00 83.69 428 GLN A CA 1
ATOM 3312 C C . GLN A 1 428 ? 32.527 15.891 16.314 1.00 83.69 428 GLN A C 1
ATOM 3314 O O . GLN A 1 428 ? 32.249 15.883 17.519 1.00 83.69 428 GLN A O 1
ATOM 3319 N N . MET A 1 429 ? 33.266 14.931 15.753 1.00 84.19 429 MET A N 1
ATOM 3320 C CA . MET A 1 429 ? 33.919 13.853 16.500 1.00 84.19 429 MET A CA 1
ATOM 3321 C C . MET A 1 429 ? 35.322 14.239 16.995 1.00 84.19 429 MET A C 1
ATOM 3323 O O . MET A 1 429 ? 35.928 13.472 17.754 1.00 84.19 429 MET A O 1
ATOM 3327 N N . ASP A 1 430 ? 35.839 15.409 16.607 1.00 79.00 430 ASP A N 1
ATOM 3328 C CA . ASP A 1 430 ? 37.153 15.877 17.035 1.00 79.00 430 ASP A CA 1
ATOM 3329 C C . ASP A 1 430 ? 37.180 16.066 18.561 1.00 79.00 430 ASP A C 1
ATOM 3331 O O . ASP A 1 430 ? 36.246 16.574 19.184 1.00 79.00 430 ASP A O 1
ATOM 3335 N N . GLY A 1 431 ? 38.233 15.559 19.200 1.00 76.81 431 GLY A N 1
ATOM 3336 C CA . GLY A 1 431 ? 38.344 15.504 20.661 1.00 76.81 431 GLY A CA 1
ATOM 3337 C C . GLY A 1 431 ? 37.571 14.376 21.370 1.00 76.81 431 GLY A C 1
ATOM 3338 O O . GLY A 1 431 ? 37.786 14.193 22.568 1.00 76.81 431 GLY A O 1
ATOM 3339 N N . LYS A 1 432 ? 36.740 13.577 20.676 1.00 81.62 432 LYS A N 1
ATOM 3340 C CA . LYS A 1 432 ? 36.009 12.423 21.261 1.00 81.62 432 LYS A CA 1
ATOM 3341 C C . LYS A 1 432 ? 36.704 11.064 21.063 1.00 81.62 432 LYS A C 1
ATOM 3343 O O . LYS A 1 432 ? 36.206 10.048 21.529 1.00 81.62 432 LYS A O 1
ATOM 3348 N N . ASN A 1 433 ? 37.869 11.040 20.405 1.00 82.56 433 ASN A N 1
ATOM 3349 C CA . ASN A 1 433 ? 38.659 9.833 20.095 1.00 82.56 433 ASN A CA 1
ATOM 3350 C C . ASN A 1 433 ? 37.894 8.749 19.297 1.00 82.56 433 ASN A C 1
ATOM 3352 O O . ASN A 1 433 ? 38.225 7.568 19.381 1.00 82.56 433 ASN A O 1
ATOM 3356 N N . VAL A 1 434 ? 36.892 9.151 18.506 1.00 89.12 434 VAL A N 1
ATOM 3357 C CA . VAL A 1 434 ? 36.099 8.260 17.645 1.00 89.12 434 VAL A CA 1
ATOM 3358 C C . VAL A 1 434 ? 36.719 8.200 16.250 1.00 89.12 434 VAL A C 1
ATOM 3360 O O . VAL A 1 434 ? 36.871 9.228 15.586 1.00 89.12 434 VAL A O 1
ATOM 3363 N N . LYS A 1 435 ? 37.049 7.000 15.762 1.00 90.56 435 LYS A N 1
ATOM 3364 C CA . LYS A 1 435 ? 37.578 6.815 14.400 1.00 90.56 435 LYS A CA 1
ATOM 3365 C C . LYS A 1 435 ? 36.430 6.720 13.392 1.00 90.56 435 LYS A C 1
ATOM 3367 O O . LYS A 1 435 ? 35.515 5.918 13.560 1.00 90.56 435 LYS A O 1
ATOM 3372 N N . THR A 1 436 ? 36.473 7.525 12.331 1.00 90.50 436 THR A N 1
ATOM 3373 C CA . THR A 1 436 ? 35.378 7.641 11.351 1.00 90.50 436 THR A CA 1
ATOM 3374 C C . THR A 1 436 ? 35.775 7.116 9.972 1.00 90.50 436 THR A C 1
ATOM 3376 O O . THR A 1 436 ? 36.870 7.396 9.479 1.00 90.50 436 THR A O 1
ATOM 3379 N N . ALA A 1 437 ? 34.874 6.389 9.306 1.00 90.12 437 ALA A N 1
ATOM 3380 C CA . ALA A 1 437 ? 35.064 5.968 7.917 1.00 90.12 437 ALA A CA 1
ATOM 3381 C C . ALA A 1 437 ? 33.746 5.886 7.146 1.00 90.12 437 ALA A C 1
ATOM 3383 O O . ALA A 1 437 ? 32.695 5.578 7.704 1.00 90.12 437 ALA A O 1
ATOM 3384 N N . VAL A 1 438 ? 33.820 6.115 5.835 1.00 89.81 438 VAL A N 1
ATOM 3385 C CA . VAL A 1 438 ? 32.706 5.869 4.913 1.00 89.81 438 VAL A CA 1
ATOM 3386 C C . VAL A 1 438 ? 32.748 4.410 4.490 1.00 89.81 438 VAL A C 1
ATOM 3388 O O . VAL A 1 438 ? 33.791 3.932 4.042 1.00 89.81 438 VAL A O 1
ATOM 3391 N N . ILE A 1 439 ? 31.618 3.710 4.576 1.00 88.00 439 ILE A N 1
ATOM 3392 C CA . ILE A 1 439 ? 31.497 2.368 4.008 1.00 88.00 439 ILE A CA 1
ATOM 3393 C C . ILE A 1 439 ? 31.415 2.501 2.479 1.00 88.00 439 ILE A C 1
ATOM 3395 O O . ILE A 1 439 ? 30.477 3.123 1.979 1.00 88.00 439 ILE A O 1
ATOM 3399 N N . PRO A 1 440 ? 32.345 1.911 1.705 1.00 84.12 440 PRO A N 1
ATOM 3400 C CA . PRO A 1 440 ? 32.284 1.959 0.247 1.00 84.12 440 PRO A CA 1
ATOM 3401 C C . PRO A 1 440 ? 30.963 1.400 -0.295 1.00 84.12 440 PRO A C 1
ATOM 3403 O O . PRO A 1 440 ? 30.507 0.353 0.168 1.00 84.12 440 PRO A O 1
ATOM 3406 N N . GLN A 1 441 ? 30.402 2.023 -1.339 1.00 75.75 441 GLN A N 1
ATOM 3407 C CA . GLN A 1 441 ? 29.125 1.610 -1.947 1.00 75.75 441 GLN A CA 1
ATOM 3408 C C . GLN A 1 441 ? 29.094 0.121 -2.320 1.00 75.75 441 GLN A C 1
ATOM 3410 O O . GLN A 1 441 ? 28.093 -0.549 -2.103 1.00 75.75 441 GLN A O 1
ATOM 3415 N N . ALA A 1 442 ? 30.203 -0.434 -2.816 1.00 64.38 442 ALA A N 1
ATOM 3416 C CA . ALA A 1 442 ? 30.291 -1.853 -3.166 1.00 64.38 442 ALA A CA 1
ATOM 3417 C C . ALA A 1 442 ? 30.180 -2.800 -1.953 1.00 64.38 442 ALA A C 1
ATOM 3419 O O . ALA A 1 442 ? 29.744 -3.940 -2.099 1.00 64.38 442 ALA A O 1
ATOM 3420 N N . ILE A 1 443 ? 30.586 -2.348 -0.762 1.00 78.94 443 ILE A N 1
ATOM 3421 C CA . ILE A 1 443 ? 30.451 -3.092 0.499 1.00 78.94 443 ILE A CA 1
ATOM 3422 C C . ILE A 1 443 ? 29.049 -2.870 1.068 1.00 78.94 443 ILE A C 1
ATOM 3424 O O . ILE A 1 443 ? 28.393 -3.832 1.461 1.00 78.94 443 ILE A O 1
ATOM 3428 N N . TYR A 1 444 ? 28.586 -1.617 1.062 1.00 76.62 444 TYR A N 1
ATOM 3429 C CA . TYR A 1 444 ? 27.287 -1.210 1.588 1.00 76.62 444 TYR A CA 1
ATOM 3430 C C . TYR A 1 444 ? 26.121 -1.834 0.817 1.00 76.62 444 TYR A C 1
ATOM 3432 O O . TYR A 1 444 ? 25.317 -2.548 1.405 1.00 76.62 444 TYR A O 1
ATOM 3440 N N . GLY A 1 445 ? 26.098 -1.678 -0.509 1.00 50.66 445 GLY A N 1
ATOM 3441 C CA . GLY A 1 445 ? 25.047 -2.202 -1.387 1.00 50.66 445 GLY A CA 1
ATOM 3442 C C . GLY A 1 445 ? 25.032 -3.726 -1.533 1.00 50.66 445 GLY A C 1
ATOM 3443 O O . GLY A 1 445 ? 24.086 -4.275 -2.073 1.00 50.66 445 GLY A O 1
ATOM 3444 N N . THR A 1 446 ? 26.055 -4.437 -1.047 1.00 67.62 446 THR A N 1
ATOM 3445 C CA . THR A 1 446 ? 26.045 -5.914 -0.985 1.00 67.62 446 THR A CA 1
ATOM 3446 C C . THR A 1 446 ? 25.908 -6.453 0.438 1.00 67.62 446 THR A C 1
ATOM 3448 O O . THR A 1 446 ? 25.983 -7.666 0.634 1.00 67.62 446 THR A O 1
ATOM 3451 N N . LEU A 1 447 ? 25.744 -5.573 1.437 1.00 73.94 447 LEU A N 1
ATOM 3452 C CA . LEU A 1 447 ? 25.718 -5.914 2.864 1.00 73.94 447 LEU A CA 1
ATOM 3453 C C . LEU A 1 447 ? 26.888 -6.827 3.282 1.00 73.94 447 LEU A C 1
ATOM 3455 O O . LEU A 1 447 ? 26.737 -7.757 4.081 1.00 73.94 447 LEU A O 1
ATOM 3459 N N . ASN A 1 448 ? 28.080 -6.586 2.725 1.00 79.81 448 ASN A N 1
ATOM 3460 C CA . ASN A 1 448 ? 29.239 -7.446 2.945 1.00 79.81 448 ASN A CA 1
ATOM 3461 C C . ASN A 1 448 ? 29.874 -7.185 4.321 1.00 79.81 448 ASN A C 1
ATOM 3463 O O . ASN A 1 448 ? 30.845 -6.438 4.456 1.00 79.81 448 ASN A O 1
ATOM 3467 N N . GLY A 1 449 ? 29.324 -7.844 5.342 1.00 86.88 449 GLY A N 1
ATOM 3468 C CA . GLY A 1 449 ? 29.755 -7.708 6.733 1.00 86.88 449 GLY A CA 1
ATOM 3469 C C . GLY A 1 449 ? 31.206 -8.112 7.004 1.00 86.88 449 GLY A C 1
ATOM 3470 O O . GLY A 1 449 ? 31.810 -7.563 7.919 1.00 86.88 449 GLY A O 1
ATOM 3471 N N . GLU A 1 450 ? 31.792 -9.028 6.220 1.00 90.12 450 GLU A N 1
ATOM 3472 C CA . GLU A 1 450 ? 33.208 -9.405 6.372 1.00 90.12 450 GLU A CA 1
ATOM 3473 C C . GLU A 1 450 ? 34.125 -8.248 5.961 1.00 90.12 450 GLU A C 1
ATOM 3475 O O . GLU A 1 450 ? 34.985 -7.853 6.743 1.00 90.12 450 GLU A O 1
ATOM 3480 N N . LYS A 1 451 ? 33.874 -7.631 4.799 1.00 91.69 451 LYS A N 1
ATOM 3481 C CA . LYS A 1 451 ? 34.645 -6.466 4.340 1.00 91.69 451 LYS A CA 1
ATOM 3482 C C . LYS A 1 451 ? 34.389 -5.210 5.172 1.00 91.69 451 LYS A C 1
ATOM 3484 O O . LYS A 1 451 ? 35.294 -4.401 5.348 1.00 91.69 451 LYS A O 1
ATOM 3489 N N . ALA A 1 452 ? 33.170 -5.027 5.676 1.00 90.25 452 ALA A N 1
ATOM 3490 C CA . ALA A 1 452 ? 32.867 -3.926 6.588 1.00 90.25 452 ALA A CA 1
ATOM 3491 C C . ALA A 1 452 ? 33.563 -4.106 7.951 1.00 90.25 452 ALA A C 1
ATOM 3493 O O . ALA A 1 452 ? 34.038 -3.132 8.529 1.00 90.25 452 ALA A O 1
ATOM 3494 N N . LEU A 1 453 ? 33.688 -5.347 8.438 1.00 93.12 453 LEU A N 1
ATOM 3495 C CA . LEU A 1 453 ? 34.496 -5.654 9.618 1.00 93.12 453 LEU A CA 1
ATOM 3496 C C . LEU A 1 453 ? 35.992 -5.435 9.356 1.00 93.12 453 LEU A C 1
ATOM 3498 O O . LEU A 1 453 ? 36.661 -4.862 10.207 1.00 93.12 453 LEU A O 1
ATOM 3502 N N . ASP A 1 454 ? 36.508 -5.830 8.188 1.00 93.00 454 ASP A N 1
ATOM 3503 C CA . ASP A 1 454 ? 37.899 -5.542 7.803 1.00 93.00 454 ASP A CA 1
ATOM 3504 C C . ASP A 1 454 ? 38.181 -4.037 7.786 1.00 93.00 454 ASP A C 1
ATOM 3506 O O . ASP A 1 454 ? 39.232 -3.607 8.251 1.00 93.00 454 ASP A O 1
ATOM 3510 N N . LEU A 1 455 ? 37.224 -3.229 7.318 1.00 91.50 455 LEU A N 1
ATOM 3511 C CA . LEU A 1 455 ? 37.327 -1.774 7.371 1.00 91.50 455 LEU A CA 1
ATOM 3512 C C . LEU A 1 455 ? 37.452 -1.273 8.817 1.00 91.50 455 LEU A C 1
ATOM 3514 O O . LEU A 1 455 ? 38.342 -0.477 9.086 1.00 91.50 455 LEU A O 1
ATOM 3518 N N . ILE A 1 456 ? 36.632 -1.766 9.753 1.00 90.06 456 ILE A N 1
ATOM 3519 C CA . ILE A 1 456 ? 36.735 -1.398 11.180 1.00 90.06 456 ILE A CA 1
ATOM 3520 C C . ILE A 1 456 ? 38.108 -1.768 11.741 1.00 90.06 456 ILE A C 1
ATOM 3522 O O . ILE A 1 456 ? 38.760 -0.935 12.358 1.00 90.06 456 ILE A O 1
ATOM 3526 N N . LEU A 1 457 ? 38.562 -2.998 11.495 1.00 88.75 457 LEU A N 1
ATOM 3527 C CA . LEU A 1 457 ? 39.847 -3.484 12.000 1.00 88.75 457 LEU A CA 1
ATOM 3528 C C . LEU A 1 457 ? 41.030 -2.720 11.388 1.00 88.75 457 LEU A C 1
ATOM 3530 O O . LEU A 1 457 ? 42.010 -2.467 12.074 1.00 88.75 457 LEU A O 1
ATOM 3534 N N . SER A 1 458 ? 40.921 -2.279 10.130 1.00 89.44 458 SER A N 1
ATOM 3535 C CA . SER A 1 458 ? 41.947 -1.441 9.491 1.00 89.44 458 SER A CA 1
ATOM 3536 C C . SER A 1 458 ? 42.036 -0.029 10.067 1.00 89.44 458 SER A C 1
ATOM 3538 O O . SER A 1 458 ? 43.041 0.641 9.868 1.00 89.44 458 SER A O 1
ATOM 3540 N N . LEU A 1 459 ? 40.988 0.437 10.755 1.00 85.50 459 LEU A N 1
ATOM 3541 C CA . LEU A 1 459 ? 41.038 1.697 11.489 1.00 85.50 459 LEU A CA 1
ATOM 3542 C C . LEU A 1 459 ? 41.735 1.524 12.839 1.00 85.50 459 LEU A C 1
ATOM 3544 O O . LEU A 1 459 ? 42.101 2.533 13.423 1.00 85.50 459 LEU A O 1
ATOM 3548 N N . GLU A 1 460 ? 41.868 0.308 13.379 1.00 70.25 460 GLU A N 1
ATOM 3549 C CA . GLU A 1 460 ? 42.515 0.047 14.674 1.00 70.25 460 GLU A CA 1
ATOM 3550 C C . GLU A 1 460 ? 44.041 0.232 14.604 1.00 70.25 460 GLU A C 1
ATOM 3552 O O . GLU A 1 460 ? 44.609 0.809 15.538 1.00 70.25 460 GLU A O 1
ATOM 3557 N N . GLU A 1 461 ? 44.647 -0.186 13.484 1.00 52.94 461 GLU A N 1
ATOM 3558 C CA . GLU A 1 461 ? 46.055 0.042 13.093 1.00 52.94 461 GLU A CA 1
ATOM 3559 C C . GLU A 1 461 ? 46.361 1.521 12.808 1.00 52.94 461 GLU A C 1
ATOM 3561 O O . GLU A 1 461 ? 47.490 1.949 13.154 1.00 52.94 461 GLU A O 1
#

Foldseek 3Di:
DDPDPDDDDDDQDDDADPDWFFCDQQCAAWDQDPVRQTQGDFHCRNLCVVQQRFFDKDWDFDADDPVRHTDPPRIDIGDTFGHKDFDWLEDRVVRVVVSVVQVVCCVPVVDPKDKDWDADLAFLGTHYIDMPPTATHRVRHQVPPPPRDPDDQQFADKWQQFQLLLLLLLLLCVQVVNFDQADKDAAFWDDDPPDIDGFPVNRPGPGIDGLLLCSQLVGLVSLLVSCVVPQPSVVVSCVQLQAQHFLPASTPNGDRWDQDDPDSVLSSRVSRRPNTIGHNQSSSQSVSCLSHQQFRWRNYTTQWMAGSVGDIDGDGIDGPHRSHGSVSSVVSQVSQLCLCVVPPRHDPVVPDDPPDRDRDGDGDGPTPDLFVLLVLLQVLLVVLCVVVVNDDHRGTDHPVCCLVCLLPAQEDEDEPVCPVCQVVSCVSSPPSNYHYDYDDPVCSVVSNNNVVNVVVVVSVD

Radius of gyration: 27.91 Å; Cα contacts (8 Å, |Δi|>4): 863; chains: 1; bounding box: 85×42×88 Å

Secondary structure (DSSP, 8-state):
-----------------SSSSSSHHHH--EEE-TTS-EEE-SHHHHHTHHHHH-B--EEE--B-STT-PBPTT--EEE--BPPPEEEES--HHHHHHHHHHHHHHHHHH--S-EEEEEE-TTT-BEEEEEEES---TTT-TTTTSTT---S-TTTT--B--GGGGHHHHHHHHHHTT---TT-EEE-SEEEETTEEEE-TTTT---SEEEHHHHHHHT-HHHHHHHHTTSHHHHHHHHHHTTTTS----SSTT----EE--SSHHHHHHHTTT-SEEB-HHHHHHHHHHHHTTT-EEPPB-EEEEE-TT--EEEPPP-EEE--S-HHHHHHHHHHHHHHHH-TTT-S-GGG--TTS-------------TTHHHHHHHHHHHHHHHHTT---------GGGHHHHGGG-SEEEE-GGGGGGHHHHHHHTTTTT-EEEEPPHHHHTTT-HHHHHHHHHHHH-

Sequence (461 aa):
EKNITGIYFKEEKKRNYLTSNFASYFIGFTQQDDKGNQQGVMGIEEAFNDDLSGKNGSRSYEINSSLGDIKPGSVKETKPVNGEDIYTTLDSNLQFYLEELMDTVARDYSPEYATATLMEAKTGNILATSQRPSFELDTKNGVNDPNFNWRNILVEDVFEPGSTMKSMLIASALEEQKFDENELFRSGSIQIDDAKINDWNSGQGAGDMTFRQGLAWSSNVGMVQLQQRMPELWQEYLVKFGFGQSTNFGLTGEASGEIQNRTTVDQAMTAYGQGISVTNLQMLQAYSAIANGGNMLKPNIISKTVSADGKETITEPEVVGTPISSETADKVLEYMKDVTTDPKFGKGHEYAIEGLNVSAKTGTAEFFENGASSGFMAAAIRKAAKKREVKVTVKAASESQLDERANEIDYLLIGPHLSYMLNDIKEQMDGKNVKTAVIPQAIYGTLNGEKALDLILSLEE

Nearest PDB structures (foldseek):
  8vbw-assembly1_B  TM=9.483E-01  e=3.357E-30  Staphylococcaceae bacterium
  7ok9-assembly8_H  TM=9.121E-01  e=1.370E-29  Staphylococcus aureus subsp. aureus COL
  7ok9-assembly4_D  TM=9.057E-01  e=1.094E-29  Staphylococcus aureus subsp. aureus COL
  7ok9-assembly1_A  TM=9.087E-01  e=1.622E-29  Staphylococcus aureus subsp. aureus COL
  7ok9-assembly12_L  TM=9.063E-01  e=3.185E-29  Staphylococcus aureus subsp. aureus COL

pLDDT: mean 88.6, std 12.0, range [28.95, 98.81]

Organism: Spodoptera exigua (NCBI:txid7107)

InterPro domains:
  IPR001460 Penicillin-binding protein, transpeptidase [PF00905] (115-387)
  IPR005311 Penicillin-binding protein, dimerisation domain [PF03717] (3-65)
  IPR012338 Beta-lactamase/transpeptidase-like [G3DSA:3.40.710.10] (89-375)
  IPR012338 Beta-lactamase/transpeptidase-like [SSF56601] (39-373)
  IPR013012 Phosphotransferase system, EIIB component, type 3 [PS51100] (361-461)
  IPR036095 PTS system IIB component-like superfamily [SSF52794] (370-459)
  IPR050515 Class D beta-lactamase/transpeptidase [PTHR30627] (2-371)

Solvent-accessible surface area (backbone atoms only — not comparable to full-atom values): 25443 Å² total; per-residue (Å²): 134,82,92,77,81,89,85,80,85,85,88,79,92,76,89,80,51,97,53,77,58,59,41,34,62,57,44,33,42,69,44,66,46,101,86,67,48,76,38,38,72,33,28,46,34,34,52,41,31,75,49,52,63,39,42,85,44,49,78,48,64,45,61,74,50,101,85,64,50,70,37,86,90,42,70,46,76,46,79,58,43,66,27,38,49,79,38,58,35,58,40,67,69,56,31,55,53,49,45,55,52,50,51,48,48,45,68,78,65,59,59,88,62,48,74,53,74,45,62,41,51,87,45,19,31,34,30,28,53,49,57,40,84,68,38,28,52,59,78,43,49,50,67,81,41,94,81,48,73,88,70,43,60,62,40,46,42,60,37,29,54,6,42,46,37,33,59,58,48,51,35,53,29,46,65,69,70,70,57,55,63,78,47,72,46,75,46,9,63,42,77,43,94,95,46,77,47,50,15,90,69,84,27,67,42,84,46,75,41,25,48,47,48,24,61,20,51,55,38,39,35,52,34,33,59,51,36,70,78,35,58,69,59,49,59,53,46,45,47,53,44,38,51,54,40,63,77,75,62,66,56,73,71,58,41,32,42,42,75,46,66,90,44,73,55,30,45,43,35,38,30,35,13,35,55,29,32,35,22,56,53,39,51,53,23,37,49,18,14,44,64,35,52,6,40,18,26,38,55,34,51,57,40,32,40,30,41,70,89,67,55,74,46,76,56,72,68,46,76,77,39,63,73,41,49,42,69,38,14,54,51,46,47,55,52,24,27,32,14,31,64,36,95,85,39,34,71,38,54,89,67,50,47,93,98,53,91,46,59,49,71,72,56,73,48,75,60,71,44,89,40,43,50,49,37,50,34,25,49,26,26,47,52,35,25,59,76,69,72,47,93,75,87,65,76,54,70,46,78,92,47,44,80,80,44,46,86,78,44,63,66,45,78,39,55,51,90,50,50,87,47,48,64,62,52,49,60,72,34,55,94,57,78,43,49,73,46,64,41,54,56,80,39,58,80,62,47,38,13,59,63,53,42,50,51,55,57,63,68,73,111